Protein AF-A0A6P7TA61-F1 (afdb_monomer)

Mean predicted aligned error: 15.92 Å

Sequence (422 aa):
MRERFSQDIENSSGTASEMPRLRDTVVLPRPGRLLCTSSHCSGLTQQPSLKHVWSDAATQVFYSLSISCGGLITMSSYNKFNNNCLRDSILVPLIDCFTSFFSGFVIFTVLGFMAKVKGVDVETVVKGGPGLAFIAYPEAITKMPSPTVWAILFFLMMITIGFSSQFSLVETVMSSLMDEWQDKLRRNWKTQTAFRVCVCLVTFLFGLPMTTQAGMYILNLVDTSVGGFPFLFIGLTECLTICYIYGYKRFADDIEMMLGKKPSVYWRICWCFVTPFILFVVIVSKAIQYKVVTLHSYVYPRWAQTIGWLIVIIPLVIIPVYFVVKHCQSGGYQVMVKSLKPLSNWGPSEPENRTGKYAEEADDDDSGSRGGQETTAENVDEVQRREMFTEVDGVENEAFEGDTRQNVTDLPNSIATTNSKF

Secondary structure (DSSP, 8-state):
--SHHHHHHHTT---------------PPPP------TTS-TTS--PPPHHHHHHHHHHHHHHHTTTTSSHHHHHHHTS-TTS-HHHHHHHHHHHHHHHHHHHHHHHHHHHHHHHHHHT--HHHH---SHHIIIIIHHHHHTTSSSHHHHHHHHHHHHHHHHHHHHHHHHHHHHHHHHHHTHHHHSS-HHHHHHHHHHHHHHHHHHHGGGGSTTHHHHHHHHHHHHTTTHHHHHHHHHHHIIIIIIIHHHHHHHHHHHHSSPPPHHHHHIIIIIHHHHHHHHHHHHHHT----EETTEEPPHHHHHHHHHHHHHHHHHHHHHHHHHHHHH-HHHHHHHHTS--TT-S-SSGGG--GGGTTTSSGGGTT--SS-------STTTTTTTTSSSSS-----------------------------

Organism: NCBI:txid2607531

Radius of gyration: 33.07 Å; Cα contacts (8 Å, |Δi|>4): 187; chains: 1; bounding box: 71×110×95 Å

pLDDT: mean 71.88, std 25.69, range [23.95, 95.44]

InterPro domains:
  IPR000175 Sodium:neurotransmitter symporter [PF00209] (52-329)
  IPR000175 Sodium:neurotransmitter symporter [PR00176] (90-110)
  IPR000175 Sodium:neurotransmitter symporter [PR00176] (144-163)
  IPR000175 Sodium:neurotransmitter symporter [PR00176] (228-248)
  IPR000175 Sodium:neurotransmitter symporter [PR00176] (268-288)
  IPR000175 Sodium:neurotransmitter symporter [PS50267] (53-332)
  IPR000175 Sodium:neurotransmitter symporter [PTHR11616] (52-333)
  IPR037272 Sodium:neurotransmitter symporter superfamily [SSF161070] (52-328)

Foldseek 3Di:
DVVVVVVVVVVPDDDDDDDDDDDDDDDDDDDDDDDDDPDPCPPPPDPDPPLVVLLVVLLCLCVLLPAQLQLVVLVCVPDDLQPPVVVVVVVVSVVSVVVVVVVVCVLQVLLVQLCVVVVHDSVVLDDDDPCSLPPSNLVSLVVDPPSVVVVVVSVVVVCVVVVVVVVSSLSSVLVVVCVVPVVQQVPDPVSVVVSSVVSVVVVVVVCVCLVDPCNVVVVLLQCCLVSAAASLVSNLVVLCLVPPLAHLVVVQVSVCLNHVDGDDPVVNCCSNPVVNVSSVSSNVSSVVVDDQRADDPRGDDPVSSVVSVCSRVVVVVCVVVVVVVQCVPPPNPVSVVVVSYDDPQDDDPDLVSQDDPRVVSVPPVVVPDDDDDDDDDPDDVVVVVVVVPPPPPDDDDDDDDDDDDYDDDDDDDDDDDDDDDD

Structure (mmCIF, N/CA/C/O backbone):
data_AF-A0A6P7TA61-F1
#
_entry.id   AF-A0A6P7TA61-F1
#
loop_
_atom_site.group_PDB
_atom_site.id
_atom_site.type_symbol
_atom_site.label_atom_id
_atom_site.label_alt_id
_atom_site.label_comp_id
_atom_site.label_asym_id
_atom_site.label_entity_id
_atom_site.label_seq_id
_atom_site.pdbx_PDB_ins_code
_atom_site.Cartn_x
_atom_site.Cartn_y
_atom_site.Cartn_z
_atom_site.occupancy
_atom_site.B_iso_or_equiv
_atom_site.auth_seq_id
_atom_site.auth_comp_id
_atom_site.auth_asym_id
_atom_site.auth_atom_id
_atom_site.pdbx_PDB_model_num
ATOM 1 N N . MET A 1 1 ? -37.325 3.820 15.482 1.00 35.75 1 MET A N 1
ATOM 2 C CA . MET A 1 1 ? -36.412 2.808 16.072 1.00 35.75 1 MET A CA 1
ATOM 3 C C . MET A 1 1 ? -36.048 3.066 17.537 1.00 35.75 1 MET A C 1
ATOM 5 O O . MET A 1 1 ? -35.681 2.115 18.206 1.00 35.75 1 MET A O 1
ATOM 9 N N . ARG A 1 2 ? -36.196 4.293 18.063 1.00 25.09 2 ARG A N 1
ATOM 10 C CA . ARG A 1 2 ? -35.887 4.630 19.466 1.00 25.09 2 ARG A CA 1
ATOM 11 C C . ARG A 1 2 ? -36.968 4.225 20.483 1.00 25.09 2 ARG A C 1
ATOM 13 O O . ARG A 1 2 ? -36.650 4.063 21.645 1.00 25.09 2 ARG A O 1
ATOM 20 N N . GLU A 1 3 ? -38.209 4.006 20.042 1.00 26.47 3 GLU A N 1
ATOM 21 C CA . GLU A 1 3 ? -39.342 3.707 20.941 1.00 26.47 3 GLU A CA 1
ATOM 22 C C . GLU A 1 3 ? -39.605 2.207 21.156 1.00 26.47 3 GLU A C 1
ATOM 24 O O . GLU A 1 3 ? -40.154 1.829 22.181 1.00 26.47 3 GLU A O 1
ATOM 29 N N . ARG A 1 4 ? -39.133 1.325 20.260 1.00 29.58 4 ARG A N 1
ATOM 30 C CA . ARG A 1 4 ? -39.207 -0.138 20.473 1.00 29.58 4 ARG A CA 1
ATOM 31 C C . ARG A 1 4 ? -38.137 -0.677 21.422 1.00 29.58 4 ARG A C 1
ATOM 33 O O . ARG A 1 4 ? -38.326 -1.739 21.984 1.00 29.58 4 ARG A O 1
ATOM 40 N N . PHE A 1 5 ? -37.046 0.062 21.630 1.00 29.00 5 PHE A N 1
ATOM 41 C CA . PHE A 1 5 ? -35.971 -0.346 22.540 1.00 29.00 5 PHE A CA 1
ATOM 42 C C . PHE A 1 5 ? -36.275 -0.043 24.017 1.00 29.00 5 PHE A C 1
ATOM 44 O O . PHE A 1 5 ? -35.672 -0.657 24.889 1.00 29.00 5 PHE A O 1
ATOM 51 N N . SER A 1 6 ? -37.212 0.868 24.312 1.00 29.00 6 SER A N 1
ATOM 52 C CA . SER A 1 6 ? -37.619 1.159 25.697 1.00 29.00 6 SER A CA 1
ATOM 53 C C . SER A 1 6 ? -38.618 0.142 26.253 1.00 29.00 6 SER A C 1
ATOM 55 O O . SER A 1 6 ? -38.558 -0.159 27.438 1.00 29.00 6 SER A O 1
ATOM 57 N N . GLN A 1 7 ? -39.487 -0.439 25.417 1.00 27.88 7 GLN A N 1
ATOM 58 C CA . GLN A 1 7 ? -40.480 -1.424 25.873 1.00 27.88 7 GLN A CA 1
ATOM 59 C C . GLN A 1 7 ? -39.874 -2.794 26.218 1.00 27.88 7 GLN A C 1
ATOM 61 O O . GLN A 1 7 ? -40.400 -3.487 27.085 1.00 27.88 7 GLN A O 1
ATOM 66 N N . ASP A 1 8 ? -38.739 -3.158 25.616 1.00 31.36 8 ASP A N 1
ATOM 67 C CA . ASP A 1 8 ? -38.077 -4.441 25.895 1.00 31.36 8 ASP A CA 1
ATOM 68 C C . ASP A 1 8 ? -37.220 -4.419 27.178 1.00 31.36 8 ASP A C 1
ATOM 70 O O . ASP A 1 8 ? -36.887 -5.473 27.717 1.00 31.36 8 ASP A O 1
ATOM 74 N N . ILE A 1 9 ? -36.898 -3.235 27.717 1.00 33.69 9 ILE A N 1
ATOM 75 C CA . ILE A 1 9 ? -36.122 -3.098 28.964 1.00 33.69 9 ILE A CA 1
ATOM 76 C C . ILE A 1 9 ? -37.036 -3.103 30.204 1.00 33.69 9 ILE A C 1
ATOM 78 O O . ILE A 1 9 ? -36.629 -3.595 31.256 1.00 33.69 9 ILE A O 1
ATOM 82 N N . GLU A 1 10 ? -38.288 -2.656 30.082 1.00 29.56 10 GLU A N 1
ATOM 83 C CA . GLU A 1 10 ? -39.239 -2.577 31.205 1.00 29.56 10 GLU A CA 1
ATOM 84 C C . GLU A 1 10 ? -39.877 -3.926 31.592 1.00 29.56 10 GLU A C 1
ATOM 86 O O . GLU A 1 10 ? -40.318 -4.095 32.724 1.00 29.56 10 GLU A O 1
ATOM 91 N N . ASN A 1 11 ? -39.849 -4.931 30.709 1.00 27.88 11 ASN A N 1
ATOM 92 C CA . ASN A 1 11 ? -40.421 -6.257 30.985 1.00 27.88 11 ASN A CA 1
ATOM 93 C C . ASN A 1 11 ? -39.448 -7.259 31.640 1.00 27.88 11 ASN A C 1
ATOM 95 O O . ASN A 1 11 ? -39.835 -8.404 31.870 1.00 27.88 11 ASN A O 1
ATOM 99 N N . SER A 1 12 ? -38.202 -6.869 31.951 1.00 28.81 12 SER A N 1
ATOM 100 C CA . SER A 1 12 ? -37.195 -7.797 32.510 1.00 28.81 12 SER A CA 1
ATOM 101 C C . SER A 1 12 ? -36.780 -7.542 33.965 1.00 28.81 12 SER A C 1
ATOM 103 O O . SER A 1 12 ? -35.902 -8.234 34.481 1.00 28.81 12 SER A O 1
ATOM 105 N N . SER A 1 13 ? -37.418 -6.612 34.682 1.00 31.59 13 SER A N 1
ATOM 106 C CA . SER A 1 13 ? -37.181 -6.469 36.124 1.00 31.59 13 SER A CA 1
ATOM 107 C C . SER A 1 13 ? -38.057 -7.435 36.928 1.00 31.59 13 SER A C 1
ATOM 109 O O . SER A 1 13 ? -39.247 -7.186 37.115 1.00 31.59 13 SER A O 1
ATOM 111 N N . GLY A 1 14 ? -37.472 -8.511 37.462 1.00 25.11 14 GLY A N 1
ATOM 112 C CA . GLY A 1 14 ? -38.168 -9.400 38.391 1.00 25.11 14 GLY A CA 1
ATOM 113 C C . GLY A 1 14 ? -37.233 -10.233 39.266 1.00 25.11 14 GLY A C 1
ATOM 114 O O . GLY A 1 14 ? -36.667 -11.213 38.806 1.00 25.11 14 GLY A O 1
ATOM 115 N N . THR A 1 15 ? -37.186 -9.879 40.554 1.00 26.06 15 THR A N 1
ATOM 116 C CA . THR A 1 15 ? -36.687 -10.629 41.730 1.00 26.06 15 THR A CA 1
ATOM 117 C C . THR A 1 15 ? -35.194 -10.557 42.085 1.00 26.06 15 THR A C 1
ATOM 119 O O . THR A 1 15 ? -34.325 -11.199 41.509 1.00 26.06 15 THR A O 1
ATOM 122 N N . ALA A 1 16 ? -34.937 -9.782 43.142 1.00 27.81 16 ALA A N 1
ATOM 123 C CA . ALA A 1 16 ? -33.753 -9.824 43.986 1.00 27.81 16 ALA A CA 1
ATOM 124 C C . ALA A 1 16 ? -33.916 -10.904 45.074 1.00 27.81 16 ALA A C 1
ATOM 126 O O . ALA A 1 16 ? -34.985 -10.995 45.674 1.00 27.81 16 ALA A O 1
ATOM 127 N N . SER A 1 17 ? -32.866 -11.677 45.372 1.00 25.17 17 SER A N 1
ATOM 128 C CA . SER A 1 17 ? -32.637 -12.275 46.703 1.00 25.17 17 SER A CA 1
ATOM 129 C C . SER A 1 17 ? -31.206 -12.833 46.854 1.00 25.17 17 SER A C 1
ATOM 131 O O . SER A 1 17 ? -30.739 -13.620 46.043 1.00 25.17 17 SER A O 1
ATOM 133 N N . GLU A 1 18 ? -30.544 -12.351 47.913 1.00 26.47 18 GLU A N 1
ATOM 134 C CA . GLU A 1 18 ? -29.509 -12.969 48.771 1.00 26.47 18 GLU A CA 1
ATOM 135 C C . GLU A 1 18 ? -28.151 -13.471 48.214 1.00 26.47 18 GLU A C 1
ATOM 137 O O . GLU A 1 18 ? -28.029 -14.483 47.534 1.00 26.47 18 GLU A O 1
ATOM 142 N N . MET A 1 19 ? -27.075 -12.803 48.667 1.00 26.48 19 MET A N 1
ATOM 143 C CA . MET A 1 19 ? -25.691 -13.311 48.715 1.00 26.48 19 MET A CA 1
ATOM 144 C C . MET A 1 19 ? -25.459 -14.201 49.949 1.00 26.48 19 MET A C 1
ATOM 146 O O . MET A 1 19 ? -25.885 -13.822 51.043 1.00 26.48 19 MET A O 1
ATOM 150 N N . PRO A 1 20 ? -24.564 -15.202 49.858 1.00 26.84 20 PRO A N 1
ATOM 151 C CA . PRO A 1 20 ? -23.757 -15.632 50.995 1.00 26.84 20 PRO A CA 1
ATOM 152 C C . PRO A 1 20 ? -22.253 -15.384 50.785 1.00 26.84 20 PRO A C 1
ATOM 154 O O . PRO A 1 20 ? -21.682 -15.626 49.723 1.00 26.84 20 PRO A O 1
ATOM 157 N N . ARG A 1 21 ? -21.605 -14.916 51.859 1.00 26.47 21 ARG A N 1
ATOM 158 C CA . ARG A 1 21 ? -20.146 -14.791 52.012 1.00 26.47 21 ARG A CA 1
ATOM 159 C C . ARG A 1 21 ? -19.501 -16.177 52.044 1.00 26.47 21 ARG A C 1
ATOM 161 O O . ARG A 1 21 ? -19.971 -17.018 52.802 1.00 26.47 21 ARG A O 1
ATOM 168 N N . LEU A 1 22 ? -18.345 -16.349 51.403 1.00 27.91 22 LEU A N 1
ATOM 169 C CA . LEU A 1 22 ? -17.372 -17.374 51.790 1.00 27.91 22 LEU A CA 1
ATOM 170 C C . LEU A 1 22 ? -15.957 -16.792 51.789 1.00 27.91 22 LEU A C 1
ATOM 172 O O . LEU A 1 22 ? -15.550 -16.060 50.890 1.00 27.91 22 LEU A O 1
ATOM 176 N N . ARG A 1 23 ? -15.275 -17.074 52.896 1.00 26.55 23 ARG A N 1
ATOM 177 C CA . ARG A 1 23 ? -13.935 -16.651 53.282 1.00 26.55 23 ARG A CA 1
ATOM 178 C C . ARG A 1 23 ? -12.952 -17.774 52.904 1.00 26.55 23 ARG A C 1
ATOM 180 O O . ARG A 1 23 ? -13.343 -18.934 52.881 1.00 26.55 23 ARG A O 1
ATOM 187 N N . ASP A 1 24 ? -11.697 -17.378 52.714 1.00 27.33 24 ASP A N 1
ATOM 188 C CA . ASP A 1 24 ? -10.460 -18.160 52.861 1.00 27.33 24 ASP A CA 1
ATOM 189 C C . ASP A 1 24 ? -9.774 -18.807 51.636 1.00 27.33 24 ASP A C 1
ATOM 191 O O . ASP A 1 24 ? -10.298 -19.652 50.915 1.00 27.33 24 ASP A O 1
ATOM 195 N N . THR A 1 25 ? -8.466 -18.504 51.601 1.00 26.06 25 THR A N 1
ATOM 196 C CA . THR A 1 25 ? -7.308 -19.259 51.077 1.00 26.06 25 THR A CA 1
ATOM 197 C C . THR A 1 25 ? -6.865 -19.046 49.624 1.00 26.06 25 THR A C 1
ATOM 199 O O . THR A 1 25 ? -7.276 -19.726 48.690 1.00 26.06 25 THR A O 1
ATOM 202 N N . VAL A 1 26 ? -5.885 -18.147 49.468 1.00 30.48 26 VAL A N 1
ATOM 203 C CA . VAL A 1 26 ? -4.989 -18.062 48.308 1.00 30.48 26 VAL A CA 1
ATOM 204 C C . VAL A 1 26 ? -4.058 -19.277 48.319 1.00 30.48 26 VAL A C 1
ATOM 206 O O . VAL A 1 26 ? -3.175 -19.377 49.169 1.00 30.48 26 VAL A O 1
ATOM 209 N N . VAL A 1 27 ? -4.234 -20.188 47.362 1.00 26.55 27 VAL A N 1
ATOM 210 C CA . VAL A 1 27 ? -3.277 -21.260 47.056 1.00 26.55 27 VAL A CA 1
ATOM 211 C C . VAL A 1 27 ? -2.841 -21.091 45.600 1.00 26.55 27 VAL A C 1
ATOM 213 O O . VAL A 1 27 ? -3.638 -21.242 44.680 1.00 26.55 27 VAL A O 1
ATOM 216 N N . LEU A 1 28 ? -1.571 -20.741 45.388 1.00 28.05 28 LEU A N 1
ATOM 217 C CA . LEU A 1 28 ? -0.938 -20.699 44.065 1.00 28.05 28 LEU A CA 1
ATOM 218 C C . LEU A 1 28 ? -0.701 -22.134 43.553 1.00 28.05 28 LEU A C 1
ATOM 220 O O . LEU A 1 28 ? -0.066 -22.906 44.277 1.00 28.05 28 LEU A O 1
ATOM 224 N N . PRO A 1 29 ? -1.097 -22.515 42.321 1.00 30.80 29 PRO A N 1
ATOM 225 C CA . PRO A 1 29 ? -0.727 -23.816 41.783 1.00 30.80 29 PRO A CA 1
ATOM 226 C C . PRO A 1 29 ? 0.608 -23.753 41.018 1.00 30.80 29 PRO A C 1
ATOM 228 O O . PRO A 1 29 ? 0.821 -22.916 40.141 1.00 30.80 29 PRO A O 1
ATOM 231 N N . ARG A 1 30 ? 1.512 -24.681 41.357 1.00 27.11 30 ARG A N 1
ATOM 232 C CA . ARG A 1 30 ? 2.703 -25.058 40.572 1.00 27.11 30 ARG A CA 1
ATOM 233 C C . ARG A 1 30 ? 2.311 -25.939 39.369 1.00 27.11 30 ARG A C 1
ATOM 235 O O . ARG A 1 30 ? 1.231 -26.527 39.380 1.00 27.11 30 ARG A O 1
ATOM 242 N N . PRO A 1 31 ? 3.165 -26.046 38.331 1.00 35.09 31 PRO A N 1
ATOM 243 C CA . PRO A 1 31 ? 2.747 -26.487 37.006 1.00 35.09 31 PRO A CA 1
ATOM 244 C C . PRO A 1 31 ? 2.702 -28.016 36.908 1.00 35.09 31 PRO A C 1
ATOM 246 O O . PRO A 1 31 ? 3.706 -28.697 37.105 1.00 35.09 31 PRO A O 1
ATOM 249 N N . GLY A 1 32 ? 1.536 -28.558 36.564 1.00 27.91 32 GLY A N 1
ATOM 250 C CA . GLY A 1 32 ? 1.336 -29.983 36.319 1.00 27.91 32 GLY A CA 1
ATOM 251 C C . GLY A 1 32 ? 0.025 -30.214 35.574 1.00 27.91 32 GLY A C 1
ATOM 252 O O . GLY A 1 32 ? -1.019 -29.732 35.992 1.00 27.91 32 GLY A O 1
ATOM 253 N N . ARG A 1 33 ? 0.118 -30.905 34.434 1.00 37.28 33 ARG A N 1
ATOM 254 C CA . ARG A 1 33 ? -0.950 -31.240 33.475 1.00 37.28 33 ARG A CA 1
ATOM 255 C C . ARG A 1 33 ? -2.317 -31.509 34.121 1.00 37.28 33 ARG A C 1
ATOM 257 O O . ARG A 1 33 ? -2.481 -32.512 34.807 1.00 37.28 33 ARG A O 1
ATOM 264 N N . LEU A 1 34 ? -3.316 -30.703 33.762 1.00 29.23 34 LEU A N 1
ATOM 265 C CA . LEU A 1 34 ? -4.730 -31.043 33.907 1.00 29.23 34 LEU A CA 1
ATOM 266 C C . LEU A 1 34 ? -5.325 -31.279 32.516 1.00 29.23 34 LEU A C 1
ATOM 268 O O . LEU A 1 34 ? -5.484 -30.364 31.710 1.00 29.23 34 LEU A O 1
ATOM 272 N N . LEU A 1 35 ? -5.596 -32.555 32.246 1.00 31.33 35 LEU A N 1
ATOM 273 C CA . LEU A 1 35 ? -6.466 -33.032 31.180 1.00 31.33 35 LEU A CA 1
ATOM 274 C C . LEU A 1 35 ? -7.847 -32.383 31.357 1.00 31.33 35 LEU A C 1
ATOM 276 O O . LEU A 1 35 ? -8.523 -32.631 32.352 1.00 31.33 35 LEU A O 1
ATOM 280 N N . CYS A 1 36 ? -8.256 -31.543 30.406 1.00 26.78 36 CYS A N 1
ATOM 281 C CA . CYS A 1 36 ? -9.602 -30.976 30.374 1.00 26.78 36 CYS A CA 1
ATOM 282 C C . CYS A 1 36 ? -10.624 -32.074 30.061 1.00 26.78 36 CYS A C 1
ATOM 284 O O . CYS A 1 36 ? -10.675 -32.594 28.946 1.00 26.78 36 CYS A O 1
ATOM 286 N N . THR A 1 37 ? -11.462 -32.402 31.039 1.00 31.16 37 THR A N 1
ATOM 287 C CA . THR A 1 37 ? -12.663 -33.211 30.847 1.00 31.16 37 THR A CA 1
ATOM 288 C C . THR A 1 37 ? -13.760 -32.380 30.181 1.00 31.16 37 THR A C 1
ATOM 290 O O . THR A 1 37 ? -14.136 -31.303 30.640 1.00 31.16 37 THR A O 1
ATOM 293 N N . SER A 1 38 ? -14.253 -32.923 29.073 1.00 38.09 38 SER A N 1
ATOM 294 C CA . SER A 1 38 ? -15.381 -32.501 28.242 1.00 38.09 38 SER A CA 1
ATOM 295 C C . SER A 1 38 ? -16.607 -32.007 29.031 1.00 38.09 38 SER A C 1
ATOM 297 O O . SER A 1 38 ? -17.329 -32.817 29.605 1.00 38.09 38 SER A O 1
ATOM 299 N N . SER A 1 39 ? -16.857 -30.691 29.034 1.00 33.38 39 SER A N 1
ATOM 300 C CA . SER A 1 39 ? -18.207 -30.061 28.999 1.00 33.38 39 SER A CA 1
ATOM 301 C C . SER A 1 39 ? -18.190 -28.535 29.211 1.00 33.38 39 SER A C 1
ATOM 303 O O . SER A 1 39 ? -19.202 -27.890 28.968 1.00 33.38 39 SER A O 1
ATOM 305 N N . HIS A 1 40 ? -17.057 -27.933 29.600 1.00 31.39 40 HIS A N 1
ATOM 306 C CA . HIS A 1 40 ? -16.908 -26.470 29.771 1.00 31.39 40 HIS A CA 1
ATOM 307 C C . HIS A 1 40 ? -15.983 -25.783 28.739 1.00 31.39 40 HIS A C 1
ATOM 309 O O . HIS A 1 40 ? -15.720 -24.590 28.836 1.00 31.39 40 HIS A O 1
ATOM 315 N N . CYS A 1 41 ? -15.531 -26.502 27.704 1.00 32.53 41 CYS A N 1
ATOM 316 C CA . CYS A 1 41 ? -14.691 -25.968 26.616 1.00 32.53 41 CYS A CA 1
ATOM 317 C C . CYS A 1 41 ? -15.465 -25.677 25.316 1.00 32.53 41 CYS A C 1
ATOM 319 O O . CYS A 1 41 ? -14.878 -25.655 24.237 1.00 32.53 41 CYS A O 1
ATOM 321 N N . SER A 1 42 ? -16.777 -25.450 25.387 1.00 31.09 42 SER A N 1
ATOM 322 C CA . SER A 1 42 ? -17.603 -25.175 24.199 1.00 31.09 42 SER A CA 1
ATOM 323 C C . SER A 1 42 ? -17.474 -23.733 23.681 1.00 31.09 42 SER A C 1
ATOM 325 O O . SER A 1 42 ? -18.003 -23.424 22.621 1.00 31.09 42 SER A O 1
ATOM 327 N N . GLY A 1 43 ? -16.778 -22.853 24.416 1.00 31.83 43 GLY A N 1
ATOM 328 C CA . GLY A 1 43 ? -16.604 -21.433 24.074 1.00 31.83 43 GLY A CA 1
ATOM 329 C C . GLY A 1 43 ? -15.177 -21.000 23.716 1.00 31.83 43 GLY A C 1
ATOM 330 O O . GLY A 1 43 ? -14.971 -19.834 23.419 1.00 31.83 43 GLY A O 1
ATOM 331 N N . LEU A 1 44 ? -14.185 -21.901 23.741 1.00 36.25 44 LEU A N 1
ATOM 332 C CA . LEU A 1 44 ? -12.757 -21.545 23.590 1.00 36.25 44 LEU A CA 1
ATOM 333 C C . LEU A 1 44 ? -12.057 -22.187 22.381 1.00 36.25 44 LEU A C 1
ATOM 335 O O . LEU A 1 44 ? -10.833 -22.158 22.274 1.00 36.25 44 LEU A O 1
ATOM 339 N N . THR A 1 45 ? -12.803 -22.759 21.436 1.00 38.09 45 THR A N 1
ATOM 340 C CA . THR A 1 45 ? -12.228 -23.417 20.251 1.00 38.09 45 THR A CA 1
ATOM 341 C C . THR A 1 45 ? -12.609 -22.717 18.956 1.00 38.09 45 THR A C 1
ATOM 343 O O . THR A 1 45 ? -13.354 -23.220 18.124 1.00 38.09 45 THR A O 1
ATOM 346 N N . GLN A 1 46 ? -11.981 -21.566 18.740 1.00 43.00 46 GLN A N 1
ATOM 347 C CA . GLN A 1 46 ? -11.583 -21.167 17.394 1.00 43.00 46 GLN A CA 1
ATOM 348 C C . GLN A 1 46 ? -10.225 -20.466 17.453 1.00 43.00 46 GLN A C 1
ATOM 350 O O . GLN A 1 46 ? -10.056 -19.346 16.989 1.00 43.00 46 GLN A O 1
ATOM 355 N N . GLN A 1 47 ? -9.224 -21.131 18.048 1.00 44.09 47 GLN A N 1
ATOM 356 C CA . GLN A 1 47 ? -7.850 -20.708 17.798 1.00 44.09 47 GLN A CA 1
ATOM 357 C C . GLN A 1 47 ? -7.596 -20.856 16.291 1.00 44.09 47 GLN A C 1
ATOM 359 O O . GLN A 1 47 ? -7.754 -21.965 15.764 1.00 44.09 47 GLN A O 1
ATOM 364 N N . PRO A 1 48 ? -7.257 -19.769 15.577 1.00 57.97 48 PRO A N 1
ATOM 365 C CA . PRO A 1 48 ? -6.906 -19.868 14.171 1.00 57.97 48 PRO A CA 1
ATOM 366 C C . PRO A 1 48 ? -5.767 -20.880 14.036 1.00 57.97 48 PRO A C 1
ATOM 368 O O . PRO A 1 48 ? -4.817 -20.864 14.821 1.00 57.97 48 PRO A O 1
ATOM 371 N N . SER A 1 49 ? -5.868 -21.802 13.070 1.00 69.56 49 SER A N 1
ATOM 372 C CA . SER A 1 49 ? -4.774 -22.746 12.822 1.00 69.56 49 SER A CA 1
ATOM 373 C C . SER A 1 49 ? -3.473 -21.963 12.618 1.00 69.56 49 SER A C 1
ATOM 375 O O . SER A 1 49 ? -3.501 -20.865 12.064 1.00 69.56 49 SER A O 1
ATOM 377 N N . LEU A 1 50 ? -2.331 -22.511 13.046 1.00 74.12 50 LEU A N 1
ATOM 378 C CA . LEU A 1 50 ? -1.030 -21.828 12.966 1.00 74.12 50 LEU A CA 1
ATOM 379 C C . LEU A 1 50 ? -0.781 -21.217 11.569 1.00 74.12 50 LEU A C 1
ATOM 381 O O . LEU A 1 50 ? -0.228 -20.130 11.450 1.00 74.12 50 LEU A O 1
ATOM 385 N N . LYS A 1 51 ? -1.276 -21.878 10.514 1.00 71.19 51 LYS A N 1
ATOM 386 C CA . LYS A 1 51 ? -1.213 -21.422 9.119 1.00 71.19 51 LYS A CA 1
ATOM 387 C C . LYS A 1 51 ? -1.944 -20.093 8.872 1.00 71.19 51 LYS A C 1
ATOM 389 O O . LYS A 1 51 ? -1.435 -19.269 8.120 1.00 71.19 51 LYS A O 1
ATOM 394 N N . HIS A 1 52 ? -3.101 -19.870 9.499 1.00 76.38 52 HIS A N 1
ATOM 395 C CA . HIS A 1 52 ? -3.824 -18.596 9.406 1.00 76.38 52 HIS A CA 1
ATOM 396 C C . HIS A 1 52 ? -3.021 -17.465 10.045 1.00 76.38 52 HIS A C 1
ATOM 398 O O . HIS A 1 52 ? -2.829 -16.436 9.412 1.00 76.38 52 HIS A O 1
ATOM 404 N N . VAL A 1 53 ? -2.463 -17.693 11.239 1.00 85.75 53 VAL A N 1
ATOM 405 C CA . VAL A 1 53 ? -1.709 -16.666 11.978 1.00 85.75 53 VAL A CA 1
ATOM 406 C C . VAL A 1 53 ? -0.501 -16.170 11.181 1.00 85.75 53 VAL A C 1
ATOM 408 O O . VAL A 1 53 ? -0.292 -14.966 11.067 1.00 85.75 53 VAL A O 1
ATOM 411 N N . TRP A 1 54 ? 0.271 -17.077 10.574 1.00 84.81 54 TRP A N 1
ATOM 412 C CA . TRP A 1 54 ? 1.412 -16.689 9.734 1.00 84.81 54 TRP A CA 1
ATOM 413 C C . TRP A 1 54 ? 0.989 -15.995 8.437 1.00 84.81 54 TRP A C 1
ATOM 415 O O . TRP A 1 54 ? 1.646 -15.046 8.011 1.00 84.81 54 TRP A O 1
ATOM 425 N N . SER A 1 55 ? -0.110 -16.438 7.820 1.00 80.31 55 SER A N 1
ATOM 426 C CA . SER A 1 55 ? -0.663 -15.784 6.631 1.00 80.31 55 SER A CA 1
ATOM 427 C C . SER A 1 55 ? -1.118 -14.357 6.941 1.00 80.31 55 SER A C 1
ATOM 429 O O . SER A 1 55 ? -0.856 -13.448 6.152 1.00 80.31 55 SER A O 1
ATOM 431 N N . ASP A 1 56 ? -1.780 -14.147 8.077 1.00 84.56 56 ASP A N 1
ATOM 432 C CA . ASP A 1 56 ? -2.241 -12.829 8.506 1.00 84.56 56 ASP A CA 1
ATOM 433 C C . ASP A 1 56 ? -1.069 -11.933 8.902 1.00 84.56 56 ASP A C 1
ATOM 435 O O . ASP A 1 56 ? -1.036 -10.781 8.485 1.00 84.56 56 ASP A O 1
ATOM 439 N N . ALA A 1 57 ? -0.054 -12.466 9.590 1.00 88.19 57 ALA A N 1
ATOM 440 C CA . ALA A 1 57 ? 1.166 -11.723 9.905 1.00 88.19 57 ALA A CA 1
ATOM 441 C C . ALA A 1 57 ? 1.893 -11.238 8.639 1.00 88.19 57 ALA A C 1
ATOM 443 O O . ALA A 1 57 ? 2.255 -10.067 8.541 1.00 88.19 57 ALA A O 1
ATOM 444 N N . ALA A 1 58 ? 2.067 -12.110 7.642 1.00 86.12 58 ALA A N 1
ATOM 445 C CA . ALA A 1 58 ? 2.703 -11.734 6.381 1.00 86.12 58 ALA A CA 1
ATOM 446 C C . ALA A 1 58 ? 1.877 -10.693 5.607 1.00 86.12 58 ALA A C 1
ATOM 448 O O . ALA A 1 58 ? 2.427 -9.730 5.075 1.00 86.12 58 ALA A O 1
ATOM 449 N N . THR A 1 59 ? 0.552 -10.856 5.596 1.00 85.12 59 THR A N 1
ATOM 450 C CA . THR A 1 59 ? -0.377 -9.897 4.983 1.00 85.12 59 THR A CA 1
ATOM 451 C C . THR A 1 59 ? -0.315 -8.535 5.679 1.00 85.12 59 THR A C 1
ATOM 453 O O . THR A 1 59 ? -0.258 -7.504 5.014 1.00 85.12 59 THR A O 1
ATOM 456 N N . GLN A 1 60 ? -0.281 -8.531 7.014 1.00 89.56 60 GLN A N 1
ATOM 457 C CA . GLN A 1 60 ? -0.196 -7.321 7.824 1.00 89.56 60 GLN A CA 1
ATOM 458 C C . GLN A 1 60 ? 1.080 -6.545 7.508 1.00 89.56 60 GLN A C 1
ATOM 460 O O . GLN A 1 60 ? 1.000 -5.351 7.255 1.00 89.56 60 GLN A O 1
ATOM 465 N N . VAL A 1 61 ? 2.239 -7.210 7.467 1.00 89.50 61 VAL A N 1
ATOM 466 C CA . VAL A 1 61 ? 3.514 -6.552 7.128 1.00 89.50 61 VAL A CA 1
ATOM 467 C C . VAL A 1 61 ? 3.481 -5.981 5.709 1.00 89.50 61 VAL A C 1
ATOM 469 O O . VAL A 1 61 ? 3.916 -4.852 5.492 1.00 89.50 61 VAL A O 1
ATOM 472 N N . PHE A 1 62 ? 2.936 -6.735 4.751 1.00 88.31 62 PHE A N 1
ATOM 473 C CA . PHE A 1 62 ? 2.857 -6.304 3.356 1.00 88.31 62 PHE A CA 1
ATOM 474 C C . PHE A 1 62 ? 2.021 -5.025 3.189 1.00 88.31 62 PHE A C 1
ATOM 476 O O . PHE A 1 62 ? 2.466 -4.077 2.540 1.00 88.31 62 PHE A O 1
ATOM 483 N N . TYR A 1 63 ? 0.838 -4.977 3.809 1.00 87.12 63 TYR A N 1
ATOM 484 C CA . TYR A 1 63 ? -0.038 -3.806 3.727 1.00 87.12 63 TYR A CA 1
ATOM 485 C C . TYR A 1 63 ? 0.398 -2.651 4.626 1.00 87.12 63 TYR A C 1
ATOM 487 O O . TYR A 1 63 ? 0.244 -1.504 4.215 1.00 87.12 63 TYR A O 1
ATOM 495 N N . SER A 1 64 ? 0.985 -2.922 5.797 1.00 91.19 64 SER A N 1
ATOM 496 C CA . SER A 1 64 ? 1.504 -1.880 6.701 1.00 91.19 64 SER A CA 1
ATOM 497 C C . SER A 1 64 ? 2.538 -1.007 5.989 1.00 91.19 64 SER A C 1
ATOM 499 O O . SER A 1 64 ? 2.455 0.217 6.004 1.00 91.19 64 SER A O 1
ATOM 501 N N . LEU A 1 65 ? 3.441 -1.640 5.236 1.00 89.25 65 LEU A N 1
ATOM 502 C CA . LEU A 1 65 ? 4.474 -0.950 4.464 1.00 89.25 65 LEU A CA 1
ATOM 503 C C . LEU A 1 65 ? 3.997 -0.438 3.095 1.00 89.25 65 LEU A C 1
ATOM 505 O O . LEU A 1 65 ? 4.793 0.150 2.364 1.00 89.25 65 LEU A O 1
ATOM 509 N N . SER A 1 66 ? 2.725 -0.654 2.733 1.00 87.62 66 SER A N 1
ATOM 510 C CA . SER A 1 66 ? 2.155 -0.268 1.431 1.00 87.62 66 SER A CA 1
ATOM 511 C C . SER A 1 66 ? 3.000 -0.741 0.236 1.00 87.62 66 SER A C 1
ATOM 513 O O . SER A 1 66 ? 3.234 -0.002 -0.728 1.00 87.62 66 SER A O 1
ATOM 515 N N . ILE A 1 67 ? 3.500 -1.979 0.314 1.00 87.75 67 ILE A N 1
ATOM 516 C CA . ILE A 1 67 ? 4.373 -2.562 -0.711 1.00 87.75 67 ILE A CA 1
ATOM 517 C C . ILE A 1 67 ? 3.576 -2.751 -2.008 1.00 87.75 67 ILE A C 1
ATOM 519 O O . ILE A 1 67 ? 2.418 -3.164 -1.985 1.00 87.75 67 ILE A O 1
ATOM 523 N N . SER A 1 68 ? 4.209 -2.443 -3.145 1.00 86.75 68 SER A N 1
ATOM 524 C CA . SER A 1 68 ? 3.634 -2.600 -4.493 1.00 86.75 68 SER A CA 1
ATOM 525 C C . SER A 1 68 ? 2.425 -1.711 -4.805 1.00 86.75 68 SER A C 1
ATOM 527 O O . SER A 1 68 ? 1.709 -1.938 -5.777 1.00 86.75 68 SER A O 1
ATOM 529 N N . CYS A 1 69 ? 2.234 -0.644 -4.022 1.00 86.75 69 CYS A N 1
ATOM 530 C CA . CYS A 1 69 ? 1.312 0.450 -4.340 1.00 86.75 69 CYS A CA 1
ATOM 531 C C . CYS A 1 69 ? 1.955 1.549 -5.213 1.00 86.75 69 CYS A C 1
ATOM 533 O O . CYS A 1 69 ? 1.296 2.532 -5.531 1.00 86.75 69 CYS A O 1
ATOM 535 N N . GLY A 1 70 ? 3.252 1.449 -5.531 1.00 88.06 70 GLY A N 1
ATOM 536 C CA . GLY A 1 70 ? 4.022 2.490 -6.233 1.00 88.06 70 GLY A CA 1
ATOM 537 C C . GLY A 1 70 ? 4.506 3.651 -5.348 1.00 88.06 70 GLY A C 1
ATOM 538 O O . GLY A 1 70 ? 5.504 4.278 -5.684 1.00 88.06 70 GLY A O 1
ATOM 539 N N . GLY A 1 71 ? 3.894 3.859 -4.173 1.00 89.12 71 GLY A N 1
ATOM 540 C CA . GLY A 1 71 ? 4.260 4.882 -3.175 1.00 89.12 71 GLY A CA 1
ATOM 541 C C . GLY A 1 71 ? 5.760 5.009 -2.915 1.00 89.12 71 GLY A C 1
ATOM 542 O O . GLY A 1 71 ? 6.360 6.066 -3.097 1.00 89.12 71 GLY A O 1
ATOM 543 N N . LEU A 1 72 ? 6.391 3.898 -2.527 1.00 91.12 72 LEU A N 1
ATOM 544 C CA . LEU A 1 72 ? 7.825 3.870 -2.226 1.00 91.12 72 LEU A CA 1
ATOM 545 C C . LEU A 1 72 ? 8.696 4.125 -3.462 1.00 91.12 72 LEU A C 1
ATOM 547 O O . LEU A 1 72 ? 9.765 4.712 -3.324 1.00 91.12 72 LEU A O 1
ATOM 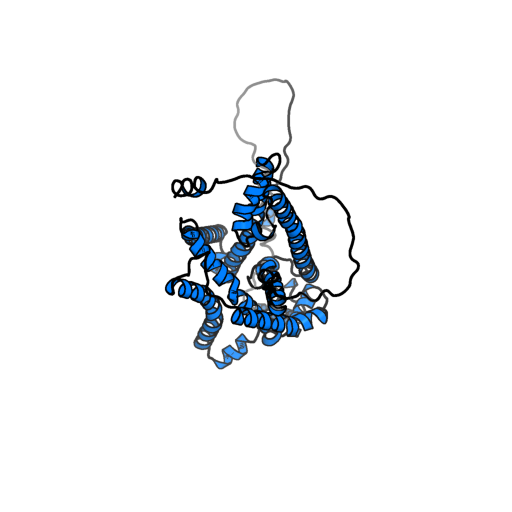551 N N . ILE A 1 73 ? 8.246 3.717 -4.652 1.00 91.62 73 ILE A N 1
ATOM 552 C CA . ILE A 1 73 ? 8.972 3.943 -5.910 1.00 91.62 73 ILE A CA 1
ATOM 553 C C . ILE A 1 73 ? 8.962 5.439 -6.235 1.00 91.62 73 ILE A C 1
ATOM 555 O O . ILE A 1 73 ? 10.029 6.016 -6.431 1.00 91.62 73 ILE A O 1
ATOM 559 N N . THR A 1 74 ? 7.789 6.080 -6.196 1.00 91.56 74 THR A N 1
ATOM 560 C CA . THR A 1 74 ? 7.651 7.525 -6.440 1.00 91.56 74 THR A CA 1
ATOM 561 C C . THR A 1 74 ? 8.416 8.353 -5.412 1.00 91.56 74 THR A C 1
ATOM 563 O O . THR A 1 74 ? 9.129 9.284 -5.763 1.00 91.56 74 THR A O 1
ATOM 566 N N . MET A 1 75 ? 8.325 8.017 -4.125 1.00 90.75 75 MET A N 1
ATOM 567 C CA . MET A 1 75 ? 9.071 8.766 -3.109 1.00 90.75 75 MET A CA 1
ATOM 568 C C . MET A 1 75 ? 10.584 8.578 -3.265 1.00 90.75 75 MET A C 1
ATOM 570 O O . MET A 1 75 ? 11.347 9.520 -3.060 1.00 90.75 75 MET A O 1
ATOM 574 N N . SER A 1 76 ? 11.026 7.390 -3.689 1.00 91.12 76 SER A N 1
ATOM 575 C CA . SER A 1 76 ? 12.444 7.128 -3.947 1.00 91.12 76 SER A CA 1
ATOM 576 C C . SER A 1 76 ? 12.964 7.821 -5.206 1.00 91.12 76 SER A C 1
ATOM 578 O O . SER A 1 76 ? 14.150 8.137 -5.242 1.00 91.12 76 SER A O 1
ATOM 580 N N . SER A 1 77 ? 12.125 8.108 -6.210 1.00 90.50 77 SER A N 1
ATOM 581 C CA . SER A 1 77 ? 12.564 8.822 -7.421 1.00 90.50 77 SER A CA 1
ATOM 582 C C . SER A 1 77 ? 12.912 10.291 -7.169 1.00 90.50 77 SER A C 1
ATOM 584 O O . SER A 1 77 ? 13.584 10.903 -7.993 1.00 90.50 77 SER A O 1
ATOM 586 N N . TYR A 1 78 ? 12.491 10.858 -6.034 1.00 88.12 78 TYR A N 1
ATOM 587 C CA . TYR A 1 78 ? 12.891 12.202 -5.600 1.00 88.12 78 TYR A CA 1
ATOM 588 C C . TYR A 1 78 ? 14.178 12.225 -4.771 1.00 88.12 78 TYR A C 1
ATOM 590 O O . TYR A 1 78 ? 14.685 13.303 -4.451 1.00 88.12 78 TYR A O 1
ATOM 598 N N . ASN A 1 79 ? 14.718 11.062 -4.399 1.00 91.25 79 ASN A N 1
ATOM 599 C CA . ASN A 1 79 ? 15.974 11.008 -3.668 1.00 91.25 79 ASN A CA 1
ATOM 600 C C . ASN A 1 79 ? 17.151 11.363 -4.576 1.00 91.25 79 ASN A C 1
ATOM 602 O O . ASN A 1 79 ? 17.154 11.107 -5.778 1.00 91.25 79 ASN A O 1
ATOM 606 N N . LYS A 1 80 ? 18.212 11.893 -3.963 1.00 88.50 80 LYS A N 1
ATOM 607 C CA . LYS A 1 80 ? 19.505 12.028 -4.640 1.00 88.50 80 LYS A CA 1
ATOM 608 C C . LYS A 1 80 ? 20.005 10.647 -5.064 1.00 88.50 80 LYS A C 1
ATOM 610 O O . LYS A 1 80 ? 19.873 9.696 -4.294 1.00 88.50 80 LYS A O 1
ATOM 615 N N . PHE A 1 81 ? 20.657 10.570 -6.223 1.00 86.94 81 PHE A N 1
ATOM 616 C CA . PHE A 1 81 ? 21.161 9.314 -6.790 1.00 86.94 81 PHE A CA 1
ATOM 617 C C . PHE A 1 81 ? 22.044 8.516 -5.810 1.00 86.94 81 PHE A C 1
ATOM 619 O O . PHE A 1 81 ? 21.858 7.317 -5.640 1.00 86.94 81 PHE A O 1
ATOM 626 N N . ASN A 1 82 ? 22.928 9.204 -5.078 1.00 87.50 82 ASN A N 1
ATOM 627 C CA . ASN A 1 82 ? 23.836 8.594 -4.097 1.00 87.50 82 ASN A CA 1
ATOM 628 C C . ASN A 1 82 ? 23.264 8.525 -2.662 1.00 87.50 82 ASN A C 1
ATOM 630 O O . ASN A 1 82 ? 24.017 8.379 -1.693 1.00 87.50 82 ASN A O 1
ATOM 634 N N . ASN A 1 83 ? 21.948 8.698 -2.476 1.00 91.31 83 ASN A N 1
ATOM 635 C CA . ASN A 1 83 ? 21.333 8.565 -1.153 1.00 91.31 83 ASN A CA 1
ATOM 636 C C . ASN A 1 83 ? 21.433 7.116 -0.655 1.00 91.31 83 ASN A C 1
ATOM 638 O O . ASN A 1 83 ? 21.246 6.171 -1.417 1.00 91.31 83 ASN A O 1
ATOM 642 N N . ASN A 1 84 ? 21.673 6.927 0.646 1.00 90.88 84 ASN A N 1
ATOM 643 C CA . ASN A 1 84 ? 21.842 5.598 1.233 1.00 90.88 84 ASN A CA 1
ATOM 644 C C . ASN A 1 84 ? 20.504 4.851 1.397 1.00 90.88 84 ASN A C 1
ATOM 646 O O . ASN A 1 84 ? 20.013 4.648 2.510 1.00 90.88 84 ASN A O 1
ATOM 650 N N . CYS A 1 85 ? 19.954 4.378 0.279 1.00 91.06 85 CYS A N 1
ATOM 651 C CA . CYS A 1 85 ? 18.685 3.658 0.232 1.00 91.06 85 CYS A CA 1
ATOM 652 C C . CYS A 1 85 ? 18.715 2.326 1.005 1.00 91.06 85 CYS A C 1
ATOM 654 O O . CYS A 1 85 ? 17.682 1.889 1.510 1.00 91.06 85 CYS A O 1
ATOM 656 N N . LEU A 1 86 ? 19.889 1.698 1.180 1.00 89.38 86 LEU A N 1
ATOM 657 C CA . LEU A 1 86 ? 20.026 0.487 2.000 1.00 89.38 86 LEU A CA 1
ATOM 658 C C . LEU A 1 86 ? 19.735 0.766 3.477 1.00 89.38 86 LEU A C 1
ATOM 660 O O . LEU A 1 86 ? 19.037 -0.021 4.117 1.00 89.38 86 LEU A O 1
ATOM 664 N N . ARG A 1 87 ? 20.226 1.885 4.023 1.00 91.19 87 ARG A N 1
ATOM 665 C CA . ARG A 1 87 ? 19.904 2.293 5.398 1.00 91.19 87 ARG A CA 1
ATOM 666 C C . ARG A 1 87 ? 18.409 2.563 5.546 1.00 91.19 87 ARG A C 1
ATOM 668 O O . ARG A 1 87 ? 17.799 2.069 6.495 1.00 91.19 87 ARG A O 1
ATOM 675 N N . ASP A 1 88 ? 17.834 3.302 4.604 1.00 92.62 88 ASP A N 1
ATOM 676 C CA . ASP A 1 88 ? 16.421 3.688 4.640 1.00 92.62 88 ASP A CA 1
ATOM 677 C C . ASP A 1 88 ? 15.508 2.455 4.547 1.00 92.62 88 ASP A C 1
ATOM 679 O O . ASP A 1 88 ? 14.546 2.340 5.306 1.00 92.62 88 ASP A O 1
ATOM 683 N N . SER A 1 89 ? 15.884 1.464 3.728 1.00 91.00 89 SER A N 1
ATOM 684 C CA . SER A 1 89 ? 15.156 0.193 3.579 1.00 91.00 89 SER A CA 1
ATOM 685 C C . SER A 1 89 ? 15.095 -0.661 4.853 1.00 91.00 89 SER A C 1
ATOM 687 O O . SER A 1 89 ? 14.216 -1.510 4.976 1.00 91.00 89 SER A O 1
ATOM 689 N N . ILE A 1 90 ? 16.006 -0.444 5.809 1.00 92.69 90 ILE A N 1
ATOM 690 C CA . ILE A 1 90 ? 15.996 -1.111 7.120 1.00 92.69 90 ILE A CA 1
ATOM 691 C C . ILE A 1 90 ? 15.278 -0.238 8.153 1.00 92.69 90 ILE A C 1
ATOM 693 O O . ILE A 1 90 ? 14.497 -0.736 8.962 1.00 92.69 90 ILE A O 1
ATOM 697 N N . LEU A 1 91 ? 15.539 1.069 8.135 1.00 94.69 91 LEU A N 1
ATOM 698 C CA . LEU A 1 91 ? 15.026 2.006 9.128 1.00 94.69 91 LEU A CA 1
ATOM 699 C C . LEU A 1 91 ? 13.508 2.202 9.013 1.00 94.69 91 LEU A C 1
ATOM 701 O O . LEU A 1 91 ? 12.830 2.210 10.039 1.00 94.69 91 LEU A O 1
ATOM 705 N N . VAL A 1 92 ? 12.966 2.294 7.794 1.00 92.75 92 VAL A N 1
ATOM 706 C CA . VAL A 1 92 ? 11.524 2.494 7.573 1.00 92.75 92 VAL A CA 1
ATOM 707 C C . VAL A 1 92 ? 10.695 1.328 8.140 1.00 92.75 92 VAL A C 1
ATOM 709 O O . VAL A 1 92 ? 9.837 1.594 8.985 1.00 92.75 92 VAL A O 1
ATOM 712 N N . PRO A 1 93 ? 10.968 0.045 7.811 1.00 93.81 93 PRO A N 1
ATOM 713 C CA . PRO A 1 93 ? 10.233 -1.070 8.409 1.00 93.81 93 PRO A CA 1
ATOM 714 C C . PRO A 1 93 ? 10.386 -1.187 9.925 1.00 93.81 93 PRO A C 1
ATOM 716 O O . PRO A 1 93 ? 9.446 -1.595 10.603 1.00 93.81 93 PRO A O 1
ATOM 719 N N . LEU A 1 94 ? 11.546 -0.822 10.480 1.00 95.19 94 LEU A N 1
ATOM 720 C CA . LEU A 1 94 ? 11.751 -0.843 11.930 1.00 95.19 94 LEU A CA 1
ATOM 721 C C . LEU A 1 94 ? 10.887 0.201 12.643 1.00 95.19 94 LEU A C 1
ATOM 723 O O . LEU A 1 94 ? 10.278 -0.113 13.667 1.00 95.19 94 LEU A O 1
ATOM 727 N N . ILE A 1 95 ? 10.812 1.421 12.106 1.00 95.44 95 ILE A N 1
ATOM 728 C CA . ILE A 1 95 ? 9.962 2.485 12.655 1.00 95.44 95 ILE A CA 1
ATOM 729 C C . ILE A 1 95 ? 8.483 2.113 12.526 1.00 95.44 95 ILE A C 1
ATOM 731 O O . ILE A 1 95 ? 7.731 2.309 13.482 1.00 95.44 95 ILE A O 1
ATOM 735 N N . ASP A 1 96 ? 8.070 1.537 11.395 1.00 93.62 96 ASP A N 1
ATOM 736 C CA . ASP A 1 96 ? 6.698 1.060 11.186 1.00 93.62 96 ASP A CA 1
ATOM 737 C C . ASP A 1 96 ? 6.304 -0.016 12.216 1.00 93.62 96 ASP A C 1
ATOM 739 O O . ASP A 1 96 ? 5.294 0.111 12.918 1.00 93.62 96 ASP A O 1
ATOM 743 N N . CYS A 1 97 ? 7.168 -1.021 12.407 1.00 93.94 97 CYS A N 1
ATOM 744 C CA . CYS A 1 97 ? 6.978 -2.061 13.418 1.00 93.94 97 CYS A CA 1
ATOM 745 C C . CYS A 1 97 ? 6.903 -1.479 14.836 1.00 93.94 97 CYS A C 1
ATOM 747 O O . CYS A 1 97 ? 6.023 -1.852 15.615 1.00 93.94 97 CYS A O 1
ATOM 749 N N . PHE A 1 98 ? 7.814 -0.565 15.184 1.00 95.12 98 PHE A N 1
ATOM 750 C CA . PHE A 1 98 ? 7.847 0.054 16.510 1.00 95.12 98 PHE A CA 1
ATOM 751 C C . PHE A 1 98 ? 6.592 0.891 16.776 1.00 95.12 98 PHE A C 1
ATOM 753 O O . PHE A 1 98 ? 5.995 0.791 17.848 1.00 95.12 98 PHE A O 1
ATOM 760 N N . THR A 1 99 ? 6.156 1.670 15.787 1.00 93.88 99 THR A N 1
ATOM 761 C CA . THR A 1 99 ? 4.943 2.490 15.878 1.00 93.88 99 THR A CA 1
ATOM 762 C C . THR A 1 99 ? 3.704 1.615 16.033 1.00 93.88 99 THR A C 1
ATOM 764 O O . THR A 1 99 ? 2.869 1.884 16.897 1.00 93.88 99 THR A O 1
ATOM 767 N N . SER A 1 100 ? 3.611 0.526 15.268 1.00 93.56 100 SER A N 1
ATOM 768 C CA . SER A 1 100 ? 2.526 -0.456 15.378 1.00 93.56 100 SER A CA 1
ATOM 769 C C . SER A 1 100 ? 2.494 -1.129 16.753 1.00 93.56 100 SER A C 1
ATOM 771 O O . SER A 1 100 ? 1.430 -1.269 17.358 1.00 93.56 100 SER A O 1
ATOM 773 N N . PHE A 1 101 ? 3.661 -1.491 17.289 1.00 93.75 101 PHE A N 1
ATOM 774 C CA . PHE A 1 101 ? 3.787 -2.078 18.622 1.00 93.75 101 PHE A CA 1
ATOM 775 C C . PHE A 1 101 ? 3.381 -1.094 19.730 1.00 93.75 101 PHE A C 1
ATOM 777 O O . PHE A 1 101 ? 2.602 -1.444 20.620 1.00 93.75 101 PHE A O 1
ATOM 784 N N . PHE A 1 102 ? 3.845 0.156 19.649 1.00 94.50 102 PHE A N 1
ATOM 785 C CA . PHE A 1 102 ? 3.463 1.222 20.576 1.00 94.50 102 PHE A CA 1
ATOM 786 C C . PHE A 1 102 ? 1.960 1.531 20.510 1.00 94.50 102 PHE A C 1
ATOM 788 O O . PHE A 1 102 ? 1.296 1.597 21.545 1.00 94.50 102 PHE A O 1
ATOM 795 N N . SER A 1 103 ? 1.405 1.645 19.301 1.00 91.44 103 SER A N 1
ATOM 796 C CA . SER A 1 103 ? -0.034 1.819 19.076 1.00 91.44 103 SER A CA 1
ATOM 797 C C . SER A 1 103 ? -0.834 0.682 19.714 1.00 91.44 103 SER A C 1
ATOM 799 O O . SER A 1 103 ? -1.815 0.938 20.409 1.00 91.44 103 SER A O 1
ATOM 801 N N . GLY A 1 104 ? -0.359 -0.563 19.600 1.00 91.56 104 GLY A N 1
ATOM 802 C CA . GLY A 1 104 ? -0.944 -1.716 20.284 1.00 91.56 104 GLY A CA 1
ATOM 803 C C . GLY A 1 104 ? -1.107 -1.501 21.793 1.00 91.56 104 GLY A C 1
ATOM 804 O O . GLY A 1 104 ? -2.204 -1.696 22.318 1.00 91.56 104 GLY A O 1
ATOM 805 N N . PHE A 1 105 ? -0.072 -1.027 22.496 1.00 93.69 105 PHE A N 1
ATOM 806 C CA . PHE A 1 105 ? -0.190 -0.708 23.926 1.00 93.69 105 PHE A CA 1
ATOM 807 C C . PHE A 1 105 ? -1.251 0.352 24.206 1.00 93.69 105 PHE A C 1
ATOM 809 O O . PHE A 1 105 ? -2.0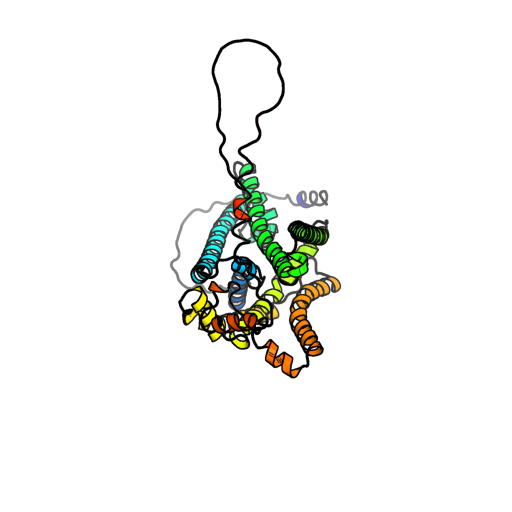37 0.192 25.142 1.00 93.69 105 PHE A O 1
ATOM 816 N N . VAL A 1 106 ? -1.291 1.415 23.402 1.00 91.25 106 VAL A N 1
ATOM 817 C CA . VAL A 1 106 ? -2.272 2.495 23.560 1.00 91.25 106 VAL A CA 1
ATOM 818 C C . VAL A 1 106 ? -3.696 1.951 23.383 1.00 91.25 106 VAL A C 1
ATOM 820 O O . VAL A 1 106 ? -4.526 2.141 24.276 1.00 91.25 106 VAL A O 1
ATOM 823 N N . ILE A 1 107 ? -3.949 1.202 22.303 1.00 89.44 107 ILE A N 1
ATOM 824 C CA . ILE A 1 107 ? -5.235 0.550 21.998 1.00 89.44 107 ILE A CA 1
ATOM 825 C C . ILE A 1 107 ? -5.682 -0.374 23.128 1.00 89.44 107 ILE A C 1
ATOM 827 O O . ILE A 1 107 ? -6.760 -0.189 23.701 1.00 89.44 107 ILE A O 1
ATOM 831 N N . PHE A 1 108 ? -4.855 -1.350 23.497 1.00 89.94 108 PHE A N 1
ATOM 832 C CA . PHE A 1 108 ? -5.246 -2.350 24.489 1.00 89.94 108 PHE A CA 1
ATOM 833 C C . PHE A 1 108 ? -5.371 -1.779 25.906 1.00 89.94 108 PHE A C 1
ATOM 835 O O . PHE A 1 108 ? -6.204 -2.260 26.674 1.00 89.94 108 PHE A O 1
ATOM 842 N N . THR A 1 109 ? -4.631 -0.721 26.251 1.00 91.69 109 THR A N 1
ATOM 843 C CA . THR A 1 109 ? -4.781 -0.048 27.553 1.00 91.69 109 THR A CA 1
ATOM 844 C C . THR A 1 109 ? -6.137 0.647 27.668 1.00 91.69 109 THR A C 1
ATOM 846 O O . THR A 1 109 ? -6.828 0.492 28.678 1.00 91.69 109 THR A O 1
ATOM 849 N N . VAL A 1 110 ? -6.563 1.372 26.627 1.00 89.31 110 VAL A N 1
ATOM 850 C CA . VAL A 1 110 ? -7.871 2.050 26.612 1.00 89.31 110 VAL A CA 1
ATOM 851 C C . VAL A 1 110 ? -9.017 1.037 26.595 1.00 89.31 110 VAL A C 1
ATOM 853 O O . VAL A 1 110 ? -9.993 1.201 27.330 1.00 89.31 110 VAL A O 1
ATOM 856 N N . LEU A 1 111 ? -8.887 -0.050 25.829 1.00 88.00 111 LEU A N 1
ATOM 857 C CA . LEU A 1 111 ? -9.880 -1.129 25.819 1.00 88.00 111 LEU A CA 1
ATOM 858 C C . LEU A 1 111 ? -9.962 -1.858 27.163 1.00 88.00 111 LEU A C 1
ATOM 860 O O . LEU A 1 111 ? -11.062 -2.135 27.633 1.00 88.00 111 LEU A O 1
ATOM 864 N N . GLY A 1 112 ? -8.827 -2.118 27.817 1.00 90.31 112 GLY A N 1
ATOM 865 C CA . GLY A 1 112 ? -8.790 -2.704 29.157 1.00 90.31 112 GLY A CA 1
ATOM 866 C C . GLY A 1 112 ? -9.443 -1.802 30.208 1.00 90.31 112 GLY A C 1
ATOM 867 O O . GLY A 1 112 ? -10.210 -2.279 31.047 1.00 90.31 112 GLY A O 1
ATOM 868 N N . PHE A 1 113 ? -9.214 -0.487 30.129 1.00 90.31 113 PHE A N 1
ATOM 869 C CA . PHE A 1 113 ? -9.936 0.494 30.942 1.00 90.31 113 PHE A CA 1
ATOM 870 C C . PHE A 1 113 ? -11.447 0.430 30.686 1.00 90.31 113 PHE A C 1
ATOM 872 O O . PHE A 1 113 ? -12.228 0.364 31.636 1.00 90.31 113 PHE A O 1
ATOM 879 N N . MET A 1 114 ? -11.862 0.379 29.419 1.00 87.81 114 MET A N 1
ATOM 880 C CA . MET A 1 114 ? -13.274 0.314 29.049 1.00 87.81 114 MET A CA 1
ATOM 881 C C . MET A 1 114 ? -13.956 -0.965 29.553 1.00 87.81 114 MET A C 1
ATOM 883 O O . MET A 1 114 ? -15.052 -0.902 30.111 1.00 87.81 114 MET A O 1
ATOM 887 N N . ALA A 1 115 ? -13.288 -2.110 29.407 1.00 89.69 115 ALA A N 1
ATOM 888 C CA . ALA A 1 115 ? -13.726 -3.401 29.929 1.00 89.69 115 ALA A CA 1
ATOM 889 C C . ALA A 1 115 ? -13.917 -3.349 31.453 1.00 89.69 115 ALA A C 1
ATOM 891 O O . ALA A 1 115 ? -14.969 -3.733 31.967 1.00 89.69 115 ALA A O 1
ATOM 892 N N . LYS A 1 116 ? -12.953 -2.756 32.173 1.00 89.81 116 LYS A N 1
ATOM 893 C CA . LYS A 1 116 ? -13.025 -2.564 33.628 1.00 89.81 116 LYS A CA 1
ATOM 894 C C . LYS A 1 116 ? -14.191 -1.666 34.052 1.00 89.81 116 LYS A C 1
ATOM 896 O O . LYS A 1 116 ? -14.844 -1.965 35.046 1.00 89.81 116 LYS A O 1
ATOM 901 N N . VAL A 1 117 ? -14.460 -0.581 33.322 1.00 88.56 117 VAL A N 1
ATOM 902 C CA . VAL A 1 117 ? -15.569 0.346 33.628 1.00 88.56 117 VAL A CA 1
ATOM 903 C C . VAL A 1 117 ? -16.934 -0.291 33.353 1.00 88.56 117 VAL A C 1
ATOM 905 O O . VAL A 1 117 ? -17.874 -0.062 34.110 1.00 88.56 117 VAL A O 1
ATOM 908 N N . LYS A 1 118 ? -17.055 -1.089 32.286 1.00 86.25 118 LYS A N 1
ATOM 909 C CA . LYS A 1 118 ? -18.302 -1.780 31.917 1.00 86.25 118 LYS A CA 1
ATOM 910 C C . LYS A 1 118 ? -18.536 -3.093 32.668 1.00 86.25 118 LYS A C 1
ATOM 912 O O . LYS A 1 118 ? -19.651 -3.598 32.630 1.00 86.25 118 LYS A O 1
ATOM 917 N N . GLY A 1 119 ? -17.513 -3.647 33.318 1.00 87.81 119 GLY A N 1
ATOM 918 C CA . GLY A 1 119 ? -17.594 -4.963 33.955 1.00 87.81 119 GLY A CA 1
ATOM 919 C C . GLY A 1 119 ? -17.786 -6.102 32.950 1.00 87.81 119 GLY A C 1
ATOM 920 O O . GLY A 1 119 ? -18.462 -7.077 33.260 1.00 87.81 119 GLY A O 1
ATOM 921 N N . VAL A 1 120 ? -17.235 -5.961 31.741 1.00 88.75 120 VAL A N 1
ATOM 922 C CA . VAL A 1 120 ? -17.329 -6.954 30.657 1.00 88.75 120 VAL A CA 1
ATOM 923 C C . VAL A 1 120 ? -15.940 -7.426 30.249 1.00 88.75 120 VAL A C 1
ATOM 925 O O . VAL A 1 120 ? -14.958 -6.709 30.445 1.00 88.75 120 VAL A O 1
ATOM 928 N N . ASP A 1 121 ? -15.853 -8.604 29.637 1.00 87.31 121 ASP A N 1
ATOM 929 C CA . ASP A 1 121 ? -14.587 -9.113 29.111 1.00 87.31 121 ASP A CA 1
ATOM 930 C C . ASP A 1 121 ? -14.056 -8.252 27.962 1.00 87.31 121 ASP A C 1
ATOM 932 O O . ASP A 1 121 ? -14.817 -7.705 27.155 1.00 87.31 121 ASP A O 1
ATOM 936 N N . VAL A 1 122 ? -12.726 -8.177 27.851 1.00 83.94 122 VAL A N 1
ATOM 937 C CA . VAL A 1 122 ? -12.030 -7.372 26.831 1.00 83.94 122 VAL A CA 1
ATOM 938 C C . VAL A 1 122 ? -12.443 -7.780 25.411 1.00 83.94 122 VAL A C 1
ATOM 940 O O . VAL A 1 122 ? -12.575 -6.929 24.538 1.00 83.94 122 VAL A O 1
ATOM 943 N N . GLU A 1 123 ? -12.740 -9.058 25.176 1.00 81.56 123 GLU A N 1
ATOM 944 C CA . GLU A 1 123 ? -13.203 -9.551 23.872 1.00 81.56 123 GLU A CA 1
ATOM 945 C C . GLU A 1 123 ? -14.498 -8.867 23.401 1.00 81.56 123 GLU A C 1
ATOM 947 O O . GLU A 1 123 ? -14.667 -8.596 22.215 1.00 81.56 123 GLU A O 1
ATOM 952 N N . THR A 1 124 ? -15.389 -8.494 24.324 1.00 79.25 124 THR A N 1
ATOM 953 C CA . THR A 1 124 ? -16.668 -7.850 23.974 1.00 79.25 124 THR A CA 1
ATOM 954 C C . THR A 1 124 ? -16.507 -6.398 23.515 1.00 79.25 124 THR A C 1
ATOM 956 O O . THR A 1 124 ? -17.357 -5.880 22.782 1.00 79.25 124 THR A O 1
ATOM 959 N N . VAL A 1 125 ? -15.412 -5.742 23.918 1.00 78.12 125 VAL A N 1
ATOM 960 C CA . VAL A 1 125 ? -15.076 -4.365 23.521 1.00 78.12 125 VAL A CA 1
ATOM 961 C C . VAL A 1 125 ? -14.121 -4.316 22.324 1.00 78.12 125 VAL A C 1
ATOM 963 O O . VAL A 1 125 ? -14.083 -3.306 21.621 1.00 78.12 125 VAL A O 1
ATOM 966 N N . VAL A 1 126 ? -13.393 -5.401 22.043 1.00 73.81 126 VAL A N 1
ATOM 967 C CA . VAL A 1 126 ? -12.516 -5.530 20.872 1.00 73.81 126 VAL A CA 1
ATOM 968 C C . VAL A 1 126 ? -13.358 -5.927 19.656 1.00 73.81 126 VAL A C 1
ATOM 970 O O . VAL A 1 126 ? -13.532 -7.101 19.341 1.00 73.81 126 VAL A O 1
ATOM 973 N N . LYS A 1 127 ? -13.881 -4.940 18.926 1.00 67.69 127 LYS A N 1
ATOM 974 C CA . LYS A 1 127 ? -14.421 -5.163 17.573 1.00 67.69 127 LYS A CA 1
ATOM 975 C C . LYS A 1 127 ? -13.430 -4.612 16.559 1.00 67.69 127 LYS A C 1
ATOM 977 O O . LYS A 1 127 ? -13.116 -3.433 16.624 1.00 67.69 127 LYS A O 1
ATOM 982 N N . GLY A 1 128 ? -12.931 -5.448 15.648 1.00 67.69 128 GLY A N 1
ATOM 983 C CA . GLY A 1 128 ? -12.004 -5.020 14.596 1.00 67.69 128 GLY A CA 1
ATOM 984 C C . GLY A 1 128 ? -12.619 -4.018 13.608 1.00 67.69 128 GLY A C 1
ATOM 985 O O . GLY A 1 128 ? -13.839 -3.858 13.530 1.00 67.69 128 GLY A O 1
ATOM 986 N N . GLY A 1 129 ? -11.760 -3.358 12.829 1.00 77.25 129 GLY A N 1
ATOM 987 C CA . GLY A 1 129 ? -12.161 -2.409 11.788 1.00 77.25 129 GLY A CA 1
ATOM 988 C C . GLY A 1 129 ? -12.502 -1.001 12.307 1.00 77.25 129 GLY A C 1
ATOM 989 O O . GLY A 1 129 ? -12.197 -0.663 13.453 1.00 77.25 129 GLY A O 1
ATOM 990 N N . PRO A 1 130 ? -13.157 -0.162 11.481 1.00 80.12 130 PRO A N 1
ATOM 991 C CA . PRO A 1 130 ? -13.419 1.247 11.801 1.00 80.12 130 PRO A CA 1
ATOM 992 C C . PRO A 1 130 ? -14.233 1.458 13.087 1.00 80.12 130 PRO A C 1
ATOM 994 O O . PRO A 1 130 ? -14.066 2.461 13.778 1.00 80.12 130 PRO A O 1
ATOM 997 N N . GLY A 1 131 ? -15.086 0.496 13.455 1.00 80.81 131 GLY A N 1
ATOM 998 C CA . GLY A 1 131 ? -15.878 0.556 14.686 1.00 80.81 131 GLY A CA 1
ATOM 999 C C . GLY A 1 131 ? -15.027 0.648 15.958 1.00 80.81 131 GLY A C 1
ATOM 1000 O O . GLY A 1 131 ? -15.462 1.262 16.932 1.00 80.81 131 GLY A O 1
ATOM 1001 N N . LEU A 1 132 ? -13.797 0.120 15.942 1.00 83.19 132 LEU A N 1
ATOM 1002 C CA . LEU A 1 132 ? -12.872 0.250 17.066 1.00 83.19 132 LEU A CA 1
ATOM 1003 C C . LEU A 1 132 ? -12.549 1.718 17.352 1.00 83.19 132 LEU A C 1
ATOM 1005 O O . LEU A 1 132 ? -12.702 2.190 18.478 1.00 83.19 132 LEU A O 1
ATOM 1009 N N . ALA A 1 133 ? -12.134 2.435 16.308 1.00 85.56 133 ALA A N 1
ATOM 1010 C CA . ALA A 1 133 ? -11.662 3.807 16.397 1.00 85.56 133 ALA A CA 1
ATOM 1011 C C . ALA A 1 133 ? -12.805 4.826 16.502 1.00 85.56 133 ALA A C 1
ATOM 1013 O O . ALA A 1 133 ? -12.637 5.858 17.140 1.00 85.56 133 ALA A O 1
ATOM 1014 N N . PHE A 1 134 ? -13.970 4.550 15.904 1.00 88.38 134 PHE A N 1
ATOM 1015 C CA . PHE A 1 134 ? -15.077 5.513 15.827 1.00 88.38 134 PHE A CA 1
ATOM 1016 C C . PHE A 1 134 ? -16.248 5.233 16.781 1.00 88.38 134 PHE A C 1
ATOM 1018 O O . PHE A 1 134 ? -17.126 6.082 16.911 1.00 88.38 134 PHE A O 1
ATOM 1025 N N . ILE A 1 135 ? -16.278 4.081 17.462 1.00 86.56 135 ILE A N 1
ATOM 1026 C CA . ILE A 1 135 ? -17.333 3.743 18.435 1.00 86.56 135 ILE A CA 1
ATOM 1027 C C . ILE A 1 135 ? -16.722 3.443 19.802 1.00 86.56 135 ILE A C 1
ATOM 1029 O O . ILE A 1 135 ? -16.973 4.178 20.755 1.00 86.56 135 ILE A O 1
ATOM 1033 N N . ALA A 1 136 ? -15.894 2.399 19.903 1.00 86.44 136 ALA A N 1
ATOM 1034 C CA . ALA A 1 136 ? -15.366 1.951 21.194 1.00 86.44 136 ALA A CA 1
ATOM 1035 C C . ALA A 1 136 ? -14.418 2.984 21.828 1.00 86.44 136 ALA A C 1
ATOM 1037 O O . ALA A 1 136 ? -14.499 3.256 23.026 1.00 86.44 136 ALA A O 1
ATOM 1038 N N . TYR A 1 137 ? -13.551 3.596 21.018 1.00 87.56 137 TYR A N 1
ATOM 1039 C CA . TYR A 1 137 ? -12.584 4.592 21.479 1.00 87.56 137 TYR A CA 1
ATOM 1040 C C . TYR A 1 137 ? -13.221 5.888 21.998 1.00 87.56 137 TYR A C 1
ATOM 1042 O O . TYR A 1 137 ? -12.933 6.273 23.135 1.00 87.56 137 TYR A O 1
ATOM 1050 N N . PRO A 1 138 ? -14.114 6.557 21.241 1.00 90.31 138 PRO A N 1
ATOM 1051 C CA . PRO A 1 138 ? -14.801 7.745 21.730 1.00 90.31 138 PRO A CA 1
ATOM 1052 C C . PRO A 1 138 ? -15.629 7.448 22.981 1.00 90.31 138 PRO A C 1
ATOM 1054 O O . PRO A 1 138 ? -15.643 8.252 23.909 1.00 90.31 138 PRO A O 1
ATOM 1057 N N . GLU A 1 139 ? -16.253 6.269 23.060 1.00 88.69 139 GLU A N 1
ATOM 1058 C CA . GLU A 1 139 ? -16.978 5.849 24.259 1.00 88.69 139 GLU A CA 1
ATOM 1059 C C . GLU A 1 139 ? -16.057 5.783 25.489 1.00 88.69 139 GLU A C 1
ATOM 1061 O O . GLU A 1 139 ? -16.400 6.329 26.539 1.00 88.69 139 GLU A O 1
ATOM 1066 N N . ALA A 1 140 ? -14.859 5.206 25.356 1.00 89.50 140 ALA A N 1
ATOM 1067 C CA . ALA A 1 140 ? -13.871 5.178 26.434 1.00 89.50 140 ALA A CA 1
ATOM 1068 C C . ALA A 1 140 ? -13.383 6.584 26.817 1.00 89.50 140 ALA A C 1
ATOM 1070 O O . ALA A 1 140 ? -13.302 6.905 28.005 1.00 89.50 140 ALA A O 1
ATOM 1071 N N . ILE A 1 141 ? -13.126 7.446 25.829 1.00 91.19 141 ILE A N 1
ATOM 1072 C CA . ILE A 1 141 ? -12.694 8.835 26.044 1.00 91.19 141 ILE A CA 1
ATOM 1073 C C . ILE A 1 141 ? -13.727 9.617 26.865 1.00 91.19 141 ILE A C 1
ATOM 1075 O O . ILE A 1 141 ? -13.343 10.356 27.770 1.00 91.19 141 ILE A O 1
ATOM 1079 N N . THR A 1 142 ? -15.031 9.416 26.637 1.00 92.00 142 THR A N 1
ATOM 1080 C CA . THR A 1 142 ? -16.083 10.105 27.417 1.00 92.00 142 THR A CA 1
ATOM 1081 C C . THR A 1 142 ? -16.088 9.750 28.907 1.00 92.00 142 THR A C 1
ATOM 1083 O O . THR A 1 142 ? -16.691 10.467 29.705 1.00 92.00 142 THR A O 1
ATOM 1086 N N . LYS A 1 143 ? -15.425 8.654 29.297 1.00 90.12 143 LYS A N 1
ATOM 1087 C CA . LYS A 1 143 ? -15.289 8.213 30.693 1.00 90.12 143 LYS A CA 1
ATOM 1088 C C . LYS A 1 143 ? -13.998 8.701 31.354 1.00 90.12 143 LYS A C 1
ATOM 1090 O O . LYS A 1 143 ? -13.837 8.515 32.559 1.00 90.12 143 LYS A O 1
ATOM 1095 N N . MET A 1 144 ? -13.083 9.303 30.596 1.00 89.12 144 MET A N 1
ATOM 1096 C CA . MET A 1 144 ? -11.827 9.850 31.111 1.00 89.12 144 MET A CA 1
ATOM 1097 C C . MET A 1 144 ? -12.020 11.271 31.660 1.00 89.12 144 MET A C 1
ATOM 1099 O O . MET A 1 144 ? -12.910 11.996 31.210 1.00 89.12 144 MET A O 1
ATOM 1103 N N . PRO A 1 145 ? -11.177 11.716 32.609 1.00 91.38 145 PRO A N 1
ATOM 1104 C CA . PRO A 1 145 ? -11.153 13.118 33.008 1.00 91.38 145 PRO A CA 1
ATOM 1105 C C . PRO A 1 145 ? -10.724 13.999 31.824 1.00 91.38 145 PRO A C 1
ATOM 1107 O O . PRO A 1 145 ? -9.780 13.672 31.107 1.00 91.38 145 PRO A O 1
ATOM 1110 N N . SER A 1 146 ? -11.398 15.139 31.645 1.00 93.44 146 SER A N 1
ATOM 1111 C CA . SER A 1 146 ? -11.202 16.050 30.504 1.00 93.44 146 SER A CA 1
ATOM 1112 C C . SER A 1 146 ? -11.410 15.378 29.129 1.00 93.44 146 SER A C 1
ATOM 1114 O O . SER A 1 146 ? -10.504 15.357 28.291 1.00 93.44 146 SER A O 1
ATOM 1116 N N . PRO A 1 147 ? -12.610 14.825 28.858 1.00 93.19 147 PRO A N 1
ATOM 1117 C CA . PRO A 1 147 ? -12.877 14.054 27.639 1.00 93.19 147 PRO A CA 1
ATOM 1118 C C . PRO A 1 147 ? -12.667 14.876 26.359 1.00 93.19 147 PRO A C 1
ATOM 1120 O O . PRO A 1 147 ? -12.234 14.341 25.341 1.00 93.19 147 PRO A O 1
ATOM 1123 N N . THR A 1 148 ? -12.913 16.188 26.413 1.00 94.75 148 THR A N 1
ATOM 1124 C CA . THR A 1 148 ? -12.753 17.099 25.273 1.00 94.75 148 THR A CA 1
ATOM 1125 C C . THR A 1 148 ? -11.310 17.156 24.770 1.00 94.75 148 THR A C 1
ATOM 1127 O O . THR A 1 148 ? -11.089 17.113 23.563 1.00 94.75 148 THR A O 1
ATOM 1130 N N . VAL A 1 149 ? -10.321 17.208 25.672 1.00 95.12 149 VAL A N 1
ATOM 1131 C CA . VAL A 1 149 ? -8.898 17.275 25.290 1.00 95.12 149 VAL A CA 1
ATOM 1132 C C . VAL A 1 149 ? -8.476 15.981 24.600 1.00 95.12 149 VAL A C 1
ATOM 1134 O O . VAL A 1 149 ? -7.897 16.013 23.515 1.00 95.12 149 VAL A O 1
ATOM 1137 N N . TRP A 1 150 ? -8.827 14.837 25.189 1.00 92.88 150 TRP A N 1
ATOM 1138 C CA . TRP A 1 150 ? -8.504 13.525 24.630 1.00 92.88 150 TRP A CA 1
ATOM 1139 C C . TRP A 1 150 ? -9.185 13.277 23.284 1.00 92.88 150 TRP A C 1
ATOM 1141 O O . TRP A 1 150 ? -8.553 12.734 22.381 1.00 92.88 150 TRP A O 1
ATOM 1151 N N . ALA A 1 151 ? -10.435 13.717 23.115 1.00 93.19 151 ALA A N 1
ATOM 1152 C CA . ALA A 1 151 ? -11.142 13.609 21.842 1.00 93.19 151 ALA A CA 1
ATOM 1153 C C . ALA A 1 151 ? -10.451 14.425 20.738 1.00 93.19 151 ALA A C 1
ATOM 1155 O O . ALA A 1 151 ? -10.222 13.895 19.651 1.00 93.19 151 ALA A O 1
ATOM 1156 N N . ILE A 1 152 ? -10.071 15.679 21.019 1.00 95.06 152 ILE A N 1
ATOM 1157 C CA . ILE A 1 152 ? -9.366 16.533 20.048 1.00 95.06 152 ILE A CA 1
ATOM 1158 C C . ILE A 1 152 ? -8.037 15.891 19.638 1.00 95.06 152 ILE A C 1
ATOM 1160 O O . ILE A 1 152 ? -7.774 15.762 18.445 1.00 95.06 152 ILE A O 1
ATOM 1164 N N . LEU A 1 153 ? -7.224 15.443 20.601 1.00 94.12 153 LEU A N 1
ATOM 1165 C CA . LEU A 1 153 ? -5.934 14.806 20.315 1.00 94.12 153 LEU A CA 1
ATOM 1166 C C . LEU A 1 153 ? -6.096 13.508 19.512 1.00 94.12 153 LEU A C 1
ATOM 1168 O O . LEU A 1 153 ? -5.353 13.281 18.558 1.00 94.12 153 LEU A O 1
ATOM 1172 N N . PHE A 1 154 ? -7.086 12.680 19.855 1.00 92.00 154 PHE A N 1
ATOM 1173 C CA . PHE A 1 154 ? -7.355 11.420 19.165 1.00 92.00 154 PHE A CA 1
ATOM 1174 C C . PHE A 1 154 ? -7.795 11.632 17.710 1.00 92.00 154 PHE A C 1
ATOM 1176 O O . PHE A 1 154 ? -7.260 10.996 16.800 1.00 92.00 154 PHE A O 1
ATOM 1183 N N . PHE A 1 155 ? -8.735 12.546 17.461 1.00 93.00 155 PHE A N 1
ATOM 1184 C CA . PHE A 1 155 ? -9.188 12.816 16.095 1.00 93.00 155 PHE A CA 1
ATOM 1185 C C . PHE A 1 155 ? -8.143 13.576 15.271 1.00 93.00 155 PHE A C 1
ATOM 1187 O O . PHE A 1 155 ? -7.997 13.285 14.085 1.00 93.00 155 PHE A O 1
ATOM 1194 N N . LEU A 1 156 ? -7.362 14.475 15.882 1.00 95.38 156 LEU A N 1
ATOM 1195 C CA . LEU A 1 156 ? -6.226 15.122 15.218 1.00 95.38 156 LEU A CA 1
ATOM 1196 C C . LEU A 1 156 ? -5.173 14.092 14.788 1.00 95.38 156 LEU A C 1
ATOM 1198 O O . LEU A 1 156 ? -4.701 14.126 13.652 1.00 95.38 156 LEU A O 1
ATOM 1202 N N . MET A 1 157 ? -4.848 13.140 15.666 1.00 94.12 157 MET A N 1
ATOM 1203 C CA . MET A 1 157 ? -3.980 12.010 15.336 1.00 94.12 157 MET A CA 1
ATOM 1204 C C . MET A 1 157 ? -4.541 11.208 14.153 1.00 94.12 157 MET A C 1
ATOM 1206 O O . MET A 1 157 ? -3.817 10.969 13.190 1.00 94.12 157 MET A O 1
ATOM 1210 N N . MET A 1 158 ? -5.827 10.839 14.177 1.00 92.25 158 MET A N 1
ATOM 1211 C CA . MET A 1 158 ? -6.456 10.080 13.085 1.00 92.25 158 MET A CA 1
ATOM 1212 C C . MET A 1 158 ? -6.415 10.822 11.744 1.00 92.25 158 MET A C 1
ATOM 1214 O O . MET A 1 158 ? -6.086 10.218 10.723 1.00 92.25 158 MET A O 1
ATOM 1218 N N . ILE A 1 159 ? -6.690 12.130 11.745 1.00 94.19 159 ILE A N 1
ATOM 1219 C CA . ILE A 1 159 ? -6.580 12.971 10.545 1.00 94.19 159 ILE A CA 1
ATOM 1220 C C . ILE A 1 159 ? -5.134 12.994 10.042 1.00 94.19 159 ILE A C 1
ATOM 1222 O O . ILE A 1 159 ? -4.911 12.866 8.844 1.00 94.19 159 ILE A O 1
ATOM 1226 N N . THR A 1 160 ? -4.154 13.102 10.940 1.00 93.69 160 THR A N 1
ATOM 1227 C CA . THR A 1 160 ? -2.731 13.181 10.572 1.00 93.69 160 THR A CA 1
ATOM 1228 C C . THR A 1 160 ? -2.232 11.871 9.952 1.00 93.69 160 THR A C 1
ATOM 1230 O O . THR A 1 160 ? -1.543 11.905 8.934 1.00 93.69 160 THR A O 1
ATOM 1233 N N . ILE A 1 161 ? -2.632 10.720 10.511 1.00 92.25 161 ILE A N 1
ATOM 1234 C CA . ILE A 1 161 ? -2.314 9.377 9.982 1.00 92.25 161 ILE A CA 1
ATOM 1235 C C . ILE A 1 161 ? -2.947 9.161 8.599 1.00 92.25 161 ILE A C 1
ATOM 1237 O O . ILE A 1 161 ? -2.302 8.650 7.681 1.00 92.25 161 ILE A O 1
ATOM 1241 N N . GLY A 1 162 ? -4.213 9.556 8.435 1.00 91.62 162 GLY A N 1
ATOM 1242 C CA . GLY A 1 162 ? -4.899 9.458 7.148 1.00 91.62 162 GLY A CA 1
ATOM 1243 C C . GLY A 1 162 ? -4.284 10.383 6.097 1.00 91.62 162 GLY A C 1
ATOM 1244 O O . GLY A 1 162 ? -4.038 9.961 4.969 1.00 91.62 162 GLY A O 1
ATOM 1245 N N . PHE A 1 163 ? -3.991 11.628 6.472 1.00 92.38 163 PHE A N 1
ATOM 1246 C CA . PHE A 1 163 ? -3.475 12.647 5.562 1.00 92.38 163 PHE A CA 1
ATOM 1247 C C . PHE A 1 163 ? -2.086 12.300 5.013 1.00 92.38 163 PHE A C 1
ATOM 1249 O O . PHE A 1 163 ? -1.873 12.413 3.806 1.00 92.38 163 PHE A O 1
ATOM 1256 N N . SER A 1 164 ? -1.164 11.822 5.856 1.00 91.38 164 SER A N 1
ATOM 1257 C CA . SER A 1 164 ? 0.182 11.429 5.408 1.00 91.38 164 SER A CA 1
ATOM 1258 C C . SER A 1 164 ? 0.146 10.288 4.385 1.00 91.38 164 SER A C 1
ATOM 1260 O O . SER A 1 164 ? 0.858 10.328 3.381 1.00 91.38 164 SER A O 1
ATOM 1262 N N . SER A 1 165 ? -0.733 9.306 4.595 1.00 91.62 165 SER A N 1
ATOM 1263 C CA . SER A 1 165 ? -0.913 8.173 3.681 1.00 91.62 165 SER A CA 1
ATOM 1264 C C . SER A 1 165 ? -1.541 8.611 2.355 1.00 91.62 165 SER A C 1
ATOM 1266 O O . SER A 1 165 ? -1.074 8.226 1.283 1.00 91.62 165 SER A O 1
ATOM 1268 N N . GLN A 1 166 ? -2.574 9.460 2.414 1.00 91.75 166 GLN A N 1
ATOM 1269 C CA . GLN A 1 166 ? -3.250 9.981 1.222 1.00 91.75 166 GLN A CA 1
ATOM 1270 C C . GLN A 1 166 ? -2.323 10.835 0.357 1.00 91.75 166 GLN A C 1
ATOM 1272 O O . GLN A 1 166 ? -2.366 10.719 -0.866 1.00 91.75 166 GLN A O 1
ATOM 1277 N N . PHE A 1 167 ? -1.453 11.640 0.973 1.00 90.31 167 PHE A N 1
ATOM 1278 C CA . PHE A 1 167 ? -0.466 12.432 0.243 1.00 90.31 167 PHE A CA 1
ATOM 1279 C C . PHE A 1 167 ? 0.429 11.550 -0.638 1.00 90.31 167 PHE A C 1
ATOM 1281 O O . PHE A 1 167 ? 0.591 11.831 -1.822 1.00 90.31 167 PHE A O 1
ATOM 1288 N N . SER A 1 168 ? 0.938 10.443 -0.088 1.00 90.88 168 SER A N 1
ATOM 1289 C CA . SER A 1 168 ? 1.793 9.508 -0.829 1.00 90.88 168 SER A CA 1
ATOM 1290 C C . SER A 1 168 ? 1.066 8.850 -2.005 1.00 90.88 168 SER A C 1
ATOM 1292 O O . SER A 1 168 ? 1.571 8.847 -3.125 1.00 90.88 168 SER A O 1
ATOM 1294 N N . LEU A 1 169 ? -0.156 8.356 -1.782 1.00 91.00 169 LEU A N 1
ATOM 1295 C CA . LEU A 1 169 ? -0.938 7.683 -2.824 1.00 91.00 169 LEU A CA 1
ATOM 1296 C C . LEU A 1 169 ? -1.326 8.626 -3.970 1.00 91.00 169 LEU A C 1
ATOM 1298 O O . LEU A 1 169 ? -1.235 8.249 -5.140 1.00 91.00 169 LEU A O 1
ATOM 1302 N N . VAL A 1 170 ? -1.754 9.849 -3.647 1.00 93.19 170 VAL A N 1
ATOM 1303 C CA . VAL A 1 170 ? -2.126 10.846 -4.657 1.00 93.19 170 VAL A CA 1
ATOM 1304 C C . VAL A 1 170 ? -0.898 11.306 -5.439 1.00 93.19 170 VAL A C 1
ATOM 1306 O O . VAL A 1 170 ? -0.975 11.383 -6.667 1.00 93.19 170 VAL A O 1
ATOM 1309 N N . GLU A 1 171 ? 0.233 11.548 -4.768 1.00 92.25 171 GLU A N 1
ATOM 1310 C CA . GLU A 1 171 ? 1.473 11.927 -5.454 1.00 92.25 171 GLU A CA 1
ATOM 1311 C C . GLU A 1 171 ? 1.941 10.816 -6.398 1.00 92.25 171 GLU A C 1
ATOM 1313 O O . GLU A 1 171 ? 2.283 11.105 -7.538 1.00 92.25 171 GLU A O 1
ATOM 1318 N N . THR A 1 172 ? 1.854 9.541 -6.009 1.00 93.38 172 THR A N 1
ATOM 1319 C CA . THR A 1 172 ? 2.176 8.420 -6.908 1.00 93.38 172 THR A CA 1
ATOM 1320 C C . THR A 1 172 ? 1.361 8.437 -8.192 1.00 93.38 172 THR A C 1
ATOM 1322 O O . THR A 1 172 ? 1.927 8.272 -9.274 1.00 93.38 172 THR A O 1
ATOM 1325 N N . VAL A 1 173 ? 0.049 8.664 -8.105 1.00 92.50 173 VAL A N 1
ATOM 1326 C CA . VAL A 1 173 ? -0.802 8.743 -9.300 1.00 92.50 173 VAL A CA 1
ATOM 1327 C C . VAL A 1 173 ? -0.445 9.970 -10.138 1.00 92.50 173 VAL A C 1
ATOM 1329 O O . VAL A 1 173 ? -0.287 9.853 -11.352 1.00 92.50 173 VAL A O 1
ATOM 1332 N N . MET A 1 174 ? -0.299 11.139 -9.510 1.00 91.44 174 MET A N 1
ATOM 1333 C CA . MET A 1 174 ? 0.017 12.381 -10.222 1.00 91.44 174 MET A CA 1
ATOM 1334 C C . MET A 1 174 ? 1.362 12.293 -10.941 1.00 91.44 174 MET A C 1
ATOM 1336 O O . MET A 1 174 ? 1.430 12.597 -12.131 1.00 91.44 174 MET A O 1
ATOM 1340 N N . SER A 1 175 ? 2.405 11.839 -10.253 1.00 90.75 175 SER A N 1
ATOM 1341 C CA . SER A 1 175 ? 3.763 11.780 -10.788 1.00 90.75 175 SER A CA 1
ATOM 1342 C C . SER A 1 175 ? 3.890 10.739 -11.888 1.00 90.75 175 SER A C 1
ATOM 1344 O O . SER A 1 175 ? 4.408 11.062 -12.950 1.00 90.75 175 SER A O 1
ATOM 1346 N N . SER A 1 176 ? 3.288 9.556 -11.720 1.00 90.31 176 SER A N 1
ATOM 1347 C CA . SER A 1 176 ? 3.298 8.520 -12.766 1.00 90.31 176 SER A CA 1
ATOM 1348 C C . SER A 1 176 ? 2.655 9.008 -14.074 1.00 90.31 176 SER A C 1
ATOM 1350 O O . SER A 1 176 ? 3.160 8.738 -15.160 1.00 90.31 176 SER A O 1
ATOM 1352 N N . LEU A 1 177 ? 1.554 9.765 -13.989 1.00 90.56 177 LEU A N 1
ATOM 1353 C CA . LEU A 1 177 ? 0.889 10.339 -15.168 1.00 90.56 177 LEU A CA 1
ATOM 1354 C C . LEU A 1 177 ? 1.673 11.519 -15.765 1.00 90.56 177 LEU A C 1
ATOM 1356 O O . LEU A 1 177 ? 1.671 11.711 -16.982 1.00 90.56 177 LEU A O 1
ATOM 1360 N N . MET A 1 178 ? 2.325 12.327 -14.925 1.00 88.00 178 MET A N 1
ATOM 1361 C CA . MET A 1 178 ? 3.170 13.436 -15.377 1.00 88.00 178 MET A CA 1
ATOM 1362 C C . MET A 1 178 ? 4.452 12.954 -16.061 1.00 88.00 178 MET A C 1
ATOM 1364 O O . MET A 1 178 ? 4.913 13.631 -16.981 1.00 88.00 178 MET A O 1
ATOM 1368 N N . ASP A 1 179 ? 4.995 11.812 -15.641 1.00 86.69 179 ASP A N 1
ATOM 1369 C CA . ASP A 1 179 ? 6.192 11.209 -16.229 1.00 86.69 179 ASP A CA 1
ATOM 1370 C C . ASP A 1 179 ? 5.891 10.575 -17.598 1.00 86.69 179 ASP A C 1
ATOM 1372 O O . ASP A 1 179 ? 6.654 10.778 -18.541 1.00 86.69 179 ASP A O 1
ATOM 1376 N N . GLU A 1 180 ? 4.740 9.911 -17.761 1.00 86.31 180 GLU A N 1
ATOM 1377 C CA . GLU A 1 180 ? 4.341 9.300 -19.044 1.00 86.31 180 GLU A CA 1
ATOM 1378 C C . GLU A 1 180 ? 4.058 10.346 -20.141 1.00 86.31 180 GLU A C 1
ATOM 1380 O O . GLU A 1 180 ? 4.369 10.148 -21.315 1.00 86.31 180 GLU A O 1
ATOM 1385 N N . TRP A 1 181 ? 3.487 11.497 -19.773 1.00 85.75 181 TRP A N 1
ATOM 1386 C CA . TRP A 1 181 ? 3.147 12.575 -20.713 1.00 85.75 181 TRP A CA 1
ATOM 1387 C C . TRP A 1 181 ? 3.919 13.868 -20.436 1.00 85.75 181 TRP A C 1
ATOM 1389 O O . TRP A 1 181 ? 3.359 14.974 -20.494 1.00 85.75 181 TRP A O 1
ATOM 1399 N N . GLN A 1 182 ? 5.219 13.730 -20.176 1.00 80.81 182 GLN A N 1
ATOM 1400 C CA . GLN A 1 182 ? 6.127 14.835 -19.859 1.00 80.81 182 GLN A CA 1
ATOM 1401 C C . GLN A 1 182 ? 6.004 16.035 -20.818 1.00 80.81 182 GLN A C 1
ATOM 1403 O O . GLN A 1 182 ? 5.869 17.171 -20.355 1.00 80.81 182 GLN A O 1
ATOM 1408 N N . ASP A 1 183 ? 5.913 15.795 -22.131 1.00 77.88 183 ASP A N 1
ATOM 1409 C CA . ASP A 1 183 ? 5.898 16.844 -23.165 1.00 77.88 183 ASP A CA 1
ATOM 1410 C C . ASP A 1 183 ? 4.697 17.795 -23.066 1.00 77.88 183 ASP A C 1
ATOM 1412 O O . ASP A 1 183 ? 4.769 18.968 -23.447 1.00 77.88 183 ASP A O 1
ATOM 1416 N N . LYS A 1 184 ? 3.564 17.297 -22.557 1.00 79.62 184 LYS A N 1
ATOM 1417 C CA . LYS A 1 184 ? 2.320 18.072 -22.434 1.00 79.62 184 LYS A CA 1
ATOM 1418 C C . LYS A 1 184 ? 2.092 18.552 -21.009 1.00 79.62 184 LYS A C 1
ATOM 1420 O O . LYS A 1 184 ? 1.687 19.698 -20.812 1.00 79.62 184 LYS A O 1
ATOM 1425 N N . LEU A 1 185 ? 2.338 17.688 -20.026 1.00 81.31 185 LEU A N 1
ATOM 1426 C CA . LEU A 1 185 ? 1.969 17.929 -18.633 1.00 81.31 185 LEU A CA 1
ATOM 1427 C C . LEU A 1 185 ? 3.040 18.672 -17.838 1.00 81.31 185 LEU A C 1
ATOM 1429 O O . LEU A 1 185 ? 2.673 19.472 -16.979 1.00 81.31 185 LEU A O 1
ATOM 1433 N N . ARG A 1 186 ? 4.334 18.503 -18.145 1.00 77.62 186 ARG A N 1
ATOM 1434 C CA . ARG A 1 186 ? 5.418 19.208 -17.431 1.00 77.62 186 ARG A CA 1
ATOM 1435 C C . ARG A 1 186 ? 5.799 20.555 -18.051 1.00 77.62 186 ARG A C 1
ATOM 1437 O O . ARG A 1 186 ? 6.538 21.301 -17.422 1.00 77.62 186 ARG A O 1
ATOM 1444 N N . ARG A 1 187 ? 5.230 20.916 -19.206 1.00 76.50 187 ARG A N 1
ATOM 1445 C CA . ARG A 1 187 ? 5.599 22.105 -19.996 1.00 76.50 187 ARG A CA 1
ATOM 1446 C C . ARG A 1 187 ? 5.514 23.437 -19.237 1.00 76.50 187 ARG A C 1
ATOM 1448 O O . ARG A 1 187 ? 6.463 24.206 -19.273 1.00 76.50 187 ARG A O 1
ATOM 1455 N N . ASN A 1 188 ? 4.402 23.706 -18.543 1.00 85.88 188 ASN A N 1
ATOM 1456 C CA . ASN A 1 188 ? 4.170 24.973 -17.832 1.00 85.88 188 ASN A CA 1
ATOM 1457 C C . ASN A 1 188 ? 3.648 24.721 -16.411 1.00 85.88 188 ASN A C 1
ATOM 1459 O O . ASN A 1 188 ? 2.787 23.860 -16.224 1.00 85.88 188 ASN A O 1
ATOM 1463 N N . TRP A 1 189 ? 4.043 25.554 -15.438 1.00 85.19 189 TRP A N 1
ATOM 1464 C CA . TRP A 1 189 ? 3.543 25.466 -14.053 1.00 85.19 189 TRP A CA 1
ATOM 1465 C C . TRP A 1 189 ? 2.010 25.550 -13.975 1.00 85.19 189 TRP A C 1
ATOM 1467 O O . TRP A 1 189 ? 1.382 24.807 -13.230 1.00 85.19 189 TRP A O 1
ATOM 1477 N N . LYS A 1 190 ? 1.386 26.386 -14.820 1.00 89.25 190 LYS A N 1
ATOM 1478 C CA . LYS A 1 190 ? -0.078 26.498 -14.915 1.00 89.25 190 LYS A CA 1
ATOM 1479 C C . LYS A 1 190 ? -0.729 25.181 -15.346 1.00 89.25 190 LYS A C 1
ATOM 1481 O O . LYS A 1 190 ? -1.754 24.805 -14.788 1.00 89.25 190 LYS A O 1
ATOM 1486 N N . THR A 1 191 ? -0.134 24.479 -16.313 1.00 87.69 191 THR A N 1
ATOM 1487 C CA . THR A 1 191 ? -0.629 23.181 -16.795 1.00 87.69 191 THR A CA 1
ATOM 1488 C C . THR A 1 191 ? -0.469 22.106 -15.724 1.00 87.69 191 THR A C 1
ATOM 1490 O O . THR A 1 191 ? -1.405 21.344 -15.494 1.00 87.69 191 THR A O 1
ATOM 1493 N N . GLN A 1 192 ? 0.667 22.094 -15.018 1.00 87.00 192 GLN A N 1
ATOM 1494 C CA . GLN A 1 192 ? 0.910 21.175 -13.902 1.00 87.00 192 GLN A CA 1
ATOM 1495 C C . GLN A 1 192 ? -0.113 21.384 -12.775 1.00 87.00 192 GLN A C 1
ATOM 1497 O O . GLN A 1 192 ? -0.751 20.430 -12.333 1.00 87.00 192 GLN A O 1
ATOM 1502 N N . THR A 1 193 ? -0.337 22.631 -12.351 1.00 90.00 193 THR A N 1
ATOM 1503 C CA . THR A 1 193 ? -1.327 22.949 -11.312 1.00 90.00 193 THR A CA 1
ATOM 1504 C C . THR A 1 193 ? -2.746 22.609 -11.763 1.00 90.00 193 THR A C 1
ATOM 1506 O O . THR A 1 193 ? -3.492 21.988 -11.008 1.00 90.00 193 THR A O 1
ATOM 1509 N N . ALA A 1 194 ? -3.121 22.951 -13.001 1.00 91.69 194 ALA A N 1
ATOM 1510 C CA . ALA A 1 194 ? -4.440 22.626 -13.543 1.00 91.69 194 ALA A CA 1
ATOM 1511 C C . ALA A 1 194 ? -4.686 21.110 -13.591 1.00 91.69 194 ALA A C 1
ATOM 1513 O O . ALA A 1 194 ? -5.768 20.651 -13.224 1.00 91.69 194 ALA A O 1
ATOM 1514 N N . PHE A 1 195 ? -3.679 20.326 -13.984 1.00 92.50 195 PHE A N 1
ATOM 1515 C CA . PHE A 1 195 ? -3.751 18.868 -13.965 1.00 92.50 195 PHE A CA 1
ATOM 1516 C C . PHE A 1 195 ? -3.948 18.320 -12.549 1.00 92.50 195 PHE A C 1
ATOM 1518 O O . PHE A 1 195 ? -4.870 17.535 -12.329 1.00 92.50 195 PHE A O 1
ATOM 1525 N N . ARG A 1 196 ? -3.146 18.774 -11.577 1.00 92.50 196 ARG A N 1
ATOM 1526 C CA . ARG A 1 196 ? -3.259 18.335 -10.177 1.00 92.50 196 ARG A CA 1
ATOM 1527 C C . ARG A 1 196 ? -4.646 18.645 -9.600 1.00 92.50 196 ARG A C 1
ATOM 1529 O O . ARG A 1 196 ? -5.270 17.769 -9.005 1.00 92.50 196 ARG A O 1
ATOM 1536 N N . VAL A 1 197 ? -5.172 19.849 -9.844 1.00 93.56 197 VAL A N 1
ATOM 1537 C CA . VAL A 1 197 ? -6.538 20.232 -9.438 1.00 93.56 197 VAL A CA 1
ATOM 1538 C C . VAL A 1 197 ? -7.589 19.350 -10.114 1.00 93.56 197 VAL A C 1
ATOM 1540 O O . VAL A 1 197 ? -8.523 18.908 -9.450 1.00 93.56 197 VAL A O 1
ATOM 1543 N N . CYS A 1 198 ? -7.432 19.053 -11.406 1.00 93.44 198 CYS A N 1
ATOM 1544 C CA . CYS A 1 198 ? -8.346 18.181 -12.142 1.00 93.44 198 CYS A CA 1
ATOM 1545 C C . CYS A 1 198 ? -8.381 16.763 -11.556 1.00 93.44 198 CYS A C 1
ATOM 1547 O O . CYS A 1 198 ? -9.461 16.242 -11.286 1.00 93.44 198 CYS A O 1
ATOM 1549 N N . VAL A 1 199 ? -7.216 16.164 -11.285 1.00 92.69 199 VAL A N 1
ATOM 1550 C CA . VAL A 1 199 ? -7.127 14.837 -10.656 1.00 92.69 199 VAL A CA 1
ATOM 1551 C C . VAL A 1 199 ? -7.810 14.843 -9.287 1.00 92.69 199 VAL A C 1
ATOM 1553 O O . VAL A 1 199 ? -8.645 13.977 -9.038 1.00 92.69 199 VAL A O 1
ATOM 1556 N N . CYS A 1 200 ? -7.543 15.844 -8.440 1.00 94.06 200 CYS A N 1
ATOM 1557 C CA . CYS A 1 200 ? -8.215 15.992 -7.143 1.00 94.06 200 CYS A CA 1
ATOM 1558 C C . CYS A 1 200 ? -9.736 16.165 -7.270 1.00 94.06 200 CYS A C 1
ATOM 1560 O O . CYS A 1 200 ? -10.490 15.629 -6.461 1.00 94.06 200 CYS A O 1
ATOM 1562 N N . LEU A 1 201 ? -10.208 16.910 -8.273 1.00 95.19 201 LEU A N 1
ATOM 1563 C CA . LEU A 1 201 ? -11.638 17.102 -8.511 1.00 95.19 201 LEU A CA 1
ATOM 1564 C C . LEU A 1 201 ? -12.303 15.789 -8.942 1.00 95.19 201 LEU A C 1
ATOM 1566 O O . LEU A 1 201 ? -13.367 15.439 -8.437 1.00 95.19 201 LEU A O 1
ATOM 1570 N N . VAL A 1 202 ? -11.668 15.040 -9.844 1.00 94.50 202 VAL A N 1
ATOM 1571 C CA . VAL A 1 202 ? -12.166 13.740 -10.308 1.00 94.50 202 VAL A CA 1
ATOM 1572 C C . VAL A 1 202 ? -12.204 12.731 -9.157 1.00 94.50 202 VAL A C 1
ATOM 1574 O O . VAL A 1 202 ? -13.224 12.064 -8.971 1.00 94.50 202 VAL A O 1
ATOM 1577 N N . THR A 1 203 ? -11.149 12.639 -8.343 1.00 92.81 203 THR A N 1
ATOM 1578 C CA . THR A 1 203 ? -11.130 11.735 -7.180 1.00 92.81 203 THR A CA 1
ATOM 1579 C C . THR A 1 203 ? -12.136 12.153 -6.109 1.00 92.81 203 THR A C 1
ATOM 1581 O O . THR A 1 203 ? -12.788 11.286 -5.527 1.00 92.81 203 THR A O 1
ATOM 1584 N N . PHE A 1 204 ? -12.355 13.456 -5.903 1.00 94.44 204 PHE A N 1
ATOM 1585 C CA . PHE A 1 204 ? -13.423 13.960 -5.037 1.00 94.44 204 PHE A CA 1
ATOM 1586 C C . PHE A 1 204 ? -14.807 13.497 -5.512 1.00 94.44 204 PHE A C 1
ATOM 1588 O O . PHE A 1 204 ? -15.582 12.973 -4.711 1.00 94.44 204 PHE A O 1
ATOM 1595 N N . LEU A 1 205 ? -15.102 13.609 -6.814 1.00 95.19 205 LEU A N 1
ATOM 1596 C CA . LEU A 1 205 ? -16.373 13.148 -7.386 1.00 95.19 205 LEU A CA 1
ATOM 1597 C C . LEU A 1 205 ? -16.567 11.632 -7.225 1.00 95.19 205 LEU A C 1
ATOM 1599 O O . LEU A 1 205 ? -17.668 11.196 -6.888 1.00 95.19 205 LEU A O 1
ATOM 1603 N N . PHE A 1 206 ? -15.509 10.833 -7.394 1.00 91.62 206 PHE A N 1
ATOM 1604 C CA . PHE A 1 206 ? -15.554 9.389 -7.126 1.00 91.62 206 PHE A CA 1
ATOM 1605 C C . PHE A 1 206 ? -15.690 9.044 -5.636 1.00 91.62 206 PHE A C 1
ATOM 1607 O O . PHE A 1 206 ? -16.203 7.973 -5.311 1.00 91.62 206 PHE A O 1
ATOM 1614 N N . GLY A 1 207 ? -15.278 9.938 -4.735 1.00 93.19 207 GLY A N 1
ATOM 1615 C CA . GLY A 1 207 ? -15.456 9.791 -3.290 1.00 93.19 207 GLY A CA 1
ATOM 1616 C C . GLY A 1 207 ? -16.872 10.115 -2.795 1.00 93.19 207 GLY A C 1
ATOM 1617 O O . GLY A 1 207 ? -17.292 9.579 -1.770 1.00 93.19 207 GLY A O 1
ATOM 1618 N N . LEU A 1 208 ? -17.647 10.936 -3.519 1.00 94.25 208 LEU A N 1
ATOM 1619 C CA . LEU A 1 208 ? -19.001 11.349 -3.109 1.00 94.25 208 LEU A CA 1
ATOM 1620 C C . LEU A 1 208 ? -19.974 10.183 -2.834 1.00 94.25 208 LEU A C 1
ATOM 1622 O O . LEU A 1 208 ? -20.692 10.241 -1.838 1.00 94.25 208 LEU A O 1
ATOM 1626 N N . PRO A 1 209 ? -20.019 9.092 -3.623 1.00 93.94 209 PRO A N 1
ATOM 1627 C CA . PRO A 1 209 ? -20.864 7.943 -3.298 1.00 93.94 209 PRO A CA 1
ATOM 1628 C C . PRO A 1 209 ? -20.583 7.351 -1.908 1.00 93.94 209 PRO A C 1
ATOM 1630 O O . PRO A 1 209 ? -21.508 6.887 -1.236 1.00 93.94 209 PRO A O 1
ATOM 1633 N N . MET A 1 210 ? -19.330 7.409 -1.442 1.00 92.81 210 MET A N 1
ATOM 1634 C CA . MET A 1 210 ? -18.913 6.883 -0.137 1.00 92.81 210 MET A CA 1
ATOM 1635 C C . MET A 1 210 ? -19.341 7.777 1.037 1.00 92.81 210 MET A C 1
ATOM 1637 O O . MET A 1 210 ? -19.302 7.321 2.177 1.00 92.81 210 MET A O 1
ATOM 1641 N N . THR A 1 211 ? -19.785 9.014 0.787 1.00 94.81 211 THR A N 1
ATOM 1642 C CA . THR A 1 211 ? -20.298 9.930 1.826 1.00 94.81 211 THR A CA 1
ATOM 1643 C C . THR A 1 211 ? -21.823 9.888 1.967 1.00 94.81 211 THR A C 1
ATOM 1645 O O . THR A 1 211 ? -22.391 10.534 2.847 1.00 94.81 211 THR A O 1
ATOM 1648 N N . THR A 1 212 ? -22.509 9.107 1.128 1.00 94.94 212 THR A N 1
ATOM 1649 C CA . THR A 1 212 ? -23.961 8.898 1.221 1.00 94.94 212 THR A CA 1
ATOM 1650 C C . THR A 1 212 ? -24.342 8.040 2.436 1.00 94.94 212 THR A C 1
ATOM 1652 O O . THR A 1 212 ? -23.500 7.393 3.056 1.00 94.94 212 THR A O 1
ATOM 1655 N N . GLN A 1 213 ? -25.639 7.953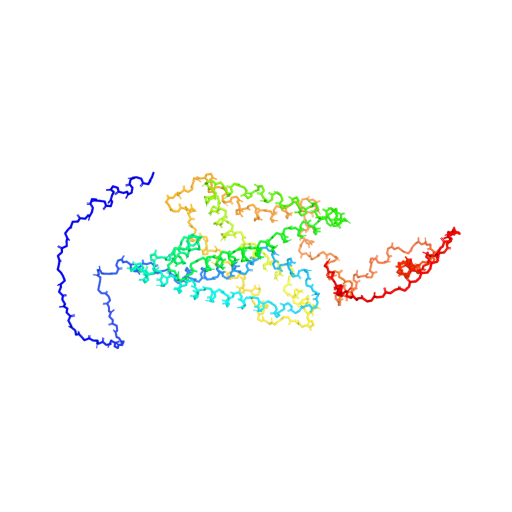 2.759 1.00 91.88 213 GLN A N 1
ATOM 1656 C CA . GLN A 1 213 ? -26.142 7.108 3.858 1.00 91.88 213 GLN A CA 1
ATOM 1657 C C . GLN A 1 213 ? -25.772 5.619 3.707 1.00 91.88 213 GLN A C 1
ATOM 1659 O O . GLN A 1 213 ? -25.643 4.910 4.702 1.00 91.88 213 GLN A O 1
ATOM 1664 N N . ALA A 1 214 ? -25.578 5.147 2.470 1.00 89.06 214 ALA A N 1
ATOM 1665 C CA . ALA A 1 214 ? -25.137 3.786 2.161 1.00 89.06 214 ALA A CA 1
ATOM 1666 C C . ALA A 1 214 ? -23.611 3.672 1.958 1.00 89.06 214 ALA A C 1
ATOM 1668 O O . ALA A 1 214 ? -23.113 2.604 1.597 1.00 89.06 214 ALA A O 1
ATOM 1669 N N . GLY A 1 215 ? -22.860 4.747 2.202 1.00 91.81 215 GLY A N 1
ATOM 1670 C CA . GLY A 1 215 ? -21.436 4.858 1.898 1.00 91.81 215 GLY A CA 1
ATOM 1671 C C . GLY A 1 215 ? -20.566 3.783 2.547 1.00 91.81 215 GLY A C 1
ATOM 1672 O O . GLY A 1 215 ? -19.668 3.253 1.899 1.00 91.81 215 GLY A O 1
ATOM 1673 N N . MET A 1 216 ? -20.899 3.358 3.771 1.00 89.12 216 MET A N 1
ATOM 1674 C CA . MET A 1 216 ? -20.186 2.275 4.465 1.00 89.12 216 MET A CA 1
ATOM 1675 C C . MET A 1 216 ? -20.236 0.933 3.721 1.00 89.12 216 MET A C 1
ATOM 1677 O O . MET A 1 216 ? -19.275 0.168 3.789 1.00 89.12 216 MET A O 1
ATOM 1681 N N . TYR A 1 217 ? -21.313 0.640 2.981 1.00 90.81 217 TYR A N 1
ATOM 1682 C CA . TYR A 1 217 ? -21.390 -0.585 2.179 1.00 90.81 217 TYR A CA 1
ATOM 1683 C C . TYR A 1 217 ? -20.433 -0.538 0.990 1.00 90.81 217 TYR A C 1
ATOM 1685 O O . TYR A 1 217 ? -19.805 -1.551 0.680 1.00 90.81 217 TYR A O 1
ATOM 1693 N N . ILE A 1 218 ? -20.321 0.625 0.341 1.00 92.25 218 ILE A N 1
ATOM 1694 C CA . ILE A 1 218 ? -19.395 0.845 -0.776 1.00 92.25 218 ILE A CA 1
ATOM 1695 C C . ILE A 1 218 ? -17.958 0.802 -0.257 1.00 92.25 218 ILE A C 1
ATOM 1697 O O . ILE A 1 218 ? -17.136 0.086 -0.821 1.00 92.25 218 ILE A O 1
ATOM 1701 N N . LEU A 1 219 ? -17.681 1.488 0.856 1.00 91.31 219 LEU A N 1
ATOM 1702 C CA . LEU A 1 219 ? -16.374 1.498 1.508 1.00 91.31 219 LEU A CA 1
ATOM 1703 C C . LEU A 1 219 ? -15.906 0.088 1.846 1.00 91.31 219 LEU A C 1
ATOM 1705 O O . LEU A 1 219 ? -14.834 -0.303 1.405 1.00 91.31 219 LEU A O 1
ATOM 1709 N N . ASN A 1 220 ? -16.727 -0.700 2.539 1.00 90.81 220 ASN A N 1
ATOM 1710 C CA . ASN A 1 220 ? -16.365 -2.069 2.901 1.00 90.81 220 ASN A CA 1
ATOM 1711 C C . ASN A 1 220 ? -16.140 -2.972 1.673 1.00 90.81 220 ASN A C 1
ATOM 1713 O O . ASN A 1 220 ? -15.241 -3.811 1.677 1.00 90.81 220 ASN A O 1
ATOM 1717 N N . LEU A 1 221 ? -16.935 -2.797 0.609 1.00 91.12 221 LEU A N 1
ATOM 1718 C CA . LEU A 1 221 ? -16.770 -3.559 -0.630 1.00 91.12 221 LEU A CA 1
ATOM 1719 C C . LEU A 1 221 ? -15.444 -3.224 -1.323 1.00 91.12 221 LEU A C 1
ATOM 1721 O O . LEU A 1 221 ? -14.725 -4.140 -1.722 1.00 91.12 221 LEU A O 1
ATOM 1725 N N . VAL A 1 222 ? -15.124 -1.935 -1.466 1.00 91.19 222 VAL A N 1
ATOM 1726 C CA . VAL A 1 222 ? -13.881 -1.476 -2.102 1.00 91.19 222 VAL A CA 1
ATOM 1727 C C . VAL A 1 222 ? -12.672 -1.873 -1.258 1.00 91.19 222 VAL A C 1
ATOM 1729 O O . VAL A 1 222 ? -11.748 -2.472 -1.798 1.00 91.19 222 VAL A O 1
ATOM 1732 N N . ASP A 1 223 ? -12.707 -1.624 0.051 1.00 89.69 223 ASP A N 1
ATOM 1733 C CA . ASP A 1 223 ? -11.624 -1.939 0.992 1.00 89.69 223 ASP A CA 1
ATOM 1734 C C . ASP A 1 223 ? -11.276 -3.434 0.971 1.00 89.69 223 ASP A C 1
ATOM 1736 O O . ASP A 1 223 ? -10.130 -3.815 0.735 1.00 89.69 223 ASP A O 1
ATOM 1740 N N . THR A 1 224 ? -12.292 -4.300 1.064 1.00 87.56 224 THR A N 1
ATOM 1741 C CA . THR A 1 224 ? -12.086 -5.757 1.016 1.00 87.56 224 THR A CA 1
ATOM 1742 C C . THR A 1 224 ? -11.589 -6.233 -0.355 1.00 87.56 224 THR A C 1
ATOM 1744 O O . THR A 1 224 ? -10.835 -7.202 -0.440 1.00 87.56 224 THR A O 1
ATOM 1747 N N . SER A 1 225 ? -12.007 -5.578 -1.443 1.00 89.62 225 SER A N 1
ATOM 1748 C CA . SER A 1 225 ? -11.600 -5.963 -2.803 1.00 89.62 225 SER A CA 1
ATOM 1749 C C . SER A 1 225 ? -10.158 -5.541 -3.100 1.00 89.62 225 SER A C 1
ATOM 1751 O O . SER A 1 225 ? -9.371 -6.336 -3.613 1.00 89.62 225 SER A O 1
ATOM 1753 N N . VAL A 1 226 ? -9.789 -4.308 -2.744 1.00 86.00 226 VAL A N 1
ATOM 1754 C CA . VAL A 1 226 ? -8.450 -3.742 -2.971 1.00 86.00 226 VAL A CA 1
ATOM 1755 C C . VAL A 1 226 ? -7.418 -4.360 -2.023 1.00 86.00 226 VAL A C 1
ATOM 1757 O O . VAL A 1 226 ? -6.358 -4.794 -2.474 1.00 86.00 226 VAL A O 1
ATOM 1760 N N . GLY A 1 227 ? -7.749 -4.489 -0.734 1.00 77.44 227 GLY A N 1
ATOM 1761 C CA . GLY A 1 227 ? -6.908 -5.122 0.294 1.00 77.44 227 GLY A CA 1
ATOM 1762 C C . GLY A 1 227 ? -6.835 -6.654 0.211 1.00 77.44 227 GLY A C 1
ATOM 1763 O O . GLY A 1 227 ? -6.369 -7.299 1.147 1.00 77.44 227 GLY A O 1
ATOM 1764 N N . GLY A 1 228 ? -7.336 -7.247 -0.878 1.00 78.06 228 GLY A N 1
ATOM 1765 C CA . GLY A 1 228 ? -7.350 -8.688 -1.118 1.00 78.06 228 GLY A CA 1
ATOM 1766 C C . GLY A 1 228 ? -6.177 -9.167 -1.978 1.00 78.06 228 GLY A C 1
ATOM 1767 O O . GLY A 1 228 ? -5.074 -9.398 -1.505 1.00 78.06 228 GLY A O 1
ATOM 1768 N N . PHE A 1 229 ? -6.427 -9.398 -3.264 1.00 85.38 229 PHE A N 1
ATOM 1769 C CA . PHE A 1 229 ? -5.459 -10.010 -4.185 1.00 85.38 229 PHE A CA 1
ATOM 1770 C C . PHE A 1 229 ? -4.562 -9.042 -4.983 1.00 85.38 229 PHE A C 1
ATOM 1772 O O . PHE A 1 229 ? -3.405 -9.407 -5.203 1.00 85.38 229 PHE A O 1
ATOM 1779 N N . PRO A 1 230 ? -5.020 -7.852 -5.435 1.00 90.31 230 PRO A N 1
ATOM 1780 C CA . PRO A 1 230 ? -4.302 -7.070 -6.448 1.00 90.31 230 PRO A CA 1
ATOM 1781 C C . PRO A 1 230 ? -2.852 -6.751 -6.091 1.00 90.31 230 PRO A C 1
ATOM 1783 O O . PRO A 1 230 ? -1.949 -7.122 -6.835 1.00 90.31 230 PRO A O 1
ATOM 1786 N N . PHE A 1 231 ? -2.613 -6.135 -4.931 1.00 89.38 231 PHE A N 1
ATOM 1787 C CA . PHE A 1 231 ? -1.263 -5.718 -4.548 1.00 89.38 231 PHE A CA 1
ATOM 1788 C C . PHE A 1 231 ? -0.311 -6.895 -4.311 1.00 89.38 231 PHE A C 1
ATOM 1790 O O . PHE A 1 231 ? 0.859 -6.807 -4.669 1.00 89.38 231 PHE A O 1
ATOM 1797 N N . LEU A 1 232 ? -0.804 -8.027 -3.792 1.00 90.50 232 LEU A N 1
ATOM 1798 C CA . LEU A 1 232 ? 0.015 -9.232 -3.616 1.00 90.50 232 LEU A CA 1
ATOM 1799 C C . LEU A 1 232 ? 0.478 -9.800 -4.967 1.00 90.50 232 LEU A C 1
ATOM 1801 O O . LEU A 1 232 ? 1.643 -10.171 -5.118 1.00 90.50 232 LEU A O 1
ATOM 1805 N N . PHE A 1 233 ? -0.415 -9.845 -5.962 1.00 91.81 233 PHE A N 1
ATOM 1806 C CA . PHE A 1 233 ? -0.071 -10.288 -7.318 1.00 91.81 233 PHE A CA 1
ATOM 1807 C C . PHE A 1 233 ? 0.864 -9.313 -8.036 1.00 91.81 233 PHE A C 1
ATOM 1809 O O . PHE A 1 233 ? 1.806 -9.757 -8.700 1.00 91.81 233 PHE A O 1
ATOM 1816 N N . ILE A 1 234 ? 0.629 -8.005 -7.895 1.00 92.25 234 ILE A N 1
ATOM 1817 C CA . ILE A 1 234 ? 1.513 -6.970 -8.447 1.00 92.25 234 ILE A CA 1
ATOM 1818 C C . ILE A 1 234 ? 2.908 -7.119 -7.837 1.00 92.25 234 ILE A C 1
ATOM 1820 O O . ILE A 1 234 ? 3.871 -7.249 -8.586 1.00 92.25 234 ILE A O 1
ATOM 1824 N N . GLY A 1 235 ? 3.025 -7.247 -6.513 1.00 92.06 235 GLY A N 1
ATOM 1825 C CA . GLY A 1 235 ? 4.323 -7.411 -5.855 1.00 92.06 235 GLY A CA 1
ATOM 1826 C C . GLY A 1 235 ? 5.063 -8.692 -6.223 1.00 92.06 235 GLY A C 1
ATOM 1827 O O . GLY A 1 235 ? 6.282 -8.670 -6.408 1.00 92.06 235 GLY A O 1
ATOM 1828 N N . LEU A 1 236 ? 4.348 -9.805 -6.417 1.00 93.25 236 LEU A N 1
ATOM 1829 C CA . LEU A 1 236 ? 4.961 -11.025 -6.948 1.00 93.25 236 LEU A CA 1
ATOM 1830 C C . LEU A 1 236 ? 5.505 -10.788 -8.366 1.00 93.25 236 LEU A C 1
ATOM 1832 O O . LEU A 1 236 ? 6.631 -11.180 -8.671 1.00 93.25 236 LEU A O 1
ATOM 1836 N N . THR A 1 237 ? 4.726 -10.119 -9.217 1.00 91.75 237 THR A N 1
ATOM 1837 C CA . THR A 1 237 ? 5.097 -9.839 -10.610 1.00 91.75 237 THR A CA 1
ATOM 1838 C C . THR A 1 237 ? 6.275 -8.868 -10.702 1.00 91.75 237 THR A C 1
ATOM 1840 O O . THR A 1 237 ? 7.199 -9.116 -11.477 1.00 91.75 237 THR A O 1
ATOM 1843 N N . GLU A 1 238 ? 6.302 -7.810 -9.888 1.00 92.62 238 GLU A N 1
ATOM 1844 C CA . GLU A 1 238 ? 7.428 -6.872 -9.771 1.00 92.62 238 GLU A CA 1
ATOM 1845 C C . GLU A 1 238 ? 8.710 -7.606 -9.363 1.00 92.62 238 GLU A C 1
ATOM 1847 O O . GLU A 1 238 ? 9.749 -7.473 -10.015 1.00 92.62 238 GLU A O 1
ATOM 1852 N N . CYS A 1 239 ? 8.627 -8.448 -8.330 1.00 92.75 239 CYS A N 1
ATOM 1853 C CA . CYS A 1 239 ? 9.773 -9.192 -7.821 1.00 92.75 239 CYS A CA 1
ATOM 1854 C C . CYS A 1 239 ? 10.336 -10.166 -8.870 1.00 92.75 239 CYS A C 1
ATOM 1856 O O . CYS A 1 239 ? 11.550 -10.196 -9.103 1.00 92.75 239 CYS A O 1
ATOM 1858 N N . LEU A 1 240 ? 9.461 -10.908 -9.560 1.00 92.25 240 LEU A N 1
ATOM 1859 C CA . LEU A 1 240 ? 9.859 -11.807 -10.646 1.00 92.25 240 LEU A CA 1
ATOM 1860 C C . LEU A 1 240 ? 10.467 -11.040 -11.828 1.00 92.25 240 LEU A C 1
ATOM 1862 O O . LEU A 1 240 ? 11.486 -11.464 -12.381 1.00 92.25 240 LEU A O 1
ATOM 1866 N N . THR A 1 241 ? 9.888 -9.894 -12.184 1.00 90.25 241 THR A N 1
ATOM 1867 C CA . THR A 1 241 ? 10.367 -9.062 -13.294 1.00 90.25 241 THR A CA 1
ATOM 1868 C C . THR A 1 241 ? 11.761 -8.510 -13.007 1.00 90.25 241 THR A C 1
ATOM 1870 O O . THR A 1 241 ? 12.662 -8.661 -13.832 1.00 90.25 241 THR A O 1
ATOM 1873 N N . ILE A 1 242 ? 12.000 -7.950 -11.821 1.00 90.38 242 ILE A N 1
ATOM 1874 C CA . ILE A 1 242 ? 13.312 -7.386 -11.468 1.00 90.38 242 ILE A CA 1
ATOM 1875 C C . ILE A 1 242 ? 14.371 -8.494 -11.332 1.00 90.38 242 ILE A C 1
ATOM 1877 O O . ILE A 1 242 ? 15.475 -8.381 -11.871 1.00 90.38 242 ILE A O 1
ATOM 1881 N N . CYS A 1 243 ? 14.052 -9.601 -10.655 1.00 89.94 243 CYS A N 1
ATOM 1882 C CA . CYS A 1 243 ? 15.059 -10.620 -10.346 1.00 89.94 243 CYS A CA 1
ATOM 1883 C C . CYS A 1 243 ? 15.396 -11.529 -11.534 1.00 89.94 243 CYS A C 1
ATOM 1885 O O . CYS A 1 243 ? 16.569 -11.876 -11.713 1.00 89.94 243 CYS A O 1
ATOM 1887 N N . TYR A 1 244 ? 14.400 -11.908 -12.343 1.00 88.88 244 TYR A N 1
ATOM 1888 C CA . TYR A 1 244 ? 14.562 -12.907 -13.406 1.00 88.88 244 TYR A CA 1
ATOM 1889 C C . TYR A 1 244 ? 14.553 -12.320 -14.819 1.00 88.88 244 TYR A C 1
ATOM 1891 O O . TYR A 1 244 ? 15.317 -12.800 -15.654 1.00 88.88 244 TYR A O 1
ATOM 1899 N N . ILE A 1 245 ? 13.733 -11.298 -15.098 1.00 87.44 245 ILE A N 1
ATOM 1900 C CA . ILE A 1 245 ? 13.667 -10.684 -16.437 1.00 87.44 245 ILE A CA 1
ATOM 1901 C C . ILE A 1 245 ? 14.776 -9.642 -16.599 1.00 87.44 245 ILE A C 1
ATOM 1903 O O . ILE A 1 245 ? 15.631 -9.780 -17.473 1.00 87.44 245 ILE A O 1
ATOM 1907 N N . TYR A 1 246 ? 14.803 -8.627 -15.734 1.00 87.00 246 TYR A N 1
ATOM 1908 C CA . TYR A 1 246 ? 15.868 -7.623 -15.739 1.00 87.00 246 TYR A CA 1
ATOM 1909 C C . TYR A 1 246 ? 17.214 -8.247 -15.344 1.00 87.00 246 TYR A C 1
ATOM 1911 O O . TYR A 1 246 ? 18.239 -8.023 -15.997 1.00 87.00 246 TYR A O 1
ATOM 1919 N N . GLY A 1 247 ? 17.172 -9.116 -14.333 1.00 87.62 247 GLY A N 1
ATOM 1920 C CA . GLY A 1 247 ? 18.278 -9.945 -13.886 1.00 87.62 247 GLY A CA 1
ATOM 1921 C C . GLY A 1 247 ? 18.926 -9.393 -12.622 1.00 87.62 247 GLY A C 1
ATOM 1922 O O . GLY A 1 247 ? 19.469 -8.289 -12.609 1.00 87.62 247 GLY A O 1
ATOM 1923 N N . TYR A 1 248 ? 18.963 -10.216 -11.572 1.00 88.12 248 TYR A N 1
ATOM 1924 C CA . TYR A 1 248 ? 19.471 -9.828 -10.250 1.00 88.12 248 TYR A CA 1
ATOM 1925 C C . TYR A 1 248 ? 20.907 -9.275 -10.257 1.00 88.12 248 TYR A C 1
ATOM 1927 O O . TYR A 1 248 ? 21.261 -8.479 -9.391 1.00 88.12 248 TYR A O 1
ATOM 1935 N N . LYS A 1 249 ? 21.755 -9.706 -11.206 1.00 88.31 249 LYS A N 1
ATOM 1936 C CA . LYS A 1 249 ? 23.136 -9.213 -11.334 1.00 88.31 249 LYS A CA 1
ATOM 1937 C C . LYS A 1 249 ? 23.161 -7.751 -11.762 1.00 88.31 249 LYS A C 1
ATOM 1939 O O . LYS A 1 249 ? 23.828 -6.968 -11.106 1.00 88.31 249 LYS A O 1
ATOM 1944 N N . ARG A 1 250 ? 22.377 -7.395 -12.788 1.00 86.81 250 ARG A N 1
ATOM 1945 C CA . ARG A 1 250 ? 22.272 -6.011 -13.272 1.00 86.81 250 ARG A CA 1
ATOM 1946 C C . ARG A 1 250 ? 21.739 -5.107 -12.172 1.00 86.81 250 ARG A C 1
ATOM 1948 O O . ARG A 1 250 ? 22.362 -4.109 -11.868 1.00 86.81 250 ARG A O 1
ATOM 1955 N N . PHE A 1 251 ? 20.690 -5.550 -11.479 1.00 89.31 251 PHE A N 1
ATOM 1956 C CA . PHE A 1 251 ? 20.149 -4.809 -10.341 1.00 89.31 251 PHE A CA 1
ATOM 1957 C C . PHE A 1 251 ? 21.173 -4.613 -9.208 1.00 89.31 251 PHE A C 1
ATOM 1959 O O . PHE A 1 251 ? 21.248 -3.548 -8.606 1.00 89.31 251 PHE A O 1
ATOM 1966 N N . ALA A 1 252 ? 22.000 -5.623 -8.920 1.00 88.56 252 ALA A N 1
ATOM 1967 C CA . ALA A 1 252 ? 23.069 -5.497 -7.931 1.00 88.56 252 ALA A CA 1
ATOM 1968 C C . ALA A 1 252 ? 24.196 -4.548 -8.375 1.00 88.56 252 ALA A C 1
ATOM 1970 O O . ALA A 1 252 ? 24.792 -3.900 -7.515 1.00 88.56 252 ALA A O 1
ATOM 1971 N N . ASP A 1 253 ? 24.484 -4.486 -9.676 1.00 88.19 253 ASP A N 1
ATOM 1972 C CA . ASP A 1 253 ? 25.463 -3.566 -10.259 1.00 88.19 253 ASP A CA 1
ATOM 1973 C C . ASP A 1 253 ? 24.914 -2.121 -10.280 1.00 88.19 253 ASP A C 1
ATOM 1975 O O . ASP A 1 253 ? 25.643 -1.191 -9.949 1.00 88.19 253 ASP A O 1
ATOM 1979 N N . ASP A 1 254 ? 23.615 -1.920 -10.535 1.00 88.38 254 ASP A N 1
ATOM 1980 C CA . ASP A 1 254 ? 22.968 -0.601 -10.431 1.00 88.38 254 ASP A CA 1
ATOM 1981 C C . ASP A 1 254 ? 23.002 -0.074 -8.979 1.00 88.38 254 ASP A C 1
ATOM 1983 O O . ASP A 1 254 ? 23.250 1.105 -8.734 1.00 88.38 254 ASP A O 1
ATOM 1987 N N . ILE A 1 255 ? 22.825 -0.951 -7.981 1.00 88.81 255 ILE A N 1
ATOM 1988 C CA . ILE A 1 255 ? 22.982 -0.583 -6.561 1.00 88.81 255 ILE A CA 1
ATOM 1989 C C . ILE A 1 255 ? 24.439 -0.247 -6.220 1.00 88.81 255 ILE A C 1
ATOM 1991 O O . ILE A 1 255 ? 24.691 0.667 -5.432 1.00 88.81 255 ILE A O 1
ATOM 1995 N N . GLU A 1 256 ? 25.404 -0.963 -6.800 1.00 89.06 256 GLU A N 1
ATOM 1996 C CA . GLU A 1 256 ? 26.821 -0.626 -6.641 1.00 89.06 256 GLU A CA 1
ATOM 1997 C C . GLU A 1 256 ? 27.142 0.741 -7.241 1.00 89.06 256 GLU A C 1
ATOM 1999 O O . GLU A 1 256 ? 27.906 1.486 -6.637 1.00 89.06 256 GLU A O 1
ATOM 2004 N N . MET A 1 257 ? 26.516 1.104 -8.359 1.00 86.38 257 MET A N 1
ATOM 2005 C CA . MET A 1 257 ? 26.654 2.429 -8.959 1.00 86.38 257 MET A CA 1
ATOM 2006 C C . MET A 1 257 ? 26.132 3.544 -8.048 1.00 86.38 257 MET A C 1
ATOM 2008 O O . MET A 1 257 ? 26.789 4.569 -7.910 1.00 86.38 257 MET A O 1
ATOM 2012 N N . MET A 1 258 ? 24.991 3.329 -7.385 1.00 87.19 258 MET A N 1
ATOM 2013 C CA . MET A 1 258 ? 24.398 4.316 -6.471 1.00 87.19 258 MET A CA 1
ATOM 2014 C C . MET A 1 258 ? 25.155 4.448 -5.139 1.00 87.19 258 MET A C 1
ATOM 2016 O O . MET A 1 258 ? 25.219 5.525 -4.556 1.00 87.19 258 MET A O 1
ATOM 2020 N N . LEU A 1 259 ? 25.692 3.349 -4.593 1.00 88.75 259 LEU A N 1
ATOM 2021 C CA . LEU A 1 259 ? 26.228 3.316 -3.218 1.00 88.75 259 LEU A CA 1
ATOM 2022 C C . LEU A 1 259 ? 27.735 3.042 -3.131 1.00 88.75 259 LEU A C 1
ATOM 2024 O O . LEU A 1 259 ? 28.296 3.004 -2.032 1.00 88.75 259 LEU A O 1
ATOM 2028 N N . GLY A 1 260 ? 28.385 2.766 -4.259 1.00 84.88 260 GLY A N 1
ATOM 2029 C CA . GLY A 1 260 ? 29.777 2.318 -4.343 1.00 84.88 260 GLY A CA 1
ATOM 2030 C C . GLY A 1 260 ? 30.029 0.909 -3.789 1.00 84.88 260 GLY A C 1
ATOM 2031 O O . GLY A 1 260 ? 31.182 0.498 -3.662 1.00 84.88 260 GLY A O 1
ATOM 2032 N N . LYS A 1 261 ? 28.985 0.169 -3.387 1.00 86.56 261 LYS A N 1
ATOM 2033 C CA . LYS A 1 261 ? 29.100 -1.175 -2.794 1.00 86.56 261 LYS A CA 1
ATOM 2034 C C . LYS A 1 261 ? 27.977 -2.087 -3.261 1.00 86.56 261 LYS A C 1
ATOM 2036 O O . LYS A 1 261 ? 26.803 -1.734 -3.170 1.00 86.56 261 LYS A O 1
ATOM 2041 N N . LYS A 1 262 ? 28.329 -3.314 -3.656 1.00 86.44 262 LYS A N 1
ATOM 2042 C CA . LYS A 1 262 ? 27.336 -4.340 -3.996 1.00 86.44 262 LYS A CA 1
ATOM 2043 C C . LYS A 1 262 ? 26.460 -4.720 -2.795 1.00 86.44 262 LYS A C 1
ATOM 2045 O O . LYS A 1 262 ? 26.973 -4.855 -1.680 1.00 86.44 262 LYS A O 1
ATOM 2050 N N . PRO A 1 263 ? 25.167 -5.020 -3.023 1.00 88.06 263 PRO A N 1
ATOM 2051 C CA . PRO A 1 263 ? 24.295 -5.546 -1.983 1.00 88.06 263 PRO A CA 1
ATOM 2052 C C . PRO A 1 263 ? 24.792 -6.915 -1.507 1.00 88.06 263 PRO A C 1
ATOM 2054 O O . PRO A 1 263 ? 25.273 -7.736 -2.303 1.00 88.06 263 PRO A O 1
ATOM 2057 N N . SER A 1 264 ? 24.654 -7.157 -0.200 1.00 89.38 264 SER A N 1
ATOM 2058 C CA . SER A 1 264 ? 25.072 -8.400 0.451 1.00 89.38 264 SER A CA 1
ATOM 2059 C C . SER A 1 264 ? 24.321 -9.621 -0.093 1.00 89.38 264 SER A C 1
ATOM 2061 O O . SER A 1 264 ? 23.246 -9.520 -0.688 1.00 89.38 264 SER A O 1
ATOM 2063 N N . VAL A 1 265 ? 24.883 -10.811 0.133 1.00 89.25 265 VAL A N 1
ATOM 2064 C CA . VAL A 1 265 ? 24.289 -12.082 -0.318 1.00 89.25 265 VAL A CA 1
ATOM 2065 C C . VAL A 1 265 ? 22.894 -12.306 0.278 1.00 89.25 265 VAL A C 1
ATOM 2067 O O . VAL A 1 265 ? 22.036 -12.867 -0.396 1.00 89.25 265 VAL A O 1
ATOM 2070 N N . TYR A 1 266 ? 22.646 -11.803 1.492 1.00 91.50 266 TYR A N 1
ATOM 2071 C CA . TYR A 1 266 ? 21.336 -11.843 2.143 1.00 91.50 266 TYR A CA 1
ATOM 2072 C C . TYR A 1 266 ? 20.241 -11.235 1.257 1.00 91.50 266 TYR A C 1
ATOM 2074 O O . TYR A 1 266 ? 19.287 -11.926 0.911 1.00 91.50 266 TYR A O 1
ATOM 2082 N N . TRP A 1 267 ? 20.424 -9.994 0.794 1.00 90.44 267 TRP A N 1
ATOM 2083 C CA . TRP A 1 267 ? 19.447 -9.307 -0.060 1.00 90.44 267 TRP A CA 1
ATOM 2084 C C . TRP A 1 267 ? 19.191 -10.051 -1.369 1.00 90.44 267 TRP A C 1
ATOM 2086 O O . TRP A 1 267 ? 18.049 -10.180 -1.803 1.00 90.44 267 TRP A O 1
ATOM 2096 N N . ARG A 1 268 ? 20.244 -10.623 -1.961 1.00 88.31 268 ARG A N 1
ATOM 2097 C CA . ARG A 1 268 ? 20.136 -11.397 -3.205 1.00 88.31 268 ARG A CA 1
ATOM 2098 C C . ARG A 1 268 ? 19.289 -12.655 -3.022 1.00 88.31 268 ARG A C 1
ATOM 2100 O O . ARG A 1 268 ? 18.433 -12.931 -3.857 1.00 88.31 268 ARG A O 1
ATOM 2107 N N . ILE A 1 269 ? 19.507 -13.397 -1.934 1.00 92.94 269 ILE A N 1
ATOM 2108 C CA . ILE A 1 269 ? 18.708 -14.587 -1.603 1.00 92.94 269 ILE A CA 1
ATOM 2109 C C . ILE A 1 269 ? 17.261 -14.184 -1.297 1.00 92.94 269 ILE A C 1
ATOM 2111 O O . ILE A 1 269 ? 16.330 -14.847 -1.762 1.00 92.94 269 ILE A O 1
ATOM 2115 N N . CYS A 1 270 ? 17.069 -13.084 -0.565 1.00 92.75 270 CYS A N 1
ATOM 2116 C CA . CYS A 1 270 ? 15.746 -12.577 -0.230 1.00 92.75 270 CYS A CA 1
ATOM 2117 C C . CYS A 1 270 ? 14.925 -12.260 -1.481 1.00 92.75 270 CYS A C 1
ATOM 2119 O O . CYS A 1 270 ? 13.841 -12.813 -1.641 1.00 92.75 270 CYS A O 1
ATOM 2121 N N . TRP A 1 271 ? 15.452 -11.440 -2.389 1.00 91.62 271 TRP A N 1
ATOM 2122 C CA . TRP A 1 271 ? 14.714 -11.027 -3.583 1.00 91.62 271 TRP A CA 1
ATOM 2123 C C . TRP A 1 271 ? 14.517 -12.164 -4.588 1.00 91.62 271 TRP A C 1
ATOM 2125 O O . TRP A 1 271 ? 13.445 -12.277 -5.168 1.00 91.62 271 TRP A O 1
ATOM 2135 N N . CYS A 1 272 ? 15.507 -13.043 -4.768 1.00 90.50 272 CYS A N 1
ATOM 2136 C CA . CYS A 1 272 ? 15.392 -14.106 -5.769 1.00 90.50 272 CYS A CA 1
ATOM 2137 C C . CYS A 1 272 ? 14.519 -15.278 -5.306 1.00 90.50 272 CYS A C 1
ATOM 2139 O O . CYS A 1 272 ? 13.848 -15.883 -6.132 1.00 90.50 272 CYS A O 1
ATOM 2141 N N . PHE A 1 273 ? 14.526 -15.628 -4.015 1.00 92.81 273 PHE A N 1
ATOM 2142 C CA . PHE A 1 273 ? 13.900 -16.872 -3.549 1.00 92.81 273 PHE A CA 1
ATOM 2143 C C . PHE A 1 273 ? 12.900 -16.663 -2.417 1.00 92.81 273 PHE A C 1
ATOM 2145 O O . PHE A 1 273 ? 11.768 -17.135 -2.511 1.00 92.81 273 PHE A O 1
ATOM 2152 N N . VAL A 1 274 ? 13.292 -15.964 -1.350 1.00 93.88 274 VAL A N 1
ATOM 2153 C CA . VAL A 1 274 ? 12.476 -15.894 -0.126 1.00 93.88 274 VAL A CA 1
ATOM 2154 C C . VAL A 1 274 ? 11.205 -15.078 -0.354 1.00 93.88 274 VAL A C 1
ATOM 2156 O O . VAL A 1 274 ? 10.113 -15.560 -0.062 1.00 93.88 274 VAL A O 1
ATOM 2159 N N . THR A 1 275 ? 11.325 -13.871 -0.906 1.00 92.75 275 THR A N 1
ATOM 2160 C CA . THR A 1 275 ? 10.191 -12.967 -1.125 1.00 92.75 275 THR A CA 1
ATOM 2161 C C . THR A 1 275 ? 9.176 -13.544 -2.118 1.00 92.75 275 THR A C 1
ATOM 2163 O O . THR A 1 275 ? 8.004 -13.626 -1.744 1.00 92.75 275 THR A O 1
ATOM 2166 N N . PRO A 1 276 ? 9.561 -14.031 -3.319 1.00 93.38 276 PRO A N 1
ATOM 2167 C CA . PRO A 1 276 ? 8.610 -14.664 -4.236 1.00 93.38 276 PRO A CA 1
ATOM 2168 C C . PRO A 1 276 ? 7.896 -15.866 -3.615 1.00 93.38 276 PRO A C 1
ATOM 2170 O O . PRO A 1 276 ? 6.690 -16.030 -3.793 1.00 93.38 276 PRO A O 1
ATOM 2173 N N . PHE A 1 277 ? 8.622 -16.689 -2.850 1.00 93.31 277 PHE A N 1
ATOM 2174 C CA . PHE A 1 277 ? 8.045 -17.849 -2.178 1.00 93.31 277 PHE A CA 1
ATOM 2175 C C . PHE A 1 277 ? 7.019 -17.446 -1.111 1.00 93.31 277 PHE A C 1
ATOM 2177 O O . PHE A 1 277 ? 5.908 -17.976 -1.107 1.00 93.31 277 PHE A O 1
ATOM 2184 N N . ILE A 1 278 ? 7.352 -16.488 -0.238 1.00 91.56 278 ILE A N 1
ATOM 2185 C CA . ILE A 1 278 ? 6.423 -15.998 0.791 1.00 91.56 278 ILE A CA 1
ATOM 2186 C C . ILE A 1 278 ? 5.179 -15.388 0.138 1.00 91.56 278 ILE A C 1
ATOM 2188 O O . ILE A 1 278 ? 4.067 -15.740 0.526 1.00 91.56 278 ILE A O 1
ATOM 2192 N N . LEU A 1 279 ? 5.343 -14.537 -0.881 1.00 91.69 279 LEU A N 1
ATOM 2193 C CA . LEU A 1 279 ? 4.212 -13.933 -1.592 1.00 91.69 279 LEU A CA 1
ATOM 2194 C C . LEU A 1 279 ? 3.317 -14.995 -2.238 1.00 91.69 279 LEU A C 1
ATOM 2196 O O . LEU A 1 279 ? 2.097 -14.932 -2.094 1.00 91.69 279 LEU A O 1
ATOM 2200 N N . PHE A 1 280 ? 3.900 -16.017 -2.869 1.00 92.50 280 PHE A N 1
ATOM 2201 C CA . PHE A 1 280 ?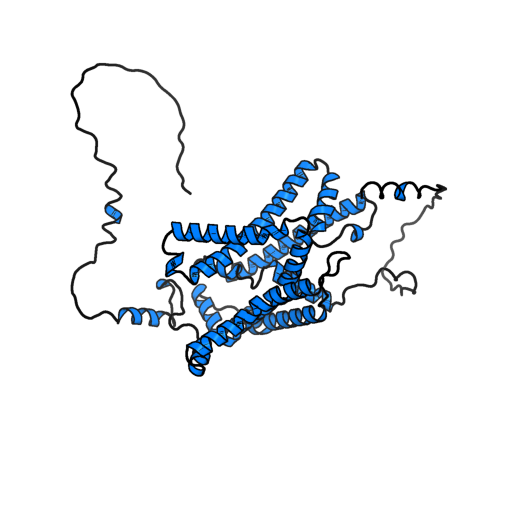 3.139 -17.133 -3.429 1.00 92.50 280 PHE A CA 1
ATOM 2202 C C . PHE A 1 280 ? 2.338 -17.883 -2.353 1.00 92.50 280 PHE A C 1
ATOM 2204 O O . PHE A 1 280 ? 1.140 -18.122 -2.524 1.00 92.50 280 PHE A O 1
ATOM 2211 N N . VAL A 1 281 ? 2.961 -18.207 -1.214 1.00 90.44 281 VAL A N 1
ATOM 2212 C CA . VAL A 1 281 ? 2.290 -18.884 -0.089 1.00 90.44 281 VAL A CA 1
ATOM 2213 C C . VAL A 1 281 ? 1.143 -18.039 0.473 1.00 90.44 281 VAL A C 1
ATOM 2215 O O . VAL A 1 281 ? 0.075 -18.585 0.772 1.00 90.44 281 VAL A O 1
ATOM 2218 N N . VAL A 1 282 ? 1.327 -16.721 0.597 1.00 89.25 282 VAL A N 1
ATOM 2219 C CA . VAL A 1 282 ? 0.289 -15.798 1.084 1.00 89.25 282 VAL A CA 1
ATOM 2220 C C . VAL A 1 282 ? -0.873 -15.714 0.096 1.00 89.25 282 VAL A C 1
ATOM 2222 O O . VAL A 1 282 ? -2.021 -15.832 0.519 1.00 89.25 282 VAL A O 1
ATOM 2225 N N . ILE A 1 283 ? -0.605 -15.601 -1.208 1.00 90.81 283 ILE A N 1
ATOM 2226 C CA . ILE A 1 283 ? -1.647 -15.578 -2.249 1.00 90.81 283 ILE A CA 1
ATOM 2227 C C . ILE A 1 283 ? -2.479 -16.865 -2.213 1.00 90.81 283 ILE A C 1
ATOM 2229 O O . ILE A 1 283 ? -3.709 -16.803 -2.175 1.00 90.81 283 ILE A O 1
ATOM 2233 N N . VAL A 1 284 ? -1.827 -18.032 -2.167 1.00 90.62 284 VAL A N 1
ATOM 2234 C CA . VAL A 1 284 ? -2.520 -19.330 -2.083 1.00 90.62 284 VAL A CA 1
ATOM 2235 C C . VAL A 1 284 ? -3.332 -19.431 -0.790 1.00 90.62 284 VAL A C 1
ATOM 2237 O O . VAL A 1 284 ? -4.483 -19.866 -0.811 1.00 90.62 284 VAL A O 1
ATOM 2240 N N . SER A 1 285 ? -2.775 -18.983 0.336 1.00 86.31 285 SER A N 1
ATOM 2241 C CA . SER A 1 285 ? -3.479 -18.985 1.622 1.00 86.31 285 SER A CA 1
ATOM 2242 C C . SER A 1 285 ? -4.705 -18.074 1.599 1.00 86.31 285 SER A C 1
ATOM 2244 O O . SER A 1 285 ? -5.773 -18.490 2.047 1.00 86.31 285 SER A O 1
ATOM 2246 N N . LYS A 1 286 ? -4.597 -16.873 1.020 1.00 84.19 286 LYS A N 1
ATOM 2247 C CA . LYS A 1 286 ? -5.725 -15.949 0.834 1.00 84.19 286 LYS A CA 1
ATOM 2248 C C . LYS A 1 286 ? -6.785 -16.519 -0.108 1.00 84.19 286 LYS A C 1
ATOM 2250 O O . LYS A 1 286 ? -7.969 -16.356 0.169 1.00 84.19 286 LYS A O 1
ATOM 2255 N N . ALA A 1 287 ? -6.388 -17.242 -1.156 1.00 87.12 287 ALA A N 1
ATOM 2256 C CA . ALA A 1 287 ? -7.314 -17.934 -2.054 1.00 87.12 287 ALA A CA 1
ATOM 2257 C C . ALA A 1 287 ? -8.105 -19.039 -1.337 1.00 87.12 287 ALA A C 1
ATOM 2259 O O . ALA A 1 287 ? -9.324 -19.108 -1.475 1.00 87.12 287 ALA A O 1
ATOM 2260 N N . ILE A 1 288 ? -7.440 -19.860 -0.519 1.00 87.06 288 ILE A N 1
ATOM 2261 C CA . ILE A 1 288 ? -8.094 -20.929 0.258 1.00 87.06 288 ILE A CA 1
ATOM 2262 C C . ILE A 1 288 ? -9.045 -20.351 1.314 1.00 87.06 288 ILE A C 1
ATOM 2264 O O . ILE A 1 288 ? -10.099 -20.918 1.591 1.00 87.06 288 ILE A O 1
ATOM 2268 N N . GLN A 1 289 ? -8.668 -19.227 1.920 1.00 81.19 289 GLN A N 1
ATOM 2269 C CA . GLN A 1 289 ? -9.427 -18.578 2.990 1.00 81.19 289 GLN A CA 1
ATOM 2270 C C . GLN A 1 289 ? -10.467 -17.581 2.476 1.00 81.19 289 GLN A C 1
ATOM 2272 O O . GLN A 1 289 ? -11.092 -16.889 3.283 1.00 81.19 289 GLN A O 1
ATOM 2277 N N . TYR A 1 290 ? -10.649 -17.492 1.158 1.00 82.81 290 TYR A N 1
ATOM 2278 C CA . TYR A 1 290 ? -11.583 -16.561 0.557 1.00 82.81 290 TYR A CA 1
ATOM 2279 C C . TYR A 1 290 ? -12.997 -16.801 1.091 1.00 82.81 290 TYR A C 1
ATOM 2281 O O . TYR A 1 290 ? -13.544 -17.904 1.029 1.00 82.81 290 TYR A O 1
ATOM 2289 N N . LYS A 1 291 ? -13.600 -15.734 1.608 1.00 79.81 291 LYS A N 1
ATOM 2290 C CA . LYS A 1 291 ? -14.995 -15.702 2.034 1.00 79.81 291 LYS A CA 1
ATOM 2291 C C . LYS A 1 291 ? -15.701 -14.577 1.298 1.00 79.81 291 LYS A C 1
ATOM 2293 O O . LYS A 1 291 ? -15.101 -13.552 0.985 1.00 79.81 291 LYS A O 1
ATOM 2298 N N . VAL A 1 292 ? -16.987 -14.786 1.028 1.00 81.31 292 VAL A N 1
ATOM 2299 C CA . VAL A 1 292 ? -17.838 -13.771 0.403 1.00 81.31 292 VAL A CA 1
ATOM 2300 C C . VAL A 1 292 ? -17.846 -12.523 1.284 1.00 81.31 292 VAL A C 1
ATOM 2302 O O . VAL A 1 292 ? -17.990 -12.628 2.500 1.00 81.31 292 VAL A O 1
ATOM 2305 N N . VAL A 1 293 ? -17.694 -11.352 0.662 1.00 80.69 293 VAL A N 1
ATOM 2306 C CA . VAL A 1 293 ? -17.736 -10.065 1.362 1.00 80.69 293 VAL A CA 1
ATOM 2307 C C . VAL A 1 293 ? -19.102 -9.908 2.028 1.00 80.69 293 VAL A C 1
ATOM 2309 O O . VAL A 1 293 ? -20.141 -10.065 1.383 1.00 80.69 293 VAL A O 1
ATOM 2312 N N . THR A 1 294 ? -19.105 -9.592 3.319 1.00 84.44 294 THR A N 1
ATOM 2313 C CA . THR A 1 294 ? -20.308 -9.353 4.126 1.00 84.44 294 THR A CA 1
ATOM 2314 C C . THR A 1 294 ? -20.076 -8.158 5.035 1.00 84.44 294 THR A C 1
ATOM 2316 O O . THR A 1 294 ? -18.964 -7.981 5.531 1.00 84.44 294 THR A O 1
ATOM 2319 N N . LEU A 1 295 ? -21.113 -7.359 5.288 1.00 82.81 295 LEU A N 1
ATOM 2320 C CA . LEU A 1 295 ? -21.068 -6.295 6.293 1.00 82.81 295 LEU A CA 1
ATOM 2321 C C . LEU A 1 295 ? -22.114 -6.589 7.366 1.00 82.81 295 LEU A C 1
ATOM 2323 O O . LEU A 1 295 ? -23.311 -6.562 7.087 1.00 82.81 295 LEU A O 1
ATOM 2327 N N . HIS A 1 296 ? -21.675 -6.874 8.592 1.00 80.94 296 HIS A N 1
ATOM 2328 C CA . HIS A 1 296 ? -22.552 -7.347 9.670 1.00 80.94 296 HIS A CA 1
ATOM 2329 C C . HIS A 1 296 ? -23.381 -8.571 9.229 1.00 80.94 296 HIS A C 1
ATOM 2331 O O . HIS A 1 296 ? -22.816 -9.621 8.943 1.00 80.94 296 HIS A O 1
ATOM 2337 N N . SER A 1 297 ? -24.707 -8.440 9.158 1.00 79.44 297 SER A N 1
ATOM 2338 C CA . SER A 1 297 ? -25.637 -9.487 8.710 1.00 79.44 297 SER A CA 1
ATOM 2339 C C . SER A 1 297 ? -26.029 -9.354 7.233 1.00 79.44 297 SER A C 1
ATOM 2341 O O . SER A 1 297 ? -26.823 -10.149 6.734 1.00 79.44 297 SER A O 1
ATOM 2343 N N . TYR A 1 298 ? -25.515 -8.341 6.532 1.00 85.75 298 TYR A N 1
ATOM 2344 C CA . TYR A 1 298 ? -25.836 -8.088 5.134 1.00 85.75 298 TYR A CA 1
ATOM 2345 C C . TYR A 1 298 ? -24.886 -8.849 4.207 1.00 85.75 298 TYR A C 1
ATOM 2347 O O . TYR A 1 298 ? -23.667 -8.641 4.216 1.00 85.75 298 TYR A O 1
ATOM 2355 N N . VAL A 1 299 ? -25.469 -9.710 3.374 1.00 88.62 299 VAL A N 1
ATOM 2356 C CA . VAL A 1 299 ? -24.766 -10.419 2.304 1.00 88.62 299 VAL A CA 1
ATOM 2357 C C . VAL A 1 299 ? -24.912 -9.623 1.017 1.00 88.62 299 VAL A C 1
ATOM 2359 O O . VAL A 1 299 ? -26.025 -9.331 0.578 1.00 88.62 299 VAL A O 1
ATOM 2362 N N . TYR A 1 300 ? -23.783 -9.281 0.400 1.00 90.12 300 TYR A N 1
ATOM 2363 C CA . TYR A 1 300 ? -23.796 -8.487 -0.820 1.00 90.12 300 TYR A CA 1
ATOM 2364 C C . TYR A 1 300 ? -24.450 -9.264 -1.972 1.00 90.12 300 TYR A C 1
ATOM 2366 O O . TYR A 1 300 ? -24.153 -10.448 -2.161 1.00 90.12 300 TYR A O 1
ATOM 2374 N N . PRO A 1 301 ? -25.306 -8.618 -2.781 1.00 92.56 301 PRO A N 1
ATOM 2375 C CA . PRO A 1 301 ? -25.908 -9.240 -3.952 1.00 92.56 301 PRO A CA 1
ATOM 2376 C C . PRO A 1 301 ? -24.849 -9.558 -5.016 1.00 92.56 301 PRO A C 1
ATOM 2378 O O . PRO A 1 301 ? -23.783 -8.944 -5.066 1.00 92.56 301 PRO A O 1
ATOM 2381 N N . ARG A 1 302 ? -25.162 -10.491 -5.924 1.00 91.50 302 ARG A N 1
ATOM 2382 C CA . ARG A 1 302 ? -24.213 -10.978 -6.947 1.00 91.50 302 ARG A CA 1
ATOM 2383 C C . ARG A 1 302 ? -23.636 -9.872 -7.835 1.00 91.50 302 ARG A C 1
ATOM 2385 O O . ARG A 1 302 ? -22.460 -9.930 -8.178 1.00 91.50 302 ARG A O 1
ATOM 2392 N N . TRP A 1 303 ? -24.425 -8.853 -8.178 1.00 93.94 303 TRP A N 1
ATOM 2393 C CA . TRP A 1 303 ? -23.933 -7.721 -8.970 1.00 93.94 303 TRP A CA 1
ATOM 2394 C C . TRP A 1 303 ? -22.841 -6.939 -8.222 1.00 93.94 303 TRP A C 1
ATOM 2396 O O . TRP A 1 303 ? -21.834 -6.578 -8.819 1.00 93.94 303 TRP A O 1
ATOM 2406 N N . ALA A 1 304 ? -22.979 -6.755 -6.905 1.00 91.44 304 ALA A N 1
ATOM 2407 C CA . ALA A 1 304 ? -22.000 -6.042 -6.087 1.00 91.44 304 ALA A CA 1
ATOM 2408 C C . ALA A 1 304 ? -20.725 -6.872 -5.899 1.00 91.44 304 ALA A C 1
ATOM 2410 O O . ALA A 1 304 ? -19.621 -6.345 -5.993 1.00 91.44 304 ALA A O 1
ATOM 2411 N N . GLN A 1 305 ? -2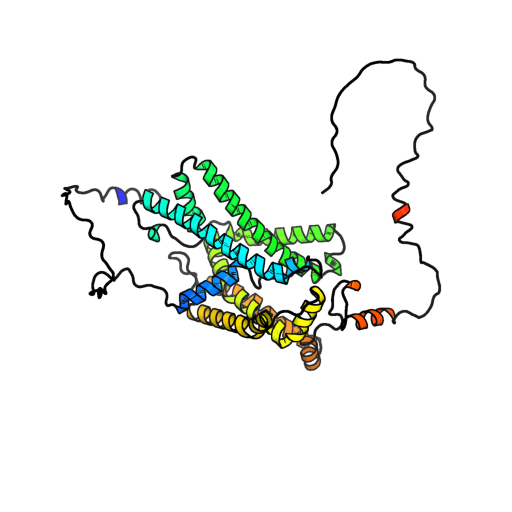0.869 -8.188 -5.722 1.00 89.50 305 GLN A N 1
ATOM 2412 C CA . GLN A 1 305 ? -19.725 -9.105 -5.710 1.00 89.50 305 GLN A CA 1
ATOM 2413 C C . GLN A 1 305 ? -18.971 -9.082 -7.046 1.00 89.50 305 GLN A C 1
ATOM 2415 O O . GLN A 1 305 ? -17.744 -9.098 -7.059 1.00 89.50 305 GLN A O 1
ATOM 2420 N N . THR A 1 306 ? -19.698 -8.994 -8.165 1.00 91.81 306 THR A N 1
ATOM 2421 C CA . THR A 1 306 ? -19.099 -8.875 -9.503 1.00 91.81 306 THR A CA 1
ATOM 2422 C C . THR A 1 306 ? -18.295 -7.584 -9.619 1.00 91.81 306 THR A C 1
ATOM 2424 O O . THR A 1 306 ? -17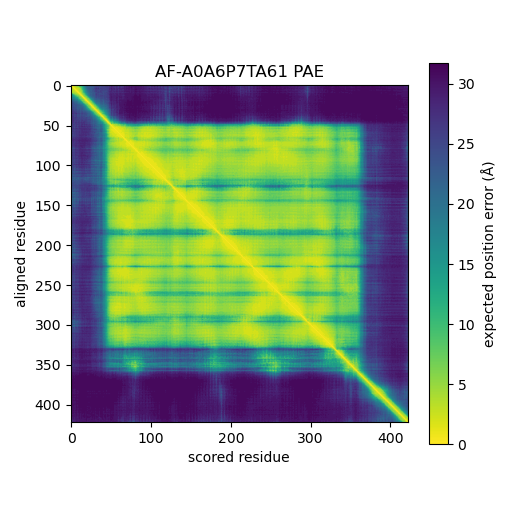.159 -7.628 -10.073 1.00 91.81 306 THR A O 1
ATOM 2427 N N . ILE A 1 307 ? -18.826 -6.454 -9.139 1.00 92.31 307 ILE A N 1
ATOM 2428 C CA . ILE A 1 307 ? -18.081 -5.185 -9.085 1.00 92.31 307 ILE A CA 1
ATOM 2429 C C . ILE A 1 307 ? -16.804 -5.330 -8.247 1.00 92.31 307 ILE A C 1
ATOM 2431 O O . ILE A 1 307 ? -15.745 -4.898 -8.692 1.00 92.31 307 ILE A O 1
ATOM 2435 N N . GLY A 1 308 ? -16.871 -5.986 -7.084 1.00 91.19 308 GLY A N 1
ATOM 2436 C CA . GLY A 1 308 ? -15.685 -6.262 -6.265 1.00 91.19 308 GLY A CA 1
ATOM 2437 C C . GLY A 1 308 ? -14.612 -7.050 -7.023 1.00 91.19 308 GLY A C 1
ATOM 2438 O O . GLY A 1 308 ? -13.444 -6.668 -7.042 1.00 91.19 308 GLY A O 1
ATOM 2439 N N . TRP A 1 309 ? -15.007 -8.101 -7.745 1.00 91.00 309 TRP A N 1
ATOM 2440 C CA . TRP A 1 309 ? -14.082 -8.864 -8.590 1.00 91.00 309 TRP A CA 1
ATOM 2441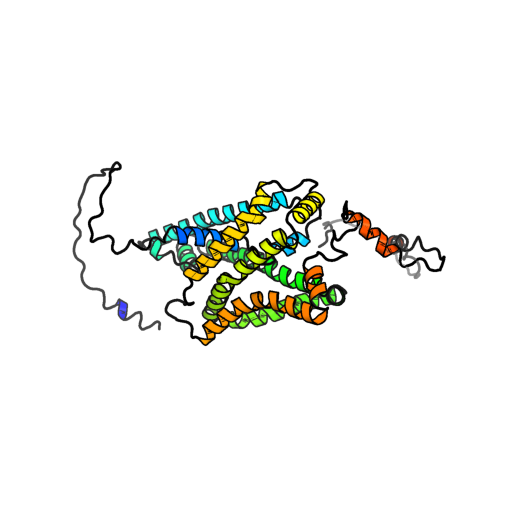 C C . TRP A 1 309 ? -13.551 -8.069 -9.785 1.00 91.00 309 TRP A C 1
ATOM 2443 O O . TRP A 1 309 ? -12.395 -8.250 -10.158 1.00 91.00 309 TRP A O 1
ATOM 2453 N N . LEU A 1 310 ? -14.337 -7.158 -10.363 1.00 92.94 310 LEU A N 1
ATOM 2454 C CA . LEU A 1 310 ? -13.851 -6.258 -11.411 1.00 92.94 310 LEU A CA 1
ATOM 2455 C C . LEU A 1 310 ? -12.761 -5.320 -10.878 1.00 92.94 310 LEU A C 1
ATOM 2457 O O . LEU A 1 310 ? -11.739 -5.165 -11.541 1.00 92.94 310 LEU A O 1
ATOM 2461 N N . ILE A 1 311 ? -12.925 -4.771 -9.668 1.00 91.81 311 ILE A N 1
ATOM 2462 C CA . ILE A 1 311 ? -11.891 -3.956 -9.003 1.00 91.81 311 ILE A CA 1
ATOM 2463 C C . ILE A 1 311 ? -10.588 -4.753 -8.847 1.00 91.81 311 ILE A C 1
ATOM 2465 O O . ILE A 1 311 ? -9.505 -4.198 -9.018 1.00 91.81 311 ILE A O 1
ATOM 2469 N N . VAL A 1 312 ? -10.683 -6.059 -8.576 1.00 91.62 312 VAL A N 1
ATOM 2470 C CA . VAL A 1 312 ? -9.512 -6.939 -8.464 1.00 91.62 312 VAL A CA 1
ATOM 2471 C C . VAL A 1 312 ? -8.870 -7.233 -9.822 1.00 91.62 312 VAL A C 1
ATOM 2473 O O . VAL A 1 312 ? -7.651 -7.176 -9.961 1.00 91.62 312 VAL A O 1
ATOM 2476 N N . ILE A 1 313 ? -9.677 -7.583 -10.822 1.00 91.81 313 ILE A N 1
ATOM 2477 C CA . ILE A 1 313 ? -9.203 -8.132 -12.099 1.00 91.81 313 ILE A CA 1
ATOM 2478 C C . ILE A 1 313 ? -8.685 -7.040 -13.037 1.00 91.81 313 ILE A C 1
ATOM 2480 O O . ILE A 1 313 ? -7.686 -7.265 -13.716 1.00 91.81 313 ILE A O 1
ATOM 2484 N N . ILE A 1 314 ? -9.324 -5.866 -13.081 1.00 92.81 314 ILE A N 1
ATOM 2485 C CA . ILE A 1 314 ? -8.951 -4.767 -13.989 1.00 92.81 314 ILE A CA 1
ATOM 2486 C C . ILE A 1 314 ? -7.453 -4.414 -13.907 1.00 92.81 314 ILE A C 1
ATOM 2488 O O . ILE A 1 314 ? -6.796 -4.485 -14.948 1.00 92.81 314 ILE A O 1
ATOM 2492 N N . PRO A 1 315 ? -6.868 -4.091 -12.734 1.00 90.19 315 PRO A N 1
ATOM 2493 C CA . PRO A 1 315 ? -5.447 -3.748 -12.658 1.00 90.19 315 PRO A CA 1
ATOM 2494 C C . PRO A 1 315 ? -4.537 -4.911 -13.077 1.00 90.19 315 PRO A C 1
ATOM 2496 O O . PRO A 1 315 ? -3.501 -4.688 -13.699 1.00 90.19 315 PRO A O 1
ATOM 2499 N N . LEU A 1 316 ? -4.940 -6.158 -12.810 1.00 90.62 316 LEU A N 1
ATOM 2500 C CA . LEU A 1 316 ? -4.159 -7.344 -13.172 1.00 90.62 316 LEU A CA 1
ATOM 2501 C C . LEU A 1 316 ? -4.200 -7.645 -14.674 1.00 90.62 316 LEU A C 1
ATOM 2503 O O . LEU A 1 316 ? -3.205 -8.105 -15.225 1.00 90.62 316 LEU A O 1
ATOM 2507 N N . VAL A 1 317 ? -5.326 -7.383 -15.342 1.00 90.69 317 VAL A N 1
ATOM 2508 C CA . VAL A 1 317 ? -5.515 -7.628 -16.783 1.00 90.69 317 VAL A CA 1
ATOM 2509 C C . VAL A 1 317 ? -4.846 -6.557 -17.643 1.00 90.69 317 VAL A C 1
ATOM 2511 O O . VAL A 1 317 ? -4.424 -6.856 -18.760 1.00 90.69 317 VAL A O 1
ATOM 2514 N N . ILE A 1 318 ? -4.675 -5.335 -17.133 1.00 89.38 318 ILE A N 1
ATOM 2515 C CA . ILE A 1 318 ? -3.955 -4.273 -17.855 1.00 89.38 318 ILE A CA 1
ATOM 2516 C C . ILE A 1 318 ? -2.519 -4.705 -18.197 1.00 89.38 318 ILE A C 1
ATOM 2518 O O . ILE A 1 318 ? -2.056 -4.422 -19.300 1.00 89.38 318 ILE A O 1
ATOM 2522 N N . ILE A 1 319 ? -1.849 -5.459 -17.317 1.00 86.44 319 ILE A N 1
ATOM 2523 C CA . ILE A 1 319 ? -0.474 -5.945 -17.526 1.00 86.44 319 ILE A CA 1
ATOM 2524 C C . ILE A 1 319 ? -0.353 -6.809 -18.806 1.00 86.44 319 ILE A C 1
ATOM 2526 O O . ILE A 1 319 ? 0.394 -6.428 -19.714 1.00 86.44 319 ILE A O 1
ATOM 2530 N N . PRO A 1 320 ? -1.075 -7.942 -18.955 1.00 86.31 320 PRO A N 1
ATOM 2531 C CA . PRO A 1 320 ? -1.013 -8.750 -20.169 1.00 86.31 320 PRO A CA 1
ATOM 2532 C C . PRO A 1 320 ? -1.635 -8.051 -21.384 1.00 86.31 320 PRO A C 1
ATOM 2534 O O . PRO A 1 320 ? -1.134 -8.232 -22.491 1.00 86.31 320 PRO A O 1
ATOM 2537 N N . VAL A 1 321 ? -2.686 -7.236 -21.219 1.00 86.94 321 VAL A N 1
ATOM 2538 C CA . VAL A 1 321 ? -3.287 -6.495 -22.346 1.00 86.94 321 VAL A CA 1
ATOM 2539 C C . VAL A 1 321 ? -2.283 -5.521 -22.952 1.00 86.94 321 VAL A C 1
ATOM 2541 O O . VAL A 1 321 ? -2.120 -5.498 -24.172 1.00 86.94 321 VAL A O 1
ATOM 2544 N N . TYR A 1 322 ? -1.561 -4.766 -22.122 1.00 83.56 322 TYR A N 1
ATOM 2545 C CA . TYR A 1 322 ? -0.523 -3.853 -22.591 1.00 83.56 322 TYR A CA 1
ATOM 2546 C C . TYR A 1 322 ? 0.589 -4.599 -23.345 1.00 83.56 322 TYR A C 1
ATOM 2548 O O . TYR A 1 322 ? 1.009 -4.172 -24.423 1.00 83.56 322 TYR A O 1
ATOM 2556 N N . PHE A 1 323 ? 1.003 -5.766 -22.837 1.00 79.00 323 PHE A N 1
ATOM 2557 C CA . PHE A 1 323 ? 1.961 -6.634 -23.523 1.00 79.00 323 PHE A CA 1
ATOM 2558 C C . PHE A 1 323 ? 1.458 -7.082 -24.907 1.00 79.00 323 PHE A C 1
ATOM 2560 O O . PHE A 1 323 ? 2.195 -6.979 -25.888 1.00 79.00 323 PHE A O 1
ATOM 2567 N N . VAL A 1 324 ? 0.199 -7.522 -25.013 1.00 82.69 324 VAL A N 1
ATOM 2568 C CA . VAL A 1 324 ? -0.404 -7.968 -26.283 1.00 82.69 324 VAL A CA 1
ATOM 2569 C C . VAL A 1 324 ? -0.533 -6.819 -27.284 1.00 82.69 324 VAL A C 1
ATOM 2571 O O . VAL A 1 324 ? -0.159 -6.986 -28.443 1.00 82.69 324 VAL A O 1
ATOM 2574 N N . VAL A 1 325 ? -0.999 -5.642 -26.858 1.00 83.12 325 VAL A N 1
ATOM 2575 C CA . VAL A 1 325 ? -1.125 -4.468 -27.741 1.00 83.12 325 VAL A CA 1
ATOM 2576 C C . VAL A 1 325 ? 0.233 -4.092 -28.333 1.00 83.12 325 VAL A C 1
ATOM 2578 O O . VAL A 1 325 ? 0.355 -3.938 -29.551 1.00 83.12 325 VAL A O 1
ATOM 2581 N N . LYS A 1 326 ? 1.276 -4.030 -27.498 1.00 75.12 326 LYS A N 1
ATOM 2582 C CA . LYS A 1 326 ? 2.643 -3.730 -27.944 1.00 75.12 326 LYS A CA 1
ATOM 2583 C C . LYS A 1 326 ? 3.195 -4.814 -28.875 1.00 75.12 326 LYS A C 1
ATOM 2585 O O . LYS A 1 326 ? 3.856 -4.509 -29.867 1.00 75.12 326 LYS A O 1
ATOM 2590 N N . HIS A 1 327 ? 2.880 -6.079 -28.597 1.00 73.38 327 HIS A N 1
ATOM 2591 C CA . HIS A 1 327 ? 3.246 -7.208 -29.449 1.00 73.38 327 HIS A CA 1
ATOM 2592 C C . HIS A 1 327 ? 2.601 -7.123 -30.843 1.00 73.38 327 HIS A C 1
ATOM 2594 O O . HIS A 1 327 ? 3.273 -7.364 -31.848 1.00 73.38 327 HIS A O 1
ATOM 2600 N N . CYS A 1 328 ? 1.325 -6.733 -30.918 1.00 78.31 328 CYS A N 1
ATOM 2601 C CA . CYS A 1 328 ? 0.594 -6.570 -32.176 1.00 78.31 328 CYS A CA 1
ATOM 2602 C C . CYS A 1 328 ? 1.054 -5.351 -32.993 1.00 78.31 328 CYS A C 1
ATOM 2604 O O . CYS A 1 328 ? 1.050 -5.416 -34.219 1.00 78.31 328 CYS A O 1
ATOM 2606 N N . GLN A 1 329 ? 1.462 -4.256 -32.345 1.00 75.00 329 GLN A N 1
ATOM 2607 C CA . GLN A 1 329 ? 1.850 -3.015 -33.030 1.00 75.00 329 GLN A CA 1
ATOM 2608 C C . GLN A 1 329 ? 3.275 -3.031 -33.609 1.00 75.00 329 GLN A C 1
ATOM 2610 O O . GLN A 1 329 ? 3.540 -2.313 -34.569 1.00 75.00 329 GLN A O 1
ATOM 2615 N N . SER A 1 330 ? 4.202 -3.817 -33.050 1.00 62.16 330 SER A N 1
ATOM 2616 C CA . SER A 1 330 ? 5.641 -3.673 -33.352 1.00 62.16 330 SER A CA 1
ATOM 2617 C C . SER A 1 330 ? 6.342 -4.935 -33.894 1.00 62.16 330 SER A C 1
ATOM 2619 O O . SER A 1 330 ? 7.567 -4.954 -33.992 1.00 62.16 330 SER A O 1
ATOM 2621 N N . GLY A 1 331 ? 5.596 -5.973 -34.298 1.00 61.78 331 GLY A N 1
ATOM 2622 C CA . GLY A 1 331 ? 6.145 -7.183 -34.934 1.00 61.78 331 GLY A CA 1
ATOM 2623 C C . GLY A 1 331 ? 6.623 -8.234 -33.921 1.00 61.78 331 GLY A C 1
ATOM 2624 O O . GLY A 1 331 ? 7.700 -8.133 -33.332 1.00 61.78 331 GLY A O 1
ATOM 2625 N N . GLY A 1 332 ? 5.812 -9.278 -33.736 1.00 62.28 332 GLY A N 1
ATOM 2626 C CA . GLY A 1 332 ? 5.780 -10.106 -32.525 1.00 62.28 332 GLY A CA 1
ATOM 2627 C C . GLY A 1 332 ? 7.116 -10.609 -31.953 1.00 62.28 332 GLY A C 1
ATOM 2628 O O . GLY A 1 332 ? 7.409 -10.384 -30.776 1.00 62.28 332 GLY A O 1
ATOM 2629 N N . TYR A 1 333 ? 7.955 -11.280 -32.750 1.00 60.34 333 TYR A N 1
ATOM 2630 C CA . TYR A 1 333 ? 9.170 -11.929 -32.227 1.00 60.34 333 TYR A CA 1
ATOM 2631 C C . TYR A 1 333 ? 10.259 -10.928 -31.804 1.00 60.34 333 TYR A C 1
ATOM 2633 O O . TYR A 1 333 ? 10.905 -11.106 -30.770 1.00 60.34 333 TYR A O 1
ATOM 2641 N N . GLN A 1 334 ? 10.433 -9.835 -32.555 1.00 59.12 334 GLN A N 1
ATOM 2642 C CA . GLN A 1 334 ? 11.420 -8.805 -32.218 1.00 59.12 334 GLN A CA 1
ATOM 2643 C C . GLN A 1 334 ? 11.005 -8.007 -30.976 1.00 59.12 334 GLN A C 1
ATOM 2645 O O . GLN A 1 334 ? 11.865 -7.638 -30.179 1.00 59.12 334 GLN A O 1
ATOM 2650 N N . VAL A 1 335 ? 9.701 -7.797 -30.768 1.00 59.31 335 VAL A N 1
ATOM 2651 C CA . VAL A 1 335 ? 9.163 -7.137 -29.567 1.00 59.31 335 VAL A CA 1
ATOM 2652 C C . VAL A 1 335 ? 9.362 -7.996 -28.332 1.00 59.31 335 VAL A C 1
ATOM 2654 O O . VAL A 1 335 ? 9.810 -7.475 -27.323 1.00 59.31 335 VAL A O 1
ATOM 2657 N N . MET A 1 336 ? 9.120 -9.308 -28.398 1.00 58.16 336 MET A N 1
ATOM 2658 C CA . MET A 1 336 ? 9.323 -10.189 -27.240 1.00 58.16 336 MET A CA 1
ATOM 2659 C C . MET A 1 336 ? 10.781 -10.162 -26.756 1.00 58.16 336 MET A C 1
ATOM 2661 O O . MET A 1 336 ? 11.039 -10.044 -25.561 1.00 58.16 336 MET A O 1
ATOM 2665 N N . VAL A 1 337 ? 11.742 -10.188 -27.684 1.00 62.38 337 VAL A N 1
ATOM 2666 C CA . VAL A 1 337 ? 13.175 -10.124 -27.353 1.00 62.38 337 VAL A CA 1
ATOM 2667 C C . VAL A 1 337 ? 13.608 -8.717 -26.912 1.00 62.38 337 VAL A C 1
ATOM 2669 O O . VAL A 1 337 ? 14.484 -8.599 -26.056 1.00 62.38 337 VAL A O 1
ATOM 2672 N N . LYS A 1 338 ? 13.011 -7.649 -27.462 1.00 62.16 338 LYS A N 1
ATOM 2673 C CA . LYS A 1 338 ? 13.297 -6.256 -27.066 1.00 62.16 338 LYS A CA 1
ATOM 2674 C C . LYS A 1 338 ? 12.625 -5.854 -25.747 1.00 62.16 338 LYS A C 1
ATOM 2676 O O . LYS A 1 338 ? 13.225 -5.107 -24.995 1.00 62.16 338 LYS A O 1
ATOM 2681 N N . SER A 1 339 ? 11.432 -6.359 -25.429 1.00 58.47 339 SER A N 1
ATOM 2682 C CA . SER A 1 339 ? 10.699 -6.066 -24.182 1.00 58.47 339 SER A CA 1
ATOM 2683 C C . SER A 1 339 ? 11.281 -6.762 -22.951 1.00 58.47 339 SER A C 1
ATOM 2685 O O . SER A 1 339 ? 11.034 -6.321 -21.837 1.00 58.47 339 SER A O 1
ATOM 2687 N N . LEU A 1 340 ? 12.071 -7.822 -23.146 1.00 64.75 340 LEU A N 1
ATOM 2688 C CA . LEU A 1 340 ? 12.857 -8.468 -22.086 1.00 64.75 340 LEU A CA 1
ATOM 2689 C C . LEU A 1 340 ? 14.215 -7.781 -21.855 1.00 64.75 340 LEU A C 1
ATOM 2691 O O . LEU A 1 340 ? 14.997 -8.216 -21.009 1.00 64.75 340 LEU A O 1
ATOM 2695 N N . LYS A 1 341 ? 14.528 -6.736 -22.627 1.00 65.06 341 LYS A N 1
ATOM 2696 C CA . LYS A 1 341 ? 15.734 -5.927 -22.466 1.00 65.06 341 LYS A CA 1
ATOM 2697 C C . LYS A 1 341 ? 15.340 -4.546 -21.937 1.00 65.06 341 LYS A C 1
ATOM 2699 O O . LYS A 1 341 ? 14.268 -4.053 -22.287 1.00 65.06 341 LYS A O 1
ATOM 2704 N N . PRO A 1 342 ? 16.186 -3.923 -21.099 1.00 67.44 342 PRO A N 1
ATOM 2705 C CA . PRO A 1 342 ? 16.010 -2.514 -20.780 1.00 67.44 342 PRO A CA 1
ATOM 2706 C C . PRO A 1 342 ? 16.049 -1.682 -22.068 1.00 67.44 342 PRO A C 1
ATOM 2708 O O . PRO A 1 342 ? 16.578 -2.139 -23.089 1.00 67.44 342 PRO A O 1
ATOM 2711 N N . LEU A 1 343 ? 15.469 -0.480 -22.028 1.00 64.75 343 LEU A N 1
ATOM 2712 C CA . LEU A 1 343 ? 15.557 0.443 -23.156 1.00 64.75 343 LEU A CA 1
ATOM 2713 C C . LEU A 1 343 ? 17.030 0.711 -23.499 1.00 64.75 343 LEU A C 1
ATOM 2715 O O . LEU A 1 343 ? 17.895 0.667 -22.631 1.00 64.75 343 LEU A O 1
ATOM 2719 N N . SER A 1 344 ? 17.306 1.006 -24.768 1.00 60.50 344 SER A N 1
ATOM 2720 C CA . SER A 1 344 ? 18.659 1.329 -25.241 1.00 60.50 344 SER A CA 1
ATOM 2721 C C . SER A 1 344 ? 19.212 2.640 -24.682 1.00 60.50 344 SER A C 1
ATOM 2723 O O . SER A 1 344 ? 20.384 2.898 -24.849 1.00 60.50 344 SER A O 1
ATOM 2725 N N . ASN A 1 345 ? 18.376 3.470 -24.057 1.00 64.00 345 ASN A N 1
ATOM 2726 C CA . ASN A 1 345 ? 18.771 4.688 -23.349 1.00 64.00 345 ASN A CA 1
ATOM 2727 C C . ASN A 1 345 ? 18.624 4.541 -21.821 1.00 64.00 345 ASN A C 1
ATOM 2729 O O . ASN A 1 345 ? 18.547 5.540 -21.103 1.00 64.00 345 ASN A O 1
ATOM 2733 N N . TRP A 1 346 ? 18.485 3.307 -21.323 1.00 69.19 346 TRP A N 1
ATOM 2734 C CA . TRP A 1 346 ? 18.324 3.042 -19.899 1.00 69.19 346 TRP A CA 1
ATOM 2735 C C . TRP A 1 346 ? 19.627 3.320 -19.155 1.00 69.19 346 TRP A C 1
ATOM 2737 O O . TRP A 1 346 ? 20.639 2.668 -19.394 1.00 69.19 346 TRP A O 1
ATOM 2747 N N . GLY A 1 347 ? 19.570 4.244 -18.205 1.00 68.81 347 GLY A N 1
ATOM 2748 C CA . GLY A 1 347 ? 20.677 4.594 -17.331 1.00 68.81 347 GLY A CA 1
ATOM 2749 C C . GLY A 1 347 ? 20.279 5.728 -16.385 1.00 68.81 347 GLY A C 1
ATOM 2750 O O . GLY A 1 347 ? 19.143 6.209 -16.444 1.00 68.81 347 GLY A O 1
ATOM 2751 N N . PRO A 1 348 ? 21.193 6.164 -15.507 1.00 73.31 348 PRO A N 1
ATOM 2752 C CA . PRO A 1 348 ? 20.985 7.332 -14.657 1.00 73.31 348 PRO A CA 1
ATOM 2753 C C . PRO A 1 348 ? 20.498 8.553 -15.454 1.00 73.31 348 PRO A C 1
ATOM 2755 O O . PRO A 1 348 ? 20.955 8.801 -16.576 1.00 73.31 348 PRO A O 1
ATOM 2758 N N . SER A 1 349 ? 19.549 9.296 -14.872 1.00 66.12 349 SER A N 1
ATOM 2759 C CA . SER A 1 349 ? 18.910 10.454 -15.515 1.00 66.12 349 SER A CA 1
ATOM 2760 C C . SER A 1 349 ? 19.888 11.598 -15.762 1.00 66.12 349 SER A C 1
ATOM 2762 O O . SER A 1 349 ? 19.780 12.294 -16.766 1.00 66.12 349 SER A O 1
ATOM 2764 N N . GLU A 1 350 ? 20.839 11.786 -14.849 1.00 71.19 350 GLU A N 1
ATOM 2765 C CA . GLU A 1 350 ? 21.890 12.792 -14.966 1.00 71.19 350 GLU A CA 1
ATOM 2766 C C . GLU A 1 350 ? 23.133 12.179 -15.629 1.00 71.19 350 GLU A C 1
ATOM 2768 O O . GLU A 1 350 ? 23.585 11.118 -15.178 1.00 71.19 350 GLU A O 1
ATOM 2773 N N . PRO A 1 351 ? 23.720 12.840 -16.648 1.00 68.44 351 PRO A N 1
ATOM 2774 C CA . PRO A 1 351 ? 24.921 12.357 -17.332 1.00 68.44 351 PRO A CA 1
ATOM 2775 C C . PRO A 1 351 ? 26.093 12.096 -16.378 1.00 68.44 351 PRO A C 1
ATOM 2777 O O . PRO A 1 351 ? 26.806 11.114 -16.539 1.00 68.44 351 PRO A O 1
ATOM 2780 N N . GLU A 1 352 ? 26.237 12.913 -15.330 1.00 70.75 352 GLU A N 1
ATOM 2781 C CA . GLU A 1 352 ? 27.300 12.797 -14.318 1.00 70.75 352 GLU A CA 1
ATOM 2782 C C . GLU A 1 352 ? 27.276 11.461 -13.560 1.00 70.75 352 GLU A C 1
ATOM 2784 O O . GLU A 1 352 ? 28.312 10.964 -13.120 1.00 70.75 352 GLU A O 1
ATOM 2789 N N . ASN A 1 353 ? 26.094 10.856 -13.425 1.00 75.25 353 ASN A N 1
ATOM 2790 C CA . ASN A 1 353 ? 25.910 9.604 -12.698 1.00 75.25 353 ASN A CA 1
ATOM 2791 C C . ASN A 1 353 ? 26.053 8.371 -13.608 1.00 75.25 353 ASN A C 1
ATOM 2793 O O . ASN A 1 353 ? 26.118 7.244 -13.107 1.00 75.25 353 ASN A O 1
ATOM 2797 N N . ARG A 1 354 ? 26.127 8.552 -14.937 1.00 73.25 354 ARG A N 1
ATOM 2798 C CA . ARG A 1 354 ? 26.322 7.467 -15.908 1.00 73.25 354 ARG A CA 1
ATOM 2799 C C . ARG A 1 354 ? 27.771 6.983 -15.875 1.00 73.25 354 ARG A C 1
ATOM 2801 O O . ARG A 1 354 ? 28.627 7.452 -16.612 1.00 73.25 354 ARG A O 1
ATOM 2808 N N . THR A 1 355 ? 28.052 6.021 -15.003 1.00 66.75 355 THR A N 1
ATOM 2809 C CA . THR A 1 355 ? 29.395 5.443 -14.845 1.00 66.75 355 THR A CA 1
ATOM 2810 C C . THR A 1 355 ? 29.470 4.011 -15.384 1.00 66.75 355 THR A C 1
ATOM 2812 O O . THR A 1 355 ? 28.471 3.295 -15.481 1.00 66.75 355 THR A O 1
ATOM 2815 N N . GLY A 1 356 ? 30.672 3.570 -15.769 1.00 69.56 356 GLY A N 1
ATOM 2816 C CA . GLY A 1 356 ? 30.913 2.207 -16.253 1.00 69.56 356 GLY A CA 1
ATOM 2817 C C . GLY A 1 356 ? 30.154 1.890 -17.545 1.00 69.56 356 GLY A C 1
ATOM 2818 O O . GLY A 1 356 ? 30.335 2.558 -18.554 1.00 69.56 356 GLY A O 1
ATOM 2819 N N . LYS A 1 357 ? 29.293 0.865 -17.517 1.00 64.06 357 LYS A N 1
ATOM 2820 C CA . LYS A 1 357 ? 28.579 0.356 -18.702 1.00 64.06 357 LYS A CA 1
ATOM 2821 C C . LYS A 1 357 ? 27.624 1.377 -19.349 1.00 64.06 357 LYS A C 1
ATOM 2823 O O . LYS A 1 357 ? 27.293 1.216 -20.515 1.00 64.06 357 LYS A O 1
ATOM 2828 N N . TYR A 1 358 ? 27.184 2.399 -18.613 1.00 64.81 358 TYR A N 1
ATOM 2829 C CA . TYR A 1 358 ? 26.287 3.443 -19.132 1.00 64.81 358 TYR A CA 1
ATOM 2830 C C . TYR A 1 358 ? 27.031 4.715 -19.577 1.00 64.81 358 TYR A C 1
ATOM 2832 O O . TYR A 1 358 ? 26.384 5.663 -20.013 1.00 64.81 358 TYR A O 1
ATOM 2840 N N . ALA A 1 359 ? 28.366 4.755 -19.457 1.00 59.22 359 ALA A N 1
ATOM 2841 C CA . ALA A 1 359 ? 29.177 5.904 -19.864 1.00 59.22 359 ALA A CA 1
ATOM 2842 C C . ALA A 1 359 ? 29.366 5.981 -21.392 1.00 59.22 359 ALA A C 1
ATOM 2844 O O . ALA A 1 359 ? 29.386 7.071 -21.945 1.00 59.22 359 ALA A O 1
ATOM 2845 N N . GLU A 1 360 ? 29.451 4.833 -22.078 1.00 52.44 360 GLU A N 1
ATOM 2846 C CA . GLU A 1 360 ? 29.738 4.769 -23.524 1.00 52.44 360 GLU A CA 1
ATOM 2847 C C . GLU A 1 360 ? 28.543 5.171 -24.415 1.00 52.44 360 GLU A C 1
ATOM 2849 O O . GLU A 1 360 ? 28.743 5.550 -25.560 1.00 52.44 360 GLU A O 1
ATOM 2854 N N . GLU A 1 361 ? 27.304 5.156 -23.905 1.00 47.84 361 GLU A N 1
ATOM 2855 C CA . GLU A 1 361 ? 26.103 5.568 -24.663 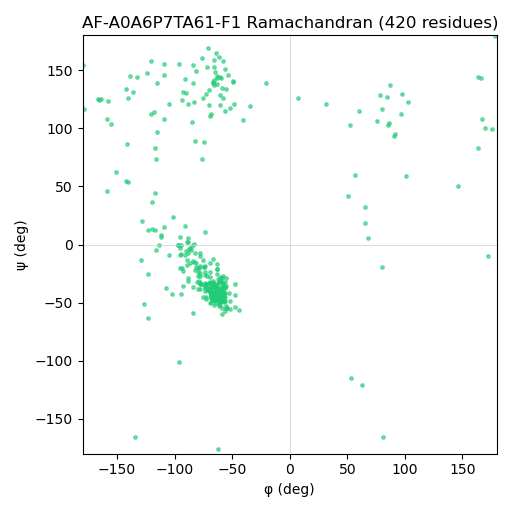1.00 47.84 361 GLU A CA 1
ATOM 2856 C C . GLU A 1 361 ? 25.830 7.085 -24.602 1.00 47.84 361 GLU A C 1
ATOM 2858 O O . GLU A 1 361 ? 24.901 7.568 -25.245 1.00 47.84 361 GLU A O 1
ATOM 2863 N N . ALA A 1 362 ? 26.600 7.854 -23.821 1.00 44.41 362 ALA A N 1
ATOM 2864 C CA . ALA A 1 362 ? 26.452 9.311 -23.759 1.00 44.41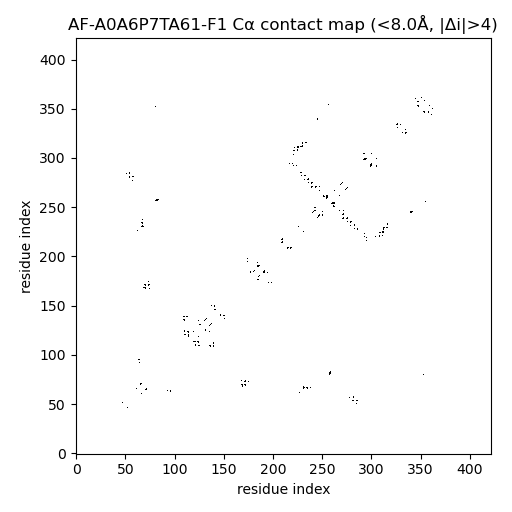 362 ALA A CA 1
ATOM 2865 C C . ALA A 1 362 ? 27.115 10.037 -24.947 1.00 44.41 362 ALA A C 1
ATOM 2867 O O . ALA A 1 362 ? 26.685 11.136 -25.284 1.00 44.41 362 ALA A O 1
ATOM 2868 N N . ASP A 1 363 ? 28.107 9.415 -25.595 1.00 41.28 363 ASP A N 1
ATOM 2869 C CA . ASP A 1 363 ? 28.883 10.039 -26.678 1.00 41.28 363 ASP A CA 1
ATOM 2870 C C . ASP A 1 363 ? 28.269 9.833 -28.079 1.00 41.28 363 ASP A C 1
ATOM 2872 O O . ASP A 1 363 ? 28.583 10.579 -29.008 1.00 41.28 363 ASP A O 1
ATOM 2876 N N . ASP A 1 364 ? 27.355 8.871 -28.259 1.00 39.00 364 ASP A N 1
ATOM 2877 C CA . ASP A 1 364 ? 26.788 8.569 -29.584 1.00 39.00 364 ASP A CA 1
ATOM 2878 C C . ASP A 1 364 ? 25.630 9.500 -29.997 1.00 39.00 364 ASP A C 1
ATOM 2880 O O . ASP A 1 364 ? 25.420 9.694 -31.197 1.00 39.00 364 ASP A O 1
ATOM 2884 N N . ASP A 1 365 ? 24.940 10.156 -29.054 1.00 39.19 365 ASP A N 1
ATOM 2885 C CA . ASP A 1 365 ? 23.901 11.158 -29.368 1.00 39.19 365 ASP A CA 1
ATOM 2886 C C . ASP A 1 365 ? 24.484 12.536 -29.771 1.00 39.19 365 ASP A C 1
ATOM 2888 O O . ASP A 1 365 ? 23.753 13.372 -30.305 1.00 39.19 365 ASP A O 1
ATOM 2892 N N . ASP A 1 366 ? 25.797 12.768 -29.608 1.00 39.06 366 ASP A N 1
ATOM 2893 C CA . ASP A 1 366 ? 26.475 14.005 -30.056 1.00 39.06 366 ASP A CA 1
ATOM 2894 C C . ASP A 1 366 ? 27.139 13.866 -31.447 1.00 39.06 366 ASP A C 1
ATOM 2896 O O . ASP A 1 366 ? 27.552 14.841 -32.079 1.00 39.06 366 ASP A O 1
ATOM 2900 N N . SER A 1 367 ? 27.196 12.651 -32.004 1.00 29.89 367 SER A N 1
ATOM 2901 C CA . SER A 1 367 ? 27.861 12.397 -33.294 1.00 29.89 367 SER A CA 1
ATOM 2902 C C . SER A 1 367 ? 26.961 12.588 -34.532 1.00 29.89 367 SER A C 1
ATOM 2904 O O . SER A 1 367 ? 27.435 12.538 -35.670 1.00 29.89 367 SER A O 1
ATOM 2906 N N . GLY A 1 368 ? 25.672 12.889 -34.334 1.00 31.70 368 GLY A N 1
ATOM 2907 C CA . GLY A 1 368 ? 24.677 13.085 -35.398 1.00 31.70 368 GLY A CA 1
ATOM 2908 C C . GLY A 1 368 ? 24.540 14.507 -35.959 1.00 31.70 368 GLY A C 1
ATOM 2909 O O . GLY A 1 368 ? 23.692 14.721 -36.824 1.00 31.70 368 GLY A O 1
ATOM 2910 N N . SER A 1 369 ? 25.339 15.479 -35.503 1.00 29.36 369 SER A N 1
ATOM 2911 C CA . SER A 1 369 ? 25.230 16.879 -35.951 1.00 29.36 369 SER A CA 1
ATOM 2912 C C . SER A 1 369 ? 26.589 17.562 -36.137 1.00 29.36 369 SER A C 1
ATOM 2914 O O . SER A 1 369 ? 26.856 18.645 -35.628 1.00 29.36 369 SER A O 1
ATOM 2916 N N . ARG A 1 370 ? 27.478 16.959 -36.934 1.00 30.97 370 ARG A N 1
ATOM 2917 C CA . ARG A 1 370 ? 28.603 17.691 -37.545 1.00 30.97 370 ARG A CA 1
ATOM 2918 C C . ARG A 1 370 ? 28.484 17.684 -39.061 1.00 30.97 370 ARG A C 1
ATOM 2920 O O . ARG A 1 370 ? 29.098 16.892 -39.766 1.00 30.97 370 ARG A O 1
ATOM 2927 N N . GLY A 1 371 ? 27.676 18.627 -39.536 1.00 24.95 371 GLY A N 1
ATOM 2928 C CA . GLY A 1 371 ? 27.483 18.948 -40.943 1.00 24.95 371 GLY A CA 1
ATOM 2929 C C . GLY A 1 371 ? 27.114 20.417 -41.141 1.00 24.95 371 GLY A C 1
ATOM 2930 O O . GLY A 1 371 ? 26.038 20.703 -41.641 1.00 24.95 371 GLY A O 1
ATOM 2931 N N . GLY A 1 372 ? 28.020 21.326 -40.760 1.00 26.88 372 GLY A N 1
ATOM 2932 C CA . GLY A 1 372 ? 28.117 22.676 -41.328 1.00 26.88 372 GLY A CA 1
ATOM 2933 C C . GLY A 1 372 ? 27.318 23.794 -40.653 1.00 26.88 372 GLY A C 1
ATOM 2934 O O . GLY A 1 372 ? 26.203 24.081 -41.061 1.00 26.88 372 GLY A O 1
ATOM 2935 N N . GLN A 1 373 ? 27.956 24.517 -39.730 1.00 25.12 373 GLN A N 1
ATOM 2936 C CA . GLN A 1 373 ? 28.248 25.953 -39.869 1.00 25.12 373 GLN A CA 1
ATOM 2937 C C . GLN A 1 373 ? 29.009 26.425 -38.627 1.00 25.12 373 GLN A C 1
ATOM 2939 O O . GLN A 1 373 ? 28.497 26.397 -37.513 1.00 25.12 373 GLN A O 1
ATOM 2944 N N . GLU A 1 374 ? 30.252 26.859 -38.834 1.00 31.95 374 GLU A N 1
ATOM 2945 C CA . GLU A 1 374 ? 30.940 27.748 -37.903 1.00 31.95 374 GLU A CA 1
ATOM 2946 C C . GLU A 1 374 ? 30.037 28.951 -37.621 1.00 31.95 374 GLU A C 1
ATOM 2948 O O . GLU A 1 374 ? 29.710 29.710 -38.529 1.00 31.95 374 GLU A O 1
ATOM 2953 N N . THR A 1 375 ? 29.615 29.134 -36.374 1.00 25.84 375 THR A N 1
ATOM 2954 C CA . THR A 1 375 ? 29.386 30.465 -35.803 1.00 25.84 375 THR A CA 1
ATOM 2955 C C . THR A 1 375 ? 29.448 30.376 -34.285 1.00 25.84 375 THR A C 1
ATOM 2957 O O . THR A 1 375 ? 28.772 29.587 -33.635 1.00 25.84 375 THR A O 1
ATOM 2960 N N . THR A 1 376 ? 30.348 31.182 -33.754 1.00 34.50 376 THR A N 1
ATOM 2961 C CA . THR A 1 376 ? 30.679 31.438 -32.360 1.00 34.50 376 THR A CA 1
ATOM 2962 C C . THR A 1 376 ? 29.432 31.705 -31.510 1.00 34.50 376 THR A C 1
ATOM 2964 O O . THR A 1 376 ? 28.717 32.667 -31.777 1.00 34.50 376 THR A O 1
ATOM 2967 N N . ALA A 1 377 ? 29.191 30.895 -30.474 1.00 30.95 377 ALA A N 1
ATOM 2968 C CA . ALA A 1 377 ? 28.234 31.198 -29.402 1.00 30.95 377 ALA A CA 1
ATOM 2969 C C . ALA A 1 377 ? 28.536 30.398 -28.114 1.00 30.95 377 ALA A C 1
ATOM 2971 O O . ALA A 1 377 ? 27.645 29.843 -27.481 1.00 30.95 377 ALA A O 1
ATOM 2972 N N . GLU A 1 378 ? 29.803 30.355 -27.696 1.00 33.75 378 GLU A N 1
ATOM 2973 C CA . GLU A 1 378 ? 30.080 30.443 -26.258 1.00 33.75 378 GLU A CA 1
ATOM 2974 C C . GLU A 1 378 ? 29.740 31.886 -25.840 1.00 33.75 378 GLU A C 1
ATOM 2976 O O . GLU A 1 378 ? 30.157 32.816 -26.533 1.00 33.75 378 GLU A O 1
ATOM 2981 N N . ASN A 1 379 ? 29.002 32.062 -24.734 1.00 32.78 379 ASN A N 1
ATOM 2982 C CA . ASN A 1 379 ? 28.528 33.328 -24.124 1.00 32.78 379 ASN A CA 1
ATOM 2983 C C . ASN A 1 379 ? 27.060 33.735 -24.369 1.00 32.78 379 ASN A C 1
ATOM 2985 O O . ASN A 1 379 ? 26.803 34.847 -24.826 1.00 32.78 379 ASN A O 1
ATOM 2989 N N . VAL A 1 380 ? 26.079 32.913 -23.972 1.00 33.94 380 VAL A N 1
ATOM 2990 C CA . VAL A 1 380 ? 24.701 33.425 -23.759 1.00 33.94 380 VAL A CA 1
ATOM 2991 C C . VAL A 1 380 ? 24.157 33.168 -22.344 1.00 33.94 380 VAL A C 1
ATOM 2993 O O . VAL A 1 380 ? 23.425 34.011 -21.836 1.00 33.94 380 VAL A O 1
ATOM 2996 N N . ASP A 1 381 ? 24.623 32.154 -21.607 1.00 33.38 381 ASP A N 1
ATOM 2997 C CA . ASP A 1 381 ? 24.114 31.910 -20.239 1.00 33.38 381 ASP A CA 1
ATOM 2998 C C . ASP A 1 381 ? 24.867 32.638 -19.103 1.00 33.38 381 ASP A C 1
ATOM 3000 O O . ASP A 1 381 ? 24.340 32.771 -17.996 1.00 33.38 381 ASP A O 1
ATOM 3004 N N . GLU A 1 382 ? 26.053 33.206 -19.360 1.00 35.28 382 GLU A N 1
ATOM 3005 C CA . GLU A 1 382 ? 26.712 34.129 -18.412 1.00 35.28 382 GLU A CA 1
ATOM 3006 C C . GLU A 1 382 ? 26.268 35.594 -18.574 1.00 35.28 382 GLU A C 1
ATOM 3008 O O . GLU A 1 382 ? 26.441 36.399 -17.656 1.00 35.28 382 GLU A O 1
ATOM 3013 N N . VAL A 1 383 ? 25.629 35.944 -19.696 1.00 37.41 383 VAL A N 1
ATOM 3014 C CA . VAL A 1 383 ? 25.144 37.311 -19.961 1.00 37.41 383 VAL A CA 1
ATOM 3015 C C . VAL A 1 383 ? 23.771 37.538 -19.320 1.00 37.41 383 VAL A C 1
ATOM 3017 O O . VAL A 1 383 ? 23.548 38.571 -18.691 1.00 37.41 383 VAL A O 1
ATOM 3020 N N . GLN A 1 384 ? 22.892 36.533 -19.311 1.00 32.78 384 GLN A N 1
ATOM 3021 C CA . GLN A 1 384 ? 21.558 36.661 -18.705 1.00 32.78 384 GLN A CA 1
ATOM 3022 C C . GLN A 1 384 ? 21.562 36.670 -17.166 1.00 32.78 384 GLN A C 1
ATOM 3024 O O . GLN A 1 384 ? 20.622 37.162 -16.540 1.00 32.78 384 GLN A O 1
ATOM 3029 N N . ARG A 1 385 ? 22.642 36.193 -16.529 1.00 33.66 385 ARG A N 1
ATOM 3030 C CA . ARG A 1 385 ? 22.824 36.274 -15.068 1.00 33.66 385 ARG A CA 1
ATOM 3031 C C . ARG A 1 385 ? 23.403 37.624 -14.609 1.00 33.66 385 ARG A C 1
ATOM 3033 O O . ARG A 1 385 ? 23.325 37.933 -13.421 1.00 33.66 385 ARG A O 1
ATOM 3040 N N . ARG A 1 386 ? 23.942 38.445 -15.522 1.00 33.50 386 ARG A N 1
ATOM 3041 C CA . ARG A 1 386 ? 24.437 39.803 -15.222 1.00 33.50 386 ARG A CA 1
ATOM 3042 C C . ARG A 1 386 ? 23.399 40.905 -15.439 1.00 33.50 386 ARG A C 1
ATOM 3044 O O . ARG A 1 386 ? 23.495 41.922 -14.765 1.00 33.50 386 ARG A O 1
ATOM 3051 N N . GLU A 1 387 ? 22.376 40.687 -16.264 1.00 36.03 387 GLU A N 1
ATOM 3052 C CA . GLU A 1 387 ? 21.346 41.708 -16.535 1.00 36.03 387 GLU A CA 1
ATOM 3053 C C . GLU A 1 387 ? 20.223 41.798 -15.485 1.00 36.03 387 GLU A C 1
ATOM 3055 O O . GLU A 1 387 ? 19.452 42.746 -15.505 1.00 36.03 387 GLU A O 1
ATOM 3060 N N . MET A 1 388 ? 20.152 40.893 -14.500 1.00 31.97 388 MET A N 1
ATOM 3061 C CA . MET A 1 388 ? 19.168 40.995 -13.402 1.00 31.97 388 MET A CA 1
ATOM 3062 C C . MET A 1 388 ? 19.716 41.695 -12.141 1.00 31.97 388 MET A C 1
ATOM 3064 O O . MET A 1 388 ? 19.003 41.832 -11.150 1.00 31.97 388 MET A O 1
ATOM 3068 N N . PHE A 1 389 ? 20.986 42.119 -12.147 1.00 33.66 389 PHE A N 1
ATOM 3069 C CA . PHE A 1 389 ? 21.662 42.715 -10.981 1.00 33.66 389 PHE A CA 1
ATOM 3070 C C . PHE A 1 389 ? 22.102 44.174 -11.188 1.00 33.66 389 PHE A C 1
ATOM 3072 O O . PHE A 1 389 ? 22.865 44.699 -10.383 1.00 33.66 389 PHE A O 1
ATOM 3079 N N . THR A 1 390 ? 21.628 44.845 -12.243 1.00 34.47 390 THR A N 1
ATOM 3080 C CA . THR A 1 390 ? 21.970 46.255 -12.541 1.00 34.47 390 THR A CA 1
ATOM 3081 C C . THR A 1 390 ? 20.751 47.155 -12.766 1.00 34.47 390 THR A C 1
ATOM 3083 O O . THR A 1 390 ? 20.886 48.232 -13.331 1.00 34.47 390 THR A O 1
ATOM 3086 N N . GLU A 1 391 ? 19.566 46.752 -12.299 1.00 32.22 391 GLU A N 1
ATOM 3087 C CA . GLU A 1 391 ? 18.319 47.522 -12.459 1.00 32.22 391 GLU A CA 1
ATOM 3088 C C . GLU A 1 391 ? 17.690 47.921 -11.107 1.00 32.22 391 GLU A C 1
ATOM 3090 O O . GLU A 1 391 ? 16.475 47.908 -10.938 1.00 32.22 391 GLU A O 1
ATOM 3095 N N . VAL A 1 392 ? 18.523 48.251 -10.107 1.00 34.72 392 VAL A N 1
ATOM 3096 C CA . VAL A 1 392 ? 18.056 48.850 -8.833 1.00 34.72 392 VAL A CA 1
ATOM 3097 C C . VAL A 1 392 ? 18.814 50.129 -8.443 1.00 34.72 392 VAL A C 1
ATOM 3099 O O . VAL A 1 392 ? 18.299 50.903 -7.645 1.00 34.72 392 VAL A O 1
ATOM 3102 N N . ASP A 1 393 ? 19.952 50.449 -9.062 1.00 30.91 393 ASP A N 1
ATOM 3103 C CA . ASP A 1 393 ? 20.683 51.689 -8.773 1.00 30.91 393 ASP A CA 1
ATOM 3104 C C . ASP A 1 393 ? 20.708 52.601 -10.003 1.00 30.91 393 ASP A C 1
ATOM 3106 O O . ASP A 1 393 ? 21.554 52.446 -10.883 1.00 30.91 393 ASP A O 1
ATOM 3110 N N . GLY A 1 394 ? 19.793 53.573 -10.066 1.00 35.16 394 GLY A N 1
ATOM 3111 C CA . GLY A 1 394 ? 19.948 54.692 -10.999 1.00 35.16 394 GLY A CA 1
ATOM 3112 C C . GLY A 1 394 ? 18.679 55.277 -11.600 1.00 35.16 394 GLY A C 1
ATOM 3113 O O . GLY A 1 394 ? 18.644 55.475 -12.808 1.00 35.16 394 GLY A O 1
ATOM 3114 N N . VAL A 1 395 ? 17.665 55.613 -10.798 1.00 28.30 395 VAL A N 1
ATOM 3115 C CA . VAL A 1 395 ? 16.670 56.621 -11.206 1.00 28.30 395 VAL A CA 1
ATOM 3116 C C . VAL A 1 395 ? 16.291 57.478 -10.001 1.00 28.30 395 VAL A C 1
ATOM 3118 O O . VAL A 1 395 ? 15.314 57.211 -9.317 1.00 28.30 395 VAL A O 1
ATOM 3121 N N . GLU A 1 396 ? 17.067 58.528 -9.755 1.00 26.23 396 GLU A N 1
ATOM 3122 C CA . GLU A 1 396 ? 16.561 59.770 -9.167 1.00 26.23 396 GLU A CA 1
ATOM 3123 C C . GLU A 1 396 ? 17.499 60.903 -9.590 1.00 26.23 396 GLU A C 1
ATOM 3125 O O . GLU A 1 396 ? 18.637 60.979 -9.133 1.00 26.23 396 GLU A O 1
ATOM 3130 N N . ASN A 1 397 ? 17.050 61.711 -10.555 1.00 26.20 397 ASN A N 1
ATOM 3131 C CA . ASN A 1 397 ? 17.232 63.165 -10.618 1.00 26.20 397 ASN A CA 1
ATOM 3132 C C . ASN A 1 397 ? 16.794 63.670 -11.995 1.00 26.20 397 ASN A C 1
ATOM 3134 O O . ASN A 1 397 ? 17.542 63.556 -12.956 1.00 26.20 397 ASN A O 1
ATOM 3138 N N . GLU A 1 398 ? 15.580 64.216 -12.062 1.00 26.73 398 GLU A N 1
ATOM 3139 C CA . GLU A 1 398 ? 15.272 65.498 -12.713 1.00 26.73 398 GLU A CA 1
ATOM 3140 C C . GLU A 1 398 ? 13.755 65.730 -12.663 1.00 26.73 398 GLU A C 1
ATOM 3142 O O . GLU A 1 398 ? 13.009 65.199 -13.480 1.00 26.73 398 GLU A O 1
ATOM 3147 N N . ALA A 1 399 ? 13.291 66.536 -11.703 1.00 27.36 399 ALA A N 1
ATOM 3148 C CA . ALA A 1 399 ? 12.125 67.395 -11.901 1.00 27.36 399 ALA A CA 1
ATOM 3149 C C . ALA A 1 399 ? 12.012 68.470 -10.805 1.00 27.36 399 ALA A C 1
ATOM 3151 O O . ALA A 1 399 ? 11.853 68.164 -9.629 1.00 27.36 399 ALA A O 1
ATOM 3152 N N . PHE A 1 400 ? 11.951 69.712 -11.286 1.00 26.08 400 PHE A N 1
ATOM 3153 C CA . PHE A 1 400 ? 11.164 70.835 -10.770 1.00 26.08 400 PHE A CA 1
ATOM 3154 C C . PHE A 1 400 ? 11.660 71.658 -9.565 1.00 26.08 400 PHE A C 1
ATOM 3156 O O . PHE A 1 400 ? 11.730 71.216 -8.423 1.00 26.08 400 PHE A O 1
ATOM 3163 N N . GLU A 1 401 ? 11.896 72.938 -9.872 1.00 27.58 401 GLU A N 1
ATOM 3164 C CA . GLU A 1 401 ? 11.883 74.084 -8.964 1.00 27.58 401 GLU A CA 1
ATOM 3165 C C . GLU A 1 401 ? 10.617 74.120 -8.094 1.00 27.58 401 GLU A C 1
ATOM 3167 O O . GLU A 1 401 ? 9.506 73.903 -8.581 1.00 27.58 401 GLU A O 1
ATOM 3172 N N . GLY A 1 402 ? 10.770 74.494 -6.822 1.00 25.59 402 GLY A N 1
ATOM 3173 C CA . GLY A 1 402 ? 9.636 74.784 -5.947 1.00 25.59 402 GLY A CA 1
ATOM 3174 C C . GLY A 1 402 ? 9.989 74.806 -4.464 1.00 25.59 402 GLY A C 1
ATOM 3175 O O . GLY A 1 402 ? 9.815 73.814 -3.773 1.00 25.59 402 GLY A O 1
ATOM 3176 N N . ASP A 1 403 ? 10.508 75.950 -4.022 1.00 26.36 403 ASP A N 1
ATOM 3177 C CA . ASP A 1 403 ? 10.407 76.580 -2.695 1.00 26.36 403 ASP A CA 1
ATOM 3178 C C . ASP A 1 403 ? 9.732 75.781 -1.546 1.00 26.36 403 ASP A C 1
ATOM 3180 O O . ASP A 1 403 ? 8.572 75.388 -1.655 1.00 26.36 403 ASP A O 1
ATOM 3184 N N . THR A 1 404 ? 10.408 75.610 -0.398 1.00 29.03 404 THR A N 1
ATOM 3185 C CA . THR A 1 404 ? 10.033 76.155 0.938 1.00 29.03 404 THR A CA 1
ATOM 3186 C C . THR A 1 404 ? 10.841 75.477 2.071 1.00 29.03 404 THR A C 1
ATOM 3188 O O . THR A 1 404 ? 11.162 74.294 2.057 1.00 29.03 404 THR A O 1
ATOM 3191 N N . ARG A 1 405 ? 11.185 76.295 3.068 1.00 27.47 405 ARG A N 1
ATOM 3192 C CA . ARG A 1 405 ? 12.068 76.123 4.232 1.00 27.47 405 ARG A CA 1
ATOM 3193 C C . ARG A 1 405 ? 11.659 75.104 5.329 1.00 27.47 405 ARG A C 1
ATOM 3195 O O . ARG A 1 405 ? 10.501 75.030 5.706 1.00 27.47 405 ARG A O 1
ATOM 3202 N N . GLN A 1 406 ? 12.712 74.595 5.992 1.00 27.06 406 GLN A N 1
ATOM 3203 C CA . GLN A 1 406 ? 12.963 74.505 7.457 1.00 27.06 406 GLN A CA 1
ATOM 3204 C C . GLN A 1 406 ? 12.315 73.438 8.381 1.00 27.06 406 GLN A C 1
ATOM 3206 O O . GLN A 1 406 ? 11.113 73.404 8.595 1.00 27.06 406 GLN A O 1
ATOM 3211 N N . ASN A 1 407 ? 13.244 72.806 9.127 1.00 26.09 407 ASN A N 1
ATOM 3212 C CA . ASN A 1 407 ? 13.287 72.498 10.574 1.00 26.09 407 ASN A CA 1
ATOM 3213 C C . ASN A 1 407 ? 12.847 71.125 11.143 1.00 26.09 407 ASN A C 1
ATOM 3215 O O . ASN A 1 407 ? 11.673 70.798 11.204 1.00 26.09 407 ASN A O 1
ATOM 3219 N N . VAL A 1 408 ? 13.869 70.412 11.659 1.00 28.27 408 VAL A N 1
ATOM 3220 C CA . VAL A 1 408 ? 14.067 69.825 13.015 1.00 28.27 408 VAL A CA 1
ATOM 3221 C C . VAL A 1 408 ? 12.828 69.356 13.802 1.00 28.27 408 VAL A C 1
ATOM 3223 O O . VAL A 1 408 ? 12.035 70.208 14.171 1.00 28.27 408 VAL A O 1
ATOM 3226 N N . THR A 1 409 ? 12.764 68.058 14.172 1.00 26.61 409 THR A N 1
ATOM 3227 C CA . THR A 1 409 ? 12.761 67.490 15.559 1.00 26.61 409 THR A CA 1
ATOM 3228 C C . THR A 1 409 ? 12.267 66.022 15.617 1.00 26.61 409 THR A C 1
ATOM 3230 O O . THR A 1 409 ? 11.317 65.665 14.934 1.00 26.61 409 THR A O 1
ATOM 3233 N N . ASP A 1 410 ? 12.888 65.251 16.524 1.00 26.84 410 ASP A N 1
ATOM 3234 C CA . ASP A 1 410 ? 12.370 64.126 17.339 1.00 26.84 410 ASP A CA 1
ATOM 3235 C C . ASP A 1 410 ? 12.275 62.651 16.840 1.00 26.84 410 ASP A C 1
ATOM 3237 O O . ASP A 1 410 ? 11.692 62.305 15.820 1.00 26.84 410 ASP A O 1
ATOM 3241 N N . LEU A 1 411 ? 12.869 61.780 17.682 1.00 24.27 411 LEU A N 1
ATOM 3242 C CA . LEU A 1 411 ? 12.812 60.302 17.835 1.00 24.27 411 LEU A CA 1
ATOM 3243 C C . LEU A 1 411 ? 11.393 59.770 18.210 1.00 24.27 411 LEU A C 1
ATOM 3245 O O . LEU A 1 411 ? 10.534 60.600 18.499 1.00 24.27 411 LEU A O 1
ATOM 3249 N N . PRO A 1 412 ? 11.142 58.450 18.474 1.00 43.78 412 PRO A N 1
ATOM 3250 C CA . PRO A 1 412 ? 11.769 57.159 18.084 1.00 43.78 412 PRO A CA 1
ATOM 3251 C C . PRO A 1 412 ? 10.723 56.077 17.637 1.00 43.78 412 PRO A C 1
ATOM 3253 O O . PRO A 1 412 ? 9.542 56.375 17.505 1.00 43.78 412 PRO A O 1
ATOM 3256 N N . ASN A 1 413 ? 11.159 54.797 17.560 1.00 24.73 413 ASN A N 1
ATOM 3257 C CA . ASN A 1 413 ? 10.396 53.519 17.518 1.00 24.73 413 ASN A CA 1
ATOM 3258 C C . ASN A 1 413 ? 9.946 53.057 16.110 1.00 24.73 413 ASN A C 1
ATOM 3260 O O . ASN A 1 413 ? 9.438 53.847 15.340 1.00 24.73 413 ASN A O 1
ATOM 3264 N N . SER A 1 414 ? 10.016 51.791 15.679 1.00 24.23 414 SER A N 1
ATOM 3265 C CA . SER A 1 414 ? 10.338 50.507 16.307 1.00 24.23 414 SER A CA 1
ATOM 3266 C C . SER A 1 414 ? 10.237 49.394 15.234 1.00 24.23 414 SER A C 1
ATOM 3268 O O . SER A 1 414 ? 9.446 49.509 14.306 1.00 24.23 414 SER A O 1
ATOM 3270 N N . ILE A 1 415 ? 10.976 48.299 15.455 1.00 26.91 415 ILE A N 1
ATOM 3271 C CA . ILE A 1 415 ? 10.798 46.922 14.942 1.00 26.91 415 ILE A CA 1
ATOM 3272 C C . ILE A 1 415 ? 11.184 46.612 13.483 1.00 26.91 415 ILE A C 1
ATOM 3274 O O . ILE A 1 415 ? 10.473 46.847 12.513 1.00 26.91 415 ILE A O 1
ATOM 3278 N N . ALA A 1 416 ? 12.316 45.910 13.413 1.00 25.44 416 ALA A N 1
ATOM 3279 C CA . ALA A 1 416 ? 12.754 45.025 12.352 1.00 25.44 416 ALA A CA 1
ATOM 3280 C C . ALA A 1 416 ? 11.790 43.847 12.128 1.00 25.44 416 ALA A C 1
ATOM 3282 O O . ALA A 1 416 ? 11.305 43.239 13.081 1.00 25.44 416 ALA A O 1
ATOM 3283 N N . THR A 1 417 ? 11.615 43.434 10.874 1.00 27.00 417 THR A N 1
ATOM 3284 C CA . THR A 1 417 ? 11.293 42.038 10.553 1.00 27.00 417 THR A CA 1
ATOM 3285 C C . THR A 1 417 ? 12.045 41.599 9.308 1.00 27.00 417 THR A C 1
ATOM 3287 O O . THR A 1 417 ? 12.037 42.246 8.265 1.00 27.00 417 THR A O 1
ATOM 3290 N N . THR A 1 418 ? 12.751 40.493 9.494 1.00 26.95 418 THR A N 1
ATOM 3291 C CA . THR A 1 418 ? 13.690 39.861 8.583 1.00 26.95 418 THR A CA 1
ATOM 3292 C C . THR A 1 418 ? 12.969 38.840 7.707 1.00 26.95 418 THR A C 1
ATOM 3294 O O . THR A 1 418 ? 12.093 38.114 8.167 1.00 26.95 418 THR A O 1
ATOM 3297 N N . ASN A 1 419 ? 13.409 38.792 6.452 1.00 23.95 419 ASN A N 1
ATOM 3298 C CA . ASN A 1 419 ? 13.275 37.743 5.443 1.00 23.95 419 ASN A CA 1
ATOM 3299 C C . ASN A 1 419 ? 12.974 36.309 5.922 1.00 23.95 419 ASN A C 1
ATOM 3301 O O . ASN A 1 419 ? 13.662 35.777 6.789 1.00 23.95 419 ASN A O 1
ATOM 3305 N N . SER A 1 420 ? 12.092 35.621 5.191 1.00 25.94 420 SER A N 1
ATOM 3306 C CA . SER A 1 420 ? 12.390 34.423 4.361 1.00 25.94 420 SER A CA 1
ATOM 3307 C C . SER A 1 420 ? 11.062 33.764 3.952 1.00 25.94 420 SER A C 1
ATOM 3309 O O . SER A 1 420 ? 10.244 33.416 4.792 1.00 25.94 420 SER A O 1
ATOM 3311 N N . LYS A 1 421 ? 10.675 33.871 2.675 1.00 24.66 421 LYS A N 1
ATOM 3312 C CA . LYS A 1 421 ? 10.817 32.838 1.629 1.00 24.66 421 LYS A CA 1
ATOM 3313 C C . LYS A 1 421 ? 10.239 31.467 2.018 1.00 24.66 421 LYS A C 1
ATOM 3315 O O . LYS A 1 421 ? 10.903 30.689 2.695 1.00 24.66 421 LYS A O 1
ATOM 3320 N N . PHE A 1 422 ? 9.055 31.192 1.472 1.00 30.53 422 PHE A N 1
ATOM 3321 C CA . PHE A 1 422 ? 8.646 29.892 0.943 1.00 30.53 422 PHE A CA 1
ATOM 3322 C C . PHE A 1 422 ? 8.288 30.071 -0.529 1.00 30.53 422 PHE A C 1
ATOM 3324 O O . PHE A 1 422 ? 7.757 31.161 -0.854 1.00 30.53 422 PHE A O 1
#

Solvent-accessible surface area (backbone atoms only — not comparable to full-atom values): 26167 Å² total; per-residue (Å²): 124,77,70,68,62,56,62,68,59,71,77,67,80,78,86,90,82,87,88,82,90,85,84,89,81,94,76,86,82,79,96,72,92,76,83,84,76,94,79,83,66,87,84,74,80,77,74,71,53,73,69,53,56,54,40,50,52,54,50,48,55,43,59,73,70,45,54,61,69,48,33,66,58,50,62,53,71,74,50,62,75,67,52,66,56,73,60,49,67,52,50,52,59,50,53,51,52,50,51,53,53,51,48,47,54,56,53,53,51,50,45,49,51,39,18,64,75,69,75,47,62,53,70,81,63,62,48,81,68,69,54,32,69,73,46,49,45,54,56,38,36,68,74,42,88,65,32,69,60,54,48,52,54,52,51,53,48,52,51,51,60,50,48,60,54,49,52,42,55,52,48,30,55,54,50,57,54,38,64,78,39,37,86,70,37,63,69,41,74,67,49,39,52,52,49,54,52,48,52,53,51,52,53,49,60,68,45,50,66,49,73,43,98,64,4,67,62,52,47,53,45,51,50,57,26,57,75,53,56,40,40,58,54,46,38,39,50,52,43,49,40,49,36,66,52,69,23,50,65,56,56,34,50,54,43,19,69,35,66,78,45,66,71,56,70,67,59,55,48,36,52,65,49,51,50,49,49,52,45,50,54,38,53,53,50,51,62,75,64,63,69,82,71,63,57,93,91,45,72,64,53,71,69,57,51,49,52,31,48,46,69,32,44,52,71,61,50,49,58,60,50,53,52,49,54,53,29,71,75,62,48,52,72,64,35,59,63,49,71,57,42,77,62,96,83,66,63,58,92,50,75,92,67,29,58,74,90,45,41,72,69,65,61,62,79,68,68,80,75,87,81,87,75,96,72,94,72,88,80,61,77,70,54,66,69,54,68,77,75,68,83,83,81,85,87,87,88,90,82,82,91,77,90,85,86,88,83,90,86,86,87,83,91,81,85,89,84,82,88,81,89,131

Nearest PDB structures (foldseek):
  8zp1-assembly1_A  TM=9.691E-01  e=1.670E-14  Homo sapiens
  8wtw-assembly1_A  TM=9.620E-01  e=1.595E-14  Homo sapiens
  8y91-assembly1_D  TM=9.654E-01  e=4.402E-14  Homo sapiens
  6m2r-assembly1_A  TM=9.628E-01  e=1.841E-13  Drosophila melanogaster
  7wgt-assembly1_A  TM=9.521E-01  e=8.440E-13  Drosophila melanogaster